Protein AF-A0A256JYA8-F1 (afdb_monomer)

Mean predicted aligned error: 10.69 Å

Structure (mmCIF, N/CA/C/O backbone):
data_AF-A0A256JYA8-F1
#
_entry.id   AF-A0A256JYA8-F1
#
loop_
_atom_site.group_PDB
_atom_site.id
_atom_site.type_symbol
_atom_site.label_atom_id
_atom_site.label_alt_id
_atom_site.label_comp_id
_atom_site.label_asym_id
_atom_site.label_entity_id
_atom_site.label_seq_id
_atom_site.pdbx_PDB_ins_code
_atom_site.Cartn_x
_atom_site.Cartn_y
_atom_site.Cartn_z
_atom_site.occupancy
_atom_site.B_iso_or_equiv
_atom_site.auth_seq_id
_atom_site.auth_comp_id
_atom_site.auth_asym_id
_atom_site.auth_atom_id
_atom_site.pdbx_PDB_model_num
ATOM 1 N N . MET A 1 1 ? -38.020 -7.242 6.919 1.00 39.62 1 MET A N 1
ATOM 2 C CA . MET A 1 1 ? -36.717 -6.780 6.398 1.00 39.62 1 MET A CA 1
ATOM 3 C C . MET A 1 1 ? -35.959 -6.186 7.565 1.00 39.62 1 MET A C 1
ATOM 5 O O . MET A 1 1 ? -36.625 -5.569 8.397 1.00 39.62 1 MET A O 1
ATOM 9 N N . PRO A 1 2 ? -34.648 -6.425 7.700 1.00 48.97 2 PRO A N 1
ATOM 10 C CA . PRO A 1 2 ? -33.913 -5.856 8.814 1.00 48.97 2 PRO A CA 1
ATOM 11 C C . PRO A 1 2 ? -33.922 -4.325 8.716 1.00 48.97 2 PRO A C 1
ATOM 13 O O . PRO A 1 2 ? -33.942 -3.770 7.622 1.00 48.97 2 PRO A O 1
ATOM 16 N N . ALA A 1 3 ? -33.973 -3.641 9.857 1.00 71.31 3 ALA A N 1
ATOM 17 C CA . ALA A 1 3 ? -33.992 -2.178 9.938 1.00 71.31 3 ALA A CA 1
ATOM 18 C C . ALA A 1 3 ? -32.571 -1.576 9.876 1.00 71.31 3 ALA A C 1
ATOM 20 O O . ALA A 1 3 ? -32.295 -0.577 10.535 1.00 71.31 3 ALA A O 1
ATOM 21 N N . TYR A 1 4 ? -31.663 -2.216 9.137 1.00 79.75 4 TYR A N 1
ATOM 22 C CA . TYR A 1 4 ? -30.249 -1.860 9.020 1.00 79.75 4 TYR A CA 1
ATOM 23 C C . TYR A 1 4 ? -29.746 -2.088 7.586 1.00 79.75 4 TYR A C 1
ATOM 25 O O . TYR A 1 4 ? -30.435 -2.736 6.800 1.00 79.75 4 TYR A O 1
ATOM 33 N N . GLY A 1 5 ? -28.604 -1.488 7.232 1.00 83.56 5 GLY A N 1
ATOM 34 C CA . GLY A 1 5 ? -28.005 -1.587 5.892 1.00 83.56 5 GLY A CA 1
ATOM 35 C C . GLY A 1 5 ? -27.370 -2.949 5.601 1.00 83.56 5 GLY A C 1
ATOM 36 O O . GLY A 1 5 ? -27.387 -3.836 6.446 1.00 83.56 5 GLY A O 1
ATOM 37 N N . ASP A 1 6 ? -26.774 -3.107 4.419 1.00 90.69 6 ASP A N 1
ATOM 38 C CA . ASP A 1 6 ? -26.156 -4.384 4.026 1.00 90.69 6 ASP A CA 1
ATOM 39 C C . ASP A 1 6 ? -24.693 -4.497 4.490 1.00 90.69 6 ASP A C 1
ATOM 41 O O . ASP A 1 6 ? -24.266 -5.542 4.978 1.00 90.69 6 ASP A O 1
ATOM 45 N N . GLN A 1 7 ? -23.929 -3.406 4.387 1.00 96.00 7 GLN A N 1
ATOM 46 C CA . GLN A 1 7 ? -22.485 -3.390 4.629 1.00 96.00 7 GLN A CA 1
ATOM 47 C C . GLN A 1 7 ? -21.980 -2.003 5.046 1.00 96.00 7 GLN A C 1
ATOM 49 O O . GLN A 1 7 ? -22.597 -0.977 4.732 1.00 96.00 7 GLN A O 1
ATOM 54 N N . TYR A 1 8 ? -20.818 -1.979 5.697 1.00 97.69 8 TYR A N 1
ATOM 55 C CA . TYR A 1 8 ? -19.976 -0.791 5.812 1.00 97.69 8 TYR A CA 1
ATOM 56 C C . TYR A 1 8 ? -18.948 -0.760 4.681 1.00 97.69 8 TYR A C 1
ATOM 58 O O . TYR A 1 8 ? -18.396 -1.793 4.322 1.00 97.69 8 TYR A O 1
ATOM 66 N N . VAL A 1 9 ? -18.688 0.422 4.129 1.00 96.44 9 VAL A N 1
ATOM 67 C CA . VAL A 1 9 ? -17.753 0.668 3.025 1.00 96.44 9 VAL A CA 1
ATOM 68 C C . VAL A 1 9 ? -16.666 1.607 3.530 1.00 96.44 9 VAL A C 1
ATOM 70 O O . VAL A 1 9 ? -16.956 2.613 4.182 1.00 96.44 9 VAL A O 1
ATOM 73 N N . VAL A 1 10 ? -15.406 1.266 3.274 1.00 94.06 10 VAL A N 1
ATOM 74 C CA . VAL A 1 10 ? -14.258 2.050 3.737 1.00 94.06 10 VAL A CA 1
ATOM 75 C C . VAL A 1 10 ? -14.294 3.459 3.141 1.00 94.06 10 VAL A C 1
ATOM 77 O O . VAL A 1 10 ? -14.427 3.645 1.936 1.00 94.06 10 VAL A O 1
ATOM 80 N N . GLY A 1 11 ? -14.158 4.471 3.998 1.00 91.75 11 GLY A N 1
ATOM 81 C CA . GLY A 1 11 ? -14.201 5.889 3.643 1.00 91.75 11 GLY A CA 1
ATOM 82 C C . GLY A 1 11 ? -15.605 6.493 3.546 1.00 91.75 11 GLY A C 1
ATOM 83 O O . GLY A 1 11 ? -15.717 7.719 3.504 1.00 91.75 11 GLY A O 1
ATOM 84 N N . GLU A 1 12 ? -16.664 5.682 3.561 1.00 96.06 12 GLU A N 1
ATOM 85 C CA . GLU A 1 12 ? -18.037 6.188 3.558 1.00 96.06 12 GLU A CA 1
ATOM 86 C C . GLU A 1 12 ? -18.443 6.736 4.928 1.00 96.06 12 GLU A C 1
ATOM 88 O O . GLU A 1 12 ? -17.987 6.282 5.985 1.00 96.06 12 GLU A O 1
ATOM 93 N N . THR A 1 13 ? -19.319 7.742 4.900 1.00 96.25 13 THR A N 1
ATOM 94 C CA . THR A 1 13 ? -19.801 8.435 6.099 1.00 96.25 13 THR A CA 1
ATOM 95 C C . THR A 1 13 ? -21.263 8.107 6.367 1.00 96.25 13 THR A C 1
ATOM 97 O O . THR A 1 13 ? -22.135 8.256 5.515 1.00 96.25 13 THR A O 1
ATOM 100 N N . TYR A 1 14 ? -21.532 7.705 7.602 1.00 96.06 14 TYR A N 1
ATOM 101 C CA . TYR A 1 14 ? -22.807 7.206 8.082 1.00 96.06 14 TYR A CA 1
ATOM 102 C C . TYR A 1 14 ? -23.382 8.140 9.139 1.00 96.06 14 TYR A C 1
ATOM 104 O O . TYR A 1 14 ? -22.664 8.773 9.920 1.00 96.06 14 TYR A O 1
ATOM 112 N N . ARG A 1 15 ? -24.711 8.221 9.194 1.00 94.62 15 ARG A N 1
ATOM 113 C CA . ARG A 1 15 ? -25.406 9.023 10.199 1.00 94.62 15 ARG A CA 1
ATOM 114 C C . ARG A 1 15 ? -25.296 8.376 11.578 1.00 94.62 15 ARG A C 1
ATOM 116 O O . ARG A 1 15 ? -25.728 7.244 11.752 1.00 94.62 15 ARG A O 1
ATOM 123 N N . SER A 1 16 ? -24.829 9.132 12.569 1.00 93.00 16 SER A N 1
ATOM 124 C CA . SER A 1 16 ? -24.934 8.777 13.986 1.00 93.00 16 SER A CA 1
ATOM 125 C C . SER A 1 16 ? -26.030 9.611 14.652 1.00 93.00 16 SER A C 1
ATOM 127 O O . SER A 1 16 ? -25.932 10.835 14.727 1.00 93.00 16 SER A O 1
ATOM 129 N N . SER A 1 17 ? -27.113 8.983 15.105 1.00 89.00 17 SER A N 1
ATOM 130 C CA . SER A 1 17 ? -28.296 9.683 15.619 1.00 89.00 17 SER A CA 1
ATOM 131 C C . SER A 1 17 ? -28.879 9.022 16.862 1.00 89.00 17 SER A C 1
ATOM 133 O O . SER A 1 17 ? -28.801 7.815 17.040 1.00 89.00 17 SER A O 1
ATOM 135 N N . SER A 1 18 ? -29.538 9.820 17.703 1.00 85.69 18 SER A N 1
ATOM 136 C CA . SER A 1 18 ? -30.402 9.300 18.768 1.00 85.69 18 SER A CA 1
ATOM 137 C C . SER A 1 18 ? -31.728 8.738 18.237 1.00 85.69 18 SER A C 1
ATOM 139 O O . SER A 1 18 ? -32.402 7.992 18.945 1.00 85.69 18 SER A O 1
ATOM 141 N N . ASP A 1 19 ? -32.120 9.083 17.005 1.00 88.25 19 ASP A N 1
ATOM 142 C CA . ASP A 1 19 ? -33.273 8.492 16.325 1.00 88.25 19 ASP A CA 1
ATOM 143 C C . ASP A 1 19 ? -32.866 7.152 15.698 1.00 88.25 19 ASP A C 1
ATOM 145 O O . ASP A 1 19 ? -32.291 7.120 14.610 1.00 88.25 19 ASP A O 1
ATOM 149 N N . LEU A 1 20 ? -33.201 6.050 16.377 1.00 83.69 20 LEU A N 1
ATOM 150 C CA . LEU A 1 20 ? -32.838 4.682 15.980 1.00 83.69 20 LEU A CA 1
ATOM 151 C C . LEU A 1 20 ? -33.224 4.328 14.537 1.00 83.69 20 LEU A C 1
ATOM 153 O O . LEU A 1 20 ? -32.560 3.511 13.915 1.00 83.69 20 LEU A O 1
ATOM 157 N N . LYS A 1 21 ? -34.279 4.935 13.975 1.00 86.06 21 LYS A N 1
ATOM 158 C CA . LYS A 1 21 ? -34.697 4.656 12.588 1.00 86.06 21 LYS A CA 1
ATOM 159 C C . LYS A 1 21 ? -33.788 5.302 11.543 1.00 86.06 21 LYS A C 1
ATOM 161 O O . LYS A 1 21 ? -33.856 4.941 10.373 1.00 86.06 21 LYS A O 1
ATOM 166 N N . LYS A 1 22 ? -33.012 6.307 11.945 1.00 89.00 22 LYS A N 1
ATOM 167 C CA . LYS A 1 22 ? -32.097 7.067 11.084 1.00 89.00 22 LYS A CA 1
ATOM 168 C C . LYS A 1 22 ? -30.636 6.809 11.425 1.00 89.00 22 LYS A C 1
ATOM 170 O O . LYS A 1 22 ? -29.768 7.298 10.710 1.00 89.00 22 LYS A O 1
ATOM 175 N N . ASP A 1 23 ? -30.368 6.130 12.529 1.00 91.50 23 ASP A N 1
ATOM 176 C CA . ASP A 1 23 ? -29.022 5.845 12.981 1.00 91.50 23 ASP A CA 1
ATOM 177 C C . ASP A 1 23 ? -28.422 4.702 12.154 1.00 91.50 23 ASP A C 1
ATOM 179 O O . ASP A 1 23 ? -28.936 3.589 12.121 1.00 91.50 23 ASP A O 1
ATOM 183 N N . GLN A 1 24 ? -27.346 5.005 11.440 1.00 94.81 24 GLN A N 1
ATOM 184 C CA . GLN A 1 24 ? -26.629 4.083 10.556 1.00 94.81 24 GLN A CA 1
ATOM 185 C C . GLN A 1 24 ? -25.338 3.567 11.200 1.00 94.81 24 GLN A C 1
ATOM 187 O O . GLN A 1 24 ? -24.523 2.913 10.553 1.00 94.81 24 GLN A O 1
ATOM 192 N N . PHE A 1 25 ? -25.137 3.875 12.482 1.00 94.25 25 PHE A N 1
ATOM 193 C CA . PHE A 1 25 ? -23.979 3.451 13.248 1.00 94.25 25 PHE A CA 1
ATOM 194 C C . PHE A 1 25 ? -24.369 2.464 14.345 1.00 94.25 25 PHE A C 1
ATOM 196 O O . PHE A 1 25 ? -24.207 1.258 14.183 1.00 94.25 25 PHE A O 1
ATOM 203 N N . GLN A 1 26 ? -24.934 2.954 15.449 1.00 92.44 26 GLN A N 1
ATOM 204 C CA . GLN A 1 26 ? -25.270 2.101 16.582 1.00 92.44 26 GLN A CA 1
ATOM 205 C C . GLN A 1 26 ? -26.463 1.198 16.251 1.00 92.44 26 GLN A C 1
ATOM 207 O O . GLN A 1 26 ? -26.400 0.007 16.515 1.00 92.44 26 GLN A O 1
ATOM 212 N N . ALA A 1 27 ? -27.533 1.708 15.646 1.00 91.44 27 ALA A N 1
ATOM 213 C CA . ALA A 1 27 ? -28.706 0.903 15.314 1.00 91.44 27 ALA A CA 1
ATOM 214 C C . ALA A 1 27 ? -28.423 -0.124 14.209 1.00 91.44 27 ALA A C 1
ATOM 216 O O . ALA A 1 27 ? -29.027 -1.194 14.221 1.00 91.44 27 ALA A O 1
ATOM 217 N N . TRP A 1 28 ? -27.487 0.163 13.297 1.00 94.38 28 TRP A N 1
ATOM 218 C CA . TRP A 1 28 ? -27.025 -0.824 12.320 1.00 94.38 28 TRP A CA 1
ATOM 219 C C . TRP A 1 28 ? -26.250 -1.947 12.997 1.00 94.38 28 TRP A C 1
ATOM 221 O O . TRP A 1 28 ? -26.662 -3.092 12.867 1.00 94.38 28 TRP A O 1
ATOM 231 N N . LEU A 1 29 ? -25.225 -1.618 13.793 1.00 94.12 29 LEU A N 1
ATOM 232 C CA . LEU A 1 29 ? -24.438 -2.606 14.541 1.00 94.12 29 LEU A CA 1
ATOM 233 C C . LEU A 1 29 ? -25.253 -3.371 15.592 1.00 94.12 29 LEU A C 1
ATOM 235 O O . LEU A 1 29 ? -24.911 -4.498 15.920 1.00 94.12 29 LEU A O 1
ATOM 239 N N . ASN A 1 30 ? -26.312 -2.776 16.143 1.00 91.94 30 ASN A N 1
ATOM 240 C CA . ASN A 1 30 ? -27.134 -3.389 17.190 1.00 91.94 30 ASN A CA 1
ATOM 241 C C . ASN A 1 30 ? -28.353 -4.133 16.627 1.00 91.94 30 ASN A C 1
ATOM 243 O O . ASN A 1 30 ? -29.092 -4.739 17.397 1.00 91.94 30 ASN A O 1
ATOM 247 N N . GLY A 1 31 ? -28.604 -4.062 15.317 1.00 84.12 31 GLY A N 1
ATOM 248 C CA . GLY A 1 31 ? -29.903 -4.362 14.715 1.00 84.12 31 GLY A CA 1
ATOM 249 C C . GLY A 1 31 ? -30.559 -5.667 15.194 1.00 84.12 31 GLY A C 1
ATOM 250 O O . GLY A 1 31 ? -31.687 -5.618 15.687 1.00 84.12 31 GLY A O 1
ATOM 251 N N . PRO A 1 32 ? -29.895 -6.831 15.058 1.00 84.31 32 PRO A N 1
ATOM 252 C CA . PRO A 1 32 ? -30.403 -8.117 15.527 1.00 84.31 32 PRO A CA 1
ATOM 253 C C . PRO A 1 32 ? -29.728 -8.620 16.817 1.00 84.31 32 PRO A C 1
ATOM 255 O O . PRO A 1 32 ? -29.867 -9.802 17.127 1.00 84.31 32 PRO A O 1
ATOM 258 N N . ILE A 1 33 ? -28.958 -7.789 17.529 1.00 86.81 33 ILE A N 1
ATOM 259 C CA . ILE A 1 33 ? -28.122 -8.216 18.663 1.00 86.81 33 ILE A CA 1
ATOM 260 C C . ILE A 1 33 ? -28.665 -7.630 19.969 1.00 86.81 33 ILE A C 1
ATOM 262 O O . ILE A 1 33 ? -28.833 -6.419 20.095 1.00 86.81 33 ILE A O 1
ATOM 266 N N . ASP A 1 34 ? -28.876 -8.488 20.970 1.00 75.81 34 ASP A N 1
ATOM 267 C CA . ASP A 1 34 ? -29.437 -8.091 22.270 1.00 75.81 34 ASP A CA 1
ATOM 268 C C . ASP A 1 34 ? -28.505 -7.153 23.064 1.00 75.81 34 ASP A C 1
ATOM 270 O O . ASP A 1 34 ? -28.965 -6.217 23.717 1.00 75.81 34 ASP A O 1
ATOM 274 N N . ASN A 1 35 ? -27.186 -7.375 22.970 1.00 73.31 35 ASN A N 1
ATOM 275 C CA . ASN A 1 35 ? -26.134 -6.606 23.649 1.00 73.31 35 ASN A CA 1
ATOM 276 C C . ASN A 1 35 ? -25.213 -5.899 22.645 1.00 73.31 35 ASN A C 1
ATOM 278 O O . ASN A 1 35 ? -24.013 -6.167 22.565 1.00 73.31 35 ASN A O 1
ATOM 282 N N . GLY A 1 36 ? -25.792 -5.003 21.850 1.00 79.75 36 GLY A N 1
ATOM 283 C CA . GLY A 1 36 ? -25.031 -4.186 20.912 1.00 79.75 36 GLY A CA 1
ATOM 284 C C . GLY A 1 36 ? -24.130 -3.134 21.581 1.00 79.75 36 GLY A C 1
ATOM 285 O O . GLY A 1 36 ? -24.043 -3.016 22.807 1.00 79.75 36 GLY A O 1
ATOM 286 N N . ILE A 1 37 ? -23.457 -2.319 20.772 1.00 90.69 37 ILE A N 1
ATOM 287 C CA . ILE A 1 37 ? -22.512 -1.317 21.266 1.00 90.69 37 ILE A CA 1
ATOM 288 C C . ILE A 1 37 ? -23.200 -0.198 22.059 1.00 90.69 37 ILE A C 1
ATOM 290 O O . ILE A 1 37 ? -24.349 0.187 21.807 1.00 90.69 37 ILE A O 1
ATOM 294 N N . ARG A 1 38 ? -22.447 0.387 22.999 1.00 85.94 38 ARG A N 1
ATOM 295 C CA . ARG A 1 38 ? -22.828 1.603 23.740 1.00 85.94 38 ARG A CA 1
ATOM 296 C C . ARG A 1 38 ? -22.838 2.828 22.816 1.00 85.94 38 ARG A C 1
ATOM 298 O O . ARG A 1 38 ? -22.190 2.834 21.774 1.00 85.94 38 ARG A O 1
ATOM 305 N N . ASN A 1 39 ? -23.528 3.894 23.224 1.00 80.56 39 ASN A N 1
ATOM 306 C CA . ASN A 1 39 ? -23.644 5.141 22.450 1.00 80.56 39 ASN A CA 1
ATOM 307 C C . ASN A 1 39 ? -22.441 6.097 22.608 1.00 80.56 39 ASN A C 1
ATOM 309 O O . ASN A 1 39 ? -22.364 7.122 21.932 1.00 80.56 39 ASN A O 1
ATOM 313 N N . SER A 1 40 ? -21.514 5.789 23.513 1.00 83.69 40 SER A N 1
ATOM 314 C CA . SER A 1 40 ? -20.404 6.651 23.922 1.00 83.69 40 SER A CA 1
ATOM 315 C C . SER A 1 40 ? -19.167 5.821 24.271 1.00 83.69 40 SER A C 1
ATOM 317 O O . SER A 1 40 ? -19.258 4.606 24.454 1.00 83.69 40 SER A O 1
ATOM 319 N N . GLY A 1 41 ? -18.016 6.492 24.350 1.00 84.94 41 GLY A N 1
ATOM 320 C CA . GLY A 1 41 ? -16.706 5.866 24.540 1.00 84.94 41 GLY A CA 1
ATOM 321 C C . GLY A 1 41 ? -15.973 5.651 23.215 1.00 84.94 41 GLY A C 1
ATOM 322 O O . GLY A 1 41 ? -16.617 5.433 22.182 1.00 84.94 41 GLY A O 1
ATOM 323 N N . GLY A 1 42 ? -14.643 5.758 23.267 1.00 91.06 42 GLY A N 1
ATOM 324 C CA . GLY A 1 42 ? -13.759 5.504 22.127 1.00 91.06 42 GLY A CA 1
ATOM 325 C C . GLY A 1 42 ? -13.610 4.012 21.841 1.00 91.06 42 GLY A C 1
ATOM 326 O O . GLY A 1 42 ? -13.715 3.601 20.697 1.00 91.06 42 GLY A O 1
ATOM 327 N N . ILE A 1 43 ? -13.502 3.186 22.884 1.00 95.38 43 ILE A N 1
ATOM 328 C CA . ILE A 1 43 ? -13.435 1.725 22.764 1.00 95.38 43 ILE A CA 1
ATOM 329 C C . ILE A 1 43 ? -14.766 1.120 23.207 1.00 95.38 43 ILE A C 1
ATOM 331 O O . ILE A 1 43 ? -15.251 1.367 24.316 1.00 95.38 43 ILE A O 1
ATOM 335 N N . ARG A 1 44 ? -15.372 0.327 22.326 1.00 95.62 44 ARG A N 1
ATOM 336 C CA . ARG A 1 44 ? -16.636 -0.385 22.544 1.00 95.62 44 ARG A CA 1
ATOM 337 C C . ARG A 1 44 ? -16.464 -1.843 22.125 1.00 95.62 44 ARG A C 1
ATOM 339 O O . ARG A 1 44 ? -15.485 -2.186 21.471 1.00 95.62 44 ARG A O 1
ATOM 346 N N . ALA A 1 45 ? -17.420 -2.688 22.485 1.00 94.94 45 ALA A N 1
ATOM 347 C CA . ALA A 1 45 ? -17.402 -4.098 22.122 1.00 94.94 45 ALA A CA 1
ATOM 348 C C . ALA A 1 45 ? -18.802 -4.577 21.738 1.00 94.94 45 ALA A C 1
ATOM 350 O O . ALA A 1 45 ? -19.794 -4.089 22.289 1.00 94.94 45 ALA A O 1
ATOM 351 N N . ILE A 1 46 ? -18.851 -5.536 20.816 1.00 95.19 46 ILE A N 1
ATOM 352 C CA . ILE A 1 46 ? -20.022 -6.363 20.533 1.00 95.19 46 ILE A CA 1
ATOM 353 C C . ILE A 1 46 ? -19.784 -7.689 21.243 1.00 95.19 46 ILE A C 1
ATOM 355 O O . ILE A 1 46 ? -18.767 -8.341 21.012 1.00 95.19 46 ILE A O 1
ATOM 359 N N . VAL A 1 47 ? -20.694 -8.051 22.142 1.00 93.94 47 VAL A N 1
ATOM 360 C CA . VAL A 1 47 ? -20.525 -9.205 23.027 1.00 93.94 47 VAL A CA 1
ATOM 361 C C . VAL A 1 47 ? -21.584 -10.243 22.712 1.00 93.94 47 VAL A C 1
ATOM 363 O O . VAL A 1 47 ? -22.776 -9.924 22.669 1.00 93.94 47 VAL A O 1
ATOM 366 N N . ASN A 1 48 ? -21.152 -11.488 22.548 1.00 93.31 48 ASN A N 1
ATOM 367 C CA . ASN A 1 48 ? -22.050 -12.621 22.431 1.00 93.31 48 ASN A CA 1
ATOM 368 C C . ASN A 1 48 ? -22.785 -12.826 23.757 1.00 93.31 48 ASN A C 1
ATOM 370 O O . ASN A 1 48 ? -22.174 -13.052 24.801 1.00 93.31 48 ASN A O 1
ATOM 374 N N . SER A 1 49 ? -24.114 -12.723 23.744 1.00 88.69 49 SER A N 1
ATOM 375 C CA . SER A 1 49 ? -24.918 -12.800 24.967 1.00 88.69 49 SER A CA 1
ATOM 376 C C . SER A 1 49 ? -24.919 -14.190 25.607 1.00 88.69 49 SER A C 1
ATOM 378 O O . SER A 1 49 ? -25.180 -14.290 26.806 1.00 88.69 49 SER A O 1
ATOM 380 N N . ALA A 1 50 ? -24.620 -15.244 24.841 1.00 90.75 50 ALA A N 1
ATOM 381 C CA . ALA A 1 50 ? -24.593 -16.617 25.330 1.00 90.75 50 ALA A CA 1
ATOM 382 C C . ALA A 1 50 ? -23.248 -16.990 25.972 1.00 90.75 50 ALA A C 1
ATOM 384 O O . ALA A 1 50 ? -23.242 -17.650 27.010 1.00 90.75 50 ALA A O 1
ATOM 385 N N . THR A 1 51 ? -22.127 -16.571 25.375 1.00 91.00 51 THR A N 1
ATOM 386 C CA . THR A 1 51 ? -20.773 -16.941 25.837 1.00 91.00 51 THR A CA 1
ATOM 387 C C . THR A 1 51 ? -20.104 -15.848 26.671 1.00 91.00 51 THR A C 1
ATOM 389 O O . THR A 1 51 ? -19.272 -16.142 27.525 1.00 91.00 51 THR A O 1
ATOM 392 N N . GLY A 1 52 ? -20.495 -14.584 26.483 1.00 90.62 52 GLY A N 1
ATOM 393 C CA . GLY A 1 52 ? -19.828 -13.424 27.078 1.00 90.62 52 GLY A CA 1
ATOM 394 C C . GLY A 1 52 ? -18.544 -13.010 26.351 1.00 90.62 52 GLY A C 1
ATOM 395 O O . GLY A 1 52 ? -17.878 -12.069 26.792 1.00 90.62 52 GLY A O 1
ATOM 396 N N . GLU A 1 53 ? -18.207 -13.678 25.247 1.00 91.50 53 GLU A N 1
ATOM 397 C CA . GLU A 1 53 ? -17.038 -13.372 24.427 1.00 91.50 53 GLU A CA 1
ATOM 398 C C . GLU A 1 53 ? -17.237 -12.068 23.657 1.00 91.50 53 GLU A C 1
ATOM 400 O O . GLU A 1 53 ? -18.344 -11.708 23.239 1.00 91.50 53 GLU A O 1
ATOM 405 N N . ARG A 1 54 ? -16.141 -11.325 23.496 1.00 94.25 54 ARG A N 1
ATOM 406 C CA . ARG A 1 54 ? -16.108 -10.118 22.674 1.00 94.25 54 ARG A CA 1
ATOM 407 C C . ARG A 1 54 ? -15.868 -10.566 21.244 1.00 94.25 54 ARG A C 1
ATOM 409 O O . ARG A 1 54 ? -14.762 -10.937 20.893 1.00 94.25 54 ARG A O 1
ATOM 416 N N . GLU A 1 55 ? -16.920 -10.528 20.442 1.00 95.19 55 GLU A N 1
ATOM 417 C CA . GLU A 1 55 ? -16.889 -10.989 19.052 1.00 95.19 55 GLU A CA 1
ATOM 418 C C . GLU A 1 55 ? -16.306 -9.925 18.128 1.00 95.19 55 GLU A C 1
ATOM 420 O O . GLU A 1 55 ? -15.728 -10.254 17.102 1.00 95.19 55 GLU A O 1
ATOM 425 N N . PHE A 1 56 ? -16.458 -8.647 18.499 1.00 96.50 56 PHE A N 1
ATOM 426 C CA . PHE A 1 56 ? -15.833 -7.503 17.840 1.00 96.50 56 PHE A CA 1
ATOM 427 C C . PHE A 1 56 ? -15.477 -6.429 18.860 1.00 96.50 56 PHE A C 1
ATOM 429 O O . PHE A 1 56 ? -16.219 -6.172 19.816 1.00 96.50 56 PHE A O 1
ATOM 436 N N . LEU A 1 57 ? -14.403 -5.706 18.572 1.00 97.25 57 LEU A N 1
ATOM 437 C CA . LEU A 1 57 ? -14.121 -4.406 19.165 1.00 97.25 57 LEU A CA 1
ATOM 438 C C . LEU A 1 57 ? -14.535 -3.315 18.175 1.00 97.25 57 LEU A C 1
ATOM 440 O O . LEU A 1 57 ? -14.411 -3.470 16.964 1.00 97.25 57 LEU A O 1
ATOM 444 N N . VAL A 1 58 ? -15.035 -2.192 18.680 1.00 97.56 58 VAL A N 1
ATOM 445 C CA . VAL A 1 58 ? -15.400 -1.033 17.857 1.00 97.56 58 VAL A CA 1
ATOM 446 C C . VAL A 1 58 ? -14.660 0.177 18.390 1.00 97.56 58 VAL A C 1
ATOM 448 O O . VAL A 1 58 ? -14.922 0.631 19.508 1.00 97.56 58 VAL A O 1
ATOM 451 N N . PHE A 1 59 ? -13.712 0.665 17.598 1.00 97.25 59 PHE A N 1
ATOM 452 C CA . PHE A 1 59 ? -12.885 1.816 17.932 1.00 97.25 59 PHE A CA 1
ATOM 453 C C . PHE A 1 59 ? -13.469 3.044 17.248 1.00 97.25 59 PHE A C 1
ATOM 455 O O . PHE A 1 59 ? -13.795 3.016 16.065 1.00 97.25 59 PHE A O 1
ATOM 462 N N . VAL A 1 60 ? -13.630 4.124 18.002 1.00 95.44 60 VAL A N 1
ATOM 463 C CA . VAL A 1 60 ? -14.192 5.386 17.531 1.00 95.44 60 VAL A CA 1
ATOM 464 C C . VAL A 1 60 ? -13.211 6.488 17.889 1.00 95.44 60 VAL A C 1
ATOM 466 O O . VAL A 1 60 ? -13.106 6.873 19.055 1.00 95.44 60 VAL A O 1
ATOM 469 N N . SER A 1 61 ? -12.477 6.978 16.895 1.00 91.94 61 SER A N 1
ATOM 470 C CA . SER A 1 61 ? -11.628 8.161 17.042 1.00 91.94 61 SER A CA 1
ATOM 471 C C . SER A 1 61 ? -12.461 9.433 16.873 1.00 91.94 61 SER A C 1
ATOM 473 O O . SER A 1 61 ? -13.467 9.432 16.163 1.00 91.94 61 SER A O 1
ATOM 475 N N . SER A 1 62 ? -12.084 10.531 17.527 1.00 83.38 62 SER A N 1
ATOM 476 C CA . SER 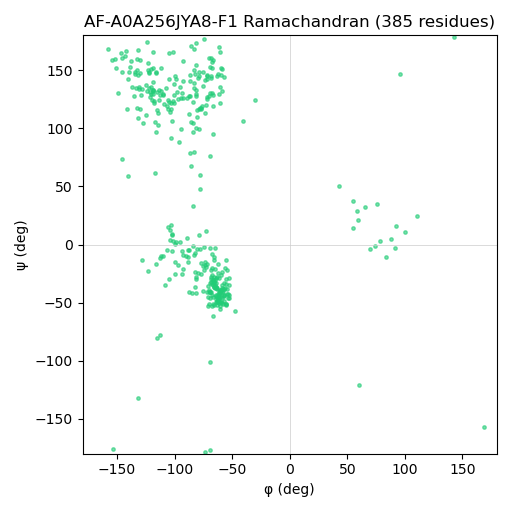A 1 62 ? -12.762 11.825 17.386 1.00 83.38 62 SER A CA 1
ATOM 477 C C . SER A 1 62 ? -11.763 12.933 17.084 1.00 83.38 62 SER A C 1
ATOM 479 O O . SER A 1 62 ? -10.841 13.131 17.868 1.00 83.38 62 SER A O 1
ATOM 481 N N . GLN A 1 63 ? -12.014 13.726 16.037 1.00 63.72 63 GLN A N 1
ATOM 482 C CA . GLN A 1 63 ? -11.199 14.906 15.706 1.00 63.72 63 GLN A CA 1
ATOM 483 C C . GLN A 1 63 ? -11.513 16.149 16.562 1.00 63.72 63 GLN A C 1
ATOM 485 O O . GLN A 1 63 ? -11.035 17.250 16.278 1.00 63.72 63 GLN A O 1
ATOM 490 N N . GLU A 1 64 ? -12.340 16.025 17.606 1.00 54.41 64 GLU A N 1
ATOM 491 C CA . GLU A 1 64 ? -12.569 17.125 18.544 1.00 54.41 64 GLU A CA 1
ATOM 492 C C . GLU A 1 64 ? -11.265 17.389 19.309 1.00 54.41 64 GLU A C 1
ATOM 494 O O . GLU A 1 64 ? -10.954 16.692 20.274 1.00 54.41 64 GLU A O 1
ATOM 499 N N . ARG A 1 65 ? -10.493 18.368 18.803 1.00 45.88 65 ARG A N 1
ATOM 500 C CA . ARG A 1 65 ? -9.188 18.824 19.303 1.00 45.88 65 ARG A CA 1
ATOM 501 C C . ARG A 1 65 ? -9.078 18.636 20.806 1.00 45.88 65 ARG A C 1
ATOM 503 O O . ARG A 1 65 ? -9.899 19.175 21.553 1.00 45.88 65 ARG A O 1
ATOM 510 N N . GLY A 1 66 ? -8.038 17.909 21.209 1.00 44.62 66 GLY A N 1
ATOM 511 C CA . GLY A 1 66 ? -7.722 17.602 22.592 1.00 44.62 66 GLY A CA 1
ATOM 512 C C . GLY A 1 66 ? -7.936 18.802 23.504 1.00 44.62 66 GLY A C 1
ATOM 513 O O . GLY A 1 66 ? -7.168 19.763 23.506 1.00 44.62 66 GLY A O 1
ATOM 514 N N . GLY A 1 67 ? -9.003 18.752 24.302 1.00 43.88 67 GLY A N 1
ATOM 515 C CA . GLY A 1 67 ? -9.076 19.579 25.495 1.00 43.88 67 GLY A CA 1
ATOM 516 C C . GLY A 1 67 ? -7.910 19.219 26.428 1.00 43.88 67 GLY A C 1
ATOM 517 O O . GLY A 1 67 ? -7.316 18.149 26.288 1.00 43.88 67 GLY A O 1
ATOM 518 N N . PRO A 1 68 ? -7.604 20.040 27.445 1.00 43.81 68 PRO A N 1
ATOM 519 C CA . PRO A 1 68 ? -6.483 19.801 28.364 1.00 43.81 68 PRO A CA 1
ATOM 520 C C . PRO A 1 68 ? -6.495 18.424 29.072 1.00 43.81 68 PRO A C 1
ATOM 522 O O . PRO A 1 68 ? -5.478 18.016 29.623 1.00 43.81 68 PRO A O 1
ATOM 525 N N . GLN A 1 69 ? -7.619 17.689 29.029 1.00 43.28 69 GLN A N 1
ATOM 526 C CA . GLN A 1 69 ? -7.796 16.336 29.579 1.00 43.28 69 GLN A CA 1
ATOM 527 C C . GLN A 1 69 ? -7.682 15.180 28.554 1.00 43.28 69 GLN A C 1
ATOM 529 O O . GLN A 1 69 ? -7.897 14.017 28.913 1.00 43.28 69 GLN A O 1
ATOM 534 N N . ASN A 1 70 ? -7.389 15.458 27.280 1.00 51.75 70 ASN A N 1
ATOM 535 C CA . ASN A 1 70 ? -7.144 14.437 26.256 1.00 51.75 70 ASN A CA 1
ATOM 536 C C . ASN A 1 70 ? -6.076 14.919 25.254 1.00 51.75 70 ASN A C 1
ATOM 538 O O . ASN A 1 70 ? -6.423 15.302 24.143 1.00 51.75 70 ASN A O 1
ATOM 542 N N . PRO A 1 71 ? -4.794 14.961 25.652 1.00 51.31 71 PRO A N 1
ATOM 543 C CA . PRO A 1 71 ? -3.714 15.532 24.840 1.00 51.31 71 PRO A CA 1
ATOM 544 C C . PRO A 1 71 ? -3.274 14.650 23.657 1.00 51.31 71 PRO A C 1
ATOM 546 O O . PRO A 1 71 ? -2.371 15.031 22.920 1.00 51.31 71 PRO A O 1
ATOM 549 N N . TRP A 1 72 ? -3.860 13.464 23.507 1.00 67.75 72 TRP A N 1
ATOM 550 C CA . TRP A 1 72 ? -3.503 12.476 22.493 1.00 67.75 72 TRP A CA 1
ATOM 551 C C . TRP A 1 72 ? -4.400 12.607 21.266 1.00 67.75 72 TRP A C 1
ATOM 553 O O . TRP A 1 72 ? -5.622 12.694 21.404 1.00 67.75 72 TRP A O 1
ATOM 563 N N . GLU A 1 73 ? -3.792 12.559 20.085 1.00 74.12 73 GLU A N 1
ATOM 564 C CA . GLU A 1 73 ? -4.486 12.407 18.808 1.00 74.12 73 GLU A CA 1
ATOM 565 C C . GLU A 1 73 ? -4.170 11.015 18.259 1.00 74.12 73 GLU A C 1
ATOM 567 O O . GLU A 1 73 ? -3.007 10.598 18.227 1.00 74.12 73 GLU A O 1
ATOM 572 N N . ASP A 1 74 ? -5.209 10.279 17.873 1.00 88.00 74 ASP A N 1
ATOM 573 C CA . ASP A 1 74 ? -5.034 9.026 17.147 1.00 88.00 74 ASP A CA 1
ATOM 574 C C . ASP A 1 74 ? -4.481 9.328 15.748 1.00 88.00 74 ASP A C 1
ATOM 576 O O . ASP A 1 74 ? -4.838 10.329 15.125 1.00 88.00 74 ASP A O 1
ATOM 580 N N . VAL A 1 75 ? -3.629 8.446 15.230 1.00 89.25 75 VAL A N 1
ATOM 581 C CA . VAL A 1 75 ? -3.116 8.545 13.859 1.00 89.25 75 VAL A CA 1
ATOM 582 C C . VAL A 1 75 ? -3.792 7.471 13.030 1.00 89.25 75 VAL A C 1
ATOM 584 O O . VAL A 1 75 ? -3.622 6.289 13.310 1.00 89.25 75 VAL A O 1
ATOM 587 N N . ILE A 1 76 ? -4.531 7.871 11.997 1.00 89.94 76 ILE A N 1
ATOM 588 C CA . ILE A 1 76 ? -5.164 6.960 11.038 1.00 89.94 76 ILE A CA 1
ATOM 589 C C . ILE A 1 76 ? -4.541 7.223 9.665 1.00 89.94 76 ILE A C 1
ATOM 591 O O . ILE A 1 76 ? -4.943 8.146 8.959 1.00 89.94 76 ILE A O 1
ATOM 595 N N . ASN A 1 77 ? -3.547 6.419 9.279 1.00 84.81 77 ASN A N 1
ATOM 596 C CA . ASN A 1 77 ? -2.980 6.440 7.932 1.00 84.81 77 ASN A CA 1
ATOM 597 C C . ASN A 1 77 ? -3.646 5.355 7.077 1.00 84.81 77 ASN A C 1
ATOM 599 O O . ASN A 1 77 ? -3.173 4.220 6.985 1.00 84.81 77 ASN A O 1
ATOM 603 N N . ARG A 1 78 ? -4.758 5.720 6.432 1.00 84.19 78 ARG A N 1
ATOM 604 C CA . ARG A 1 78 ? -5.493 4.814 5.539 1.00 84.19 78 ARG A CA 1
ATOM 605 C C . ARG A 1 78 ? -4.693 4.443 4.288 1.00 84.19 78 ARG A C 1
ATOM 607 O O . ARG A 1 78 ? -4.910 3.370 3.745 1.00 84.19 78 ARG A O 1
ATOM 614 N N . GLU A 1 79 ? -3.784 5.293 3.817 1.00 76.25 79 GLU A N 1
ATOM 615 C CA . GLU A 1 79 ? -3.012 5.014 2.597 1.00 76.25 79 GLU A CA 1
ATOM 616 C C . GLU A 1 79 ? -2.055 3.829 2.777 1.00 76.25 79 GLU A C 1
ATOM 618 O O . GLU A 1 79 ? -1.870 3.033 1.852 1.00 76.25 79 GLU A O 1
ATOM 623 N N . GLU A 1 80 ? -1.506 3.690 3.987 1.00 76.44 80 GLU A N 1
ATOM 624 C CA . GLU A 1 80 ? -0.585 2.616 4.383 1.00 76.44 80 GLU A CA 1
ATOM 625 C C . GLU A 1 80 ? -1.253 1.506 5.214 1.00 76.44 80 GLU A C 1
ATOM 627 O O . GLU A 1 80 ? -0.616 0.501 5.543 1.00 76.44 80 GLU A O 1
ATOM 632 N N . GLY A 1 81 ? -2.524 1.685 5.583 1.00 89.56 81 GLY A N 1
ATOM 633 C CA . GLY A 1 81 ? -3.260 0.754 6.435 1.00 89.56 81 GLY A CA 1
ATOM 634 C C . GLY A 1 81 ? -2.704 0.669 7.860 1.00 89.56 81 GLY A C 1
ATOM 635 O O . GLY A 1 81 ? -2.740 -0.403 8.464 1.00 89.56 81 GLY A O 1
ATOM 636 N N . ILE A 1 82 ? -2.165 1.772 8.392 1.00 90.19 82 ILE A N 1
ATOM 637 C CA . ILE A 1 82 ? -1.549 1.850 9.727 1.00 90.19 82 ILE A CA 1
ATOM 638 C C . ILE A 1 82 ? -2.380 2.760 10.624 1.00 90.19 82 ILE A C 1
ATOM 640 O O . ILE A 1 82 ? -2.728 3.878 10.240 1.00 90.19 82 ILE A O 1
ATOM 644 N N . VAL A 1 83 ? -2.655 2.304 11.845 1.00 95.06 83 VAL A N 1
ATOM 645 C CA . VAL A 1 83 ? -3.370 3.093 12.848 1.00 95.06 83 VAL A CA 1
ATOM 646 C C . VAL A 1 83 ? -2.653 3.015 14.185 1.00 95.06 83 VAL A C 1
ATOM 648 O O . VAL A 1 83 ? -2.283 1.931 14.626 1.00 95.06 83 VAL A O 1
ATOM 651 N N . ARG A 1 84 ? -2.506 4.167 14.840 1.00 93.56 84 ARG A N 1
ATOM 652 C CA . ARG A 1 84 ? -2.085 4.282 16.238 1.00 93.56 84 ARG A CA 1
ATOM 653 C C . ARG A 1 84 ? -3.231 4.864 17.042 1.00 93.56 84 ARG A C 1
ATOM 655 O O . ARG A 1 84 ? -3.603 6.015 16.818 1.00 93.56 84 ARG A O 1
ATOM 662 N N . TYR A 1 85 ? -3.791 4.070 17.943 1.00 94.44 85 TYR A N 1
ATOM 663 C CA . TYR A 1 85 ? -4.984 4.424 18.703 1.00 94.44 85 TYR A CA 1
ATOM 664 C C . TYR A 1 85 ? -4.688 4.462 20.201 1.00 94.44 85 TYR A C 1
ATOM 666 O O . TYR A 1 85 ? -4.148 3.508 20.763 1.00 94.44 85 TYR A O 1
ATOM 674 N N . TRP A 1 86 ? -5.058 5.551 20.866 1.00 92.25 86 TRP A N 1
ATOM 675 C CA . TRP A 1 86 ? -4.845 5.707 22.300 1.00 92.25 86 TRP A CA 1
ATOM 676 C C . TRP A 1 86 ? -5.947 5.049 23.123 1.00 92.25 86 TRP A C 1
ATOM 678 O O . TRP A 1 86 ? -7.140 5.167 22.848 1.00 92.25 86 TRP A O 1
ATOM 688 N N . GLY A 1 87 ? -5.534 4.394 24.202 1.00 92.62 87 GLY A N 1
ATOM 689 C CA . GLY A 1 87 ? -6.428 3.780 25.168 1.00 92.62 87 GLY A CA 1
ATOM 690 C C . GLY A 1 87 ? -7.359 4.763 25.883 1.00 92.62 87 GLY A C 1
ATOM 691 O O . GLY A 1 87 ? -7.194 5.984 25.833 1.00 92.62 87 GLY A O 1
ATOM 692 N N . ASP A 1 88 ? -8.336 4.241 26.622 1.00 91.38 88 ASP A N 1
ATOM 693 C CA . ASP A 1 88 ? -9.347 5.057 27.304 1.00 91.38 88 ASP A CA 1
ATOM 694 C C . ASP A 1 88 ? -8.957 5.506 28.729 1.00 91.38 88 ASP A C 1
ATOM 696 O O . ASP A 1 88 ? -9.766 6.157 29.400 1.00 91.38 88 ASP A O 1
ATOM 700 N N . ALA A 1 89 ? -7.727 5.227 29.187 1.00 89.81 89 ALA A N 1
ATOM 701 C CA . ALA A 1 89 ? -7.262 5.646 30.513 1.00 89.81 89 ALA A CA 1
ATOM 702 C C . ALA A 1 89 ? -7.078 7.165 30.641 1.00 89.81 89 ALA A C 1
ATOM 704 O O . ALA A 1 89 ? -6.632 7.870 29.732 1.00 89.81 89 ALA A O 1
ATOM 705 N N . LYS A 1 90 ? -7.404 7.670 31.831 1.00 86.75 90 LYS A N 1
ATOM 706 C CA . LYS A 1 90 ? -7.260 9.067 32.254 1.00 86.75 90 LYS A CA 1
ATOM 707 C C . LYS A 1 90 ? -6.418 9.147 33.529 1.00 86.75 90 LYS A C 1
ATOM 709 O O . LYS A 1 90 ? -6.119 8.139 34.157 1.00 86.75 90 LYS A O 1
ATOM 714 N N . ALA A 1 91 ? -6.093 10.362 33.977 1.00 85.25 91 ALA A N 1
ATOM 715 C CA . ALA A 1 91 ? -5.302 10.581 35.197 1.00 85.25 91 ALA A CA 1
ATOM 716 C C . ALA A 1 91 ? -5.861 9.859 36.440 1.00 85.25 91 ALA A C 1
ATOM 718 O O . ALA A 1 91 ? -5.095 9.355 37.257 1.00 85.25 91 ALA A O 1
ATOM 719 N N . ARG A 1 92 ? -7.194 9.751 36.555 1.00 86.25 92 ARG A N 1
ATOM 720 C CA . ARG A 1 92 ? -7.875 9.035 37.652 1.00 86.25 92 ARG A CA 1
ATOM 721 C C . ARG A 1 92 ? -7.610 7.527 37.678 1.00 86.25 92 ARG A C 1
ATOM 723 O O . ARG A 1 92 ? -7.834 6.902 38.706 1.00 86.25 92 ARG A O 1
ATOM 730 N N . ASP A 1 93 ? -7.192 6.958 36.552 1.00 88.38 93 ASP A N 1
ATOM 731 C CA . ASP A 1 93 ? -6.969 5.523 36.386 1.00 88.38 93 ASP A CA 1
ATOM 732 C C . ASP A 1 93 ? -5.535 5.136 36.783 1.00 88.38 93 ASP A C 1
ATOM 734 O O . ASP A 1 93 ? -5.228 3.961 36.974 1.00 88.38 93 ASP A O 1
ATOM 738 N N . ASN A 1 94 ? -4.655 6.119 36.990 1.00 85.06 94 ASN A N 1
ATOM 739 C CA . ASN A 1 94 ? -3.279 5.879 37.388 1.00 85.06 94 ASN A CA 1
ATOM 740 C C . ASN A 1 94 ? -3.141 5.104 38.712 1.00 85.06 94 ASN A C 1
ATOM 742 O O . ASN A 1 94 ? -3.947 5.263 39.630 1.00 85.06 94 ASN A O 1
ATOM 746 N N . PRO A 1 95 ? -2.042 4.342 38.866 1.00 87.81 95 PRO A N 1
ATOM 747 C CA . PRO A 1 95 ? -0.977 4.126 37.878 1.00 87.81 95 PRO A CA 1
ATOM 748 C C . PRO A 1 95 ? -1.295 3.016 36.865 1.00 87.81 95 PRO A C 1
ATOM 750 O O . PRO A 1 95 ? -0.460 2.745 36.005 1.00 87.81 95 PRO A O 1
ATOM 753 N N . ASN A 1 96 ? -2.449 2.350 36.986 1.00 91.69 96 ASN A N 1
ATOM 754 C CA . ASN A 1 96 ? -2.784 1.175 36.193 1.00 91.69 96 ASN A CA 1
ATOM 755 C C . ASN A 1 96 ? -3.761 1.521 35.048 1.00 91.69 96 ASN A C 1
ATOM 757 O O . ASN A 1 96 ? -4.956 1.682 35.309 1.00 91.69 96 ASN A O 1
ATOM 761 N N . PRO A 1 97 ? -3.307 1.560 33.779 1.00 91.06 97 PRO A N 1
ATOM 762 C CA . PRO A 1 97 ? -4.168 1.890 32.642 1.00 91.06 97 PRO A CA 1
ATOM 763 C C . PRO A 1 97 ? -5.326 0.901 32.427 1.00 91.06 97 PRO A C 1
ATOM 765 O O . PRO A 1 97 ? -6.297 1.247 31.760 1.00 91.06 97 PRO A O 1
ATOM 768 N N . GLU A 1 98 ? -5.272 -0.300 33.012 1.00 93.25 98 GLU A N 1
ATOM 769 C CA . GLU A 1 98 ? -6.337 -1.315 32.949 1.00 93.25 98 GLU A CA 1
ATOM 770 C C . GLU A 1 98 ? -7.516 -1.034 33.890 1.00 93.25 98 GLU A C 1
ATOM 772 O O . GLU A 1 98 ? -8.512 -1.763 33.884 1.00 93.25 98 GLU A O 1
ATOM 777 N N . ASN A 1 99 ? -7.445 0.012 34.717 1.00 93.25 99 ASN A N 1
ATOM 778 C CA . ASN A 1 99 ? -8.608 0.483 35.470 1.00 93.25 99 ASN A CA 1
ATOM 779 C C . ASN A 1 99 ? -9.712 0.995 34.524 1.00 93.25 99 ASN A C 1
ATOM 781 O O . ASN A 1 99 ? -10.900 0.838 34.822 1.00 93.25 99 ASN A O 1
ATOM 785 N N . ALA A 1 100 ? -9.328 1.497 33.347 1.00 92.25 100 ALA A N 1
ATOM 786 C CA . ALA A 1 100 ? -10.249 1.822 32.270 1.00 92.25 100 ALA A CA 1
ATOM 787 C C . ALA A 1 100 ? -10.736 0.547 31.554 1.00 92.25 100 ALA A C 1
ATOM 789 O O . ALA A 1 100 ? -9.980 -0.397 31.314 1.00 92.25 100 ALA A O 1
ATOM 790 N N . ASN A 1 101 ? -12.039 0.487 31.262 1.00 92.94 101 ASN A N 1
ATOM 791 C CA . ASN A 1 101 ? -12.667 -0.744 30.776 1.00 92.94 101 ASN A CA 1
ATOM 792 C C . ASN A 1 101 ? -12.230 -1.099 29.353 1.00 92.94 101 ASN A C 1
ATOM 794 O O . ASN A 1 101 ? -11.990 -2.276 29.100 1.00 92.94 101 ASN A O 1
ATOM 798 N N . GLY A 1 102 ? -12.120 -0.114 28.454 1.00 93.94 102 GLY A N 1
ATOM 799 C CA . GLY A 1 102 ? -11.700 -0.345 27.074 1.00 93.94 102 GLY A CA 1
ATOM 800 C C . GLY A 1 102 ? -10.303 -0.947 27.017 1.00 93.94 102 GLY A C 1
ATOM 801 O O . GLY A 1 102 ? -10.110 -2.008 26.432 1.00 93.94 102 GLY A O 1
ATOM 802 N N . ASN A 1 103 ? -9.363 -0.338 27.734 1.00 95.56 103 ASN A N 1
ATOM 803 C CA . ASN A 1 103 ? -8.006 -0.839 27.901 1.00 95.56 103 ASN A CA 1
ATOM 804 C C . ASN A 1 103 ? -7.959 -2.272 28.417 1.00 95.56 103 ASN A C 1
ATOM 806 O O . ASN A 1 103 ? -7.226 -3.094 27.872 1.00 95.56 103 ASN A O 1
ATOM 810 N N . ARG A 1 104 ? -8.749 -2.585 29.449 1.00 96.06 104 ARG A N 1
ATOM 811 C CA . ARG A 1 104 ? -8.811 -3.942 29.997 1.00 96.06 104 ARG A CA 1
ATOM 812 C C . ARG A 1 104 ? -9.305 -4.950 28.965 1.00 96.06 104 ARG A C 1
ATOM 814 O O . ARG A 1 104 ? -8.722 -6.022 28.873 1.00 96.06 104 ARG A O 1
ATOM 821 N N . TRP A 1 105 ? -10.349 -4.620 28.199 1.00 95.31 105 TRP A N 1
ATOM 822 C CA . TRP A 1 105 ? -10.873 -5.500 27.148 1.00 95.31 105 TRP A CA 1
ATOM 823 C C . TRP A 1 105 ? -9.814 -5.780 26.089 1.00 95.31 105 TRP A C 1
ATOM 825 O O . TRP A 1 105 ? -9.446 -6.933 25.900 1.00 95.31 105 TRP A O 1
ATOM 835 N N . VAL A 1 106 ? -9.253 -4.722 25.494 1.00 96.06 106 VAL A N 1
ATOM 836 C CA . VAL A 1 106 ? -8.243 -4.839 24.434 1.00 96.06 106 VAL A CA 1
ATOM 837 C C . VAL A 1 106 ? -7.022 -5.610 24.931 1.00 96.06 106 VAL A C 1
ATOM 839 O O . VAL A 1 106 ? -6.503 -6.465 24.222 1.00 96.06 106 VAL A O 1
ATOM 842 N N . LYS A 1 107 ? -6.578 -5.356 26.170 1.00 94.75 107 LYS A N 1
ATOM 843 C CA . LYS A 1 107 ? -5.436 -6.060 26.757 1.00 94.75 1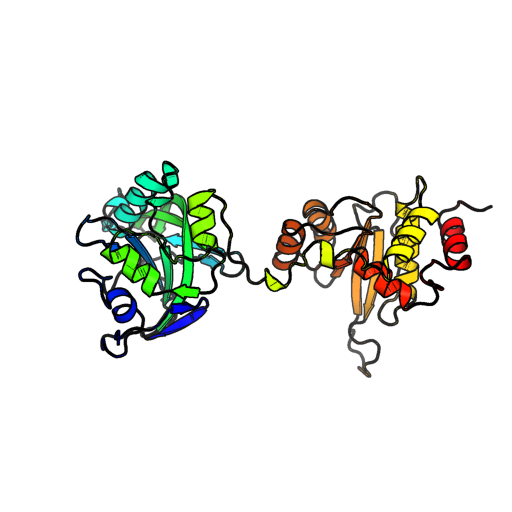07 LYS A CA 1
ATOM 844 C C . LYS A 1 107 ? -5.722 -7.543 27.010 1.00 94.75 107 LYS A C 1
ATOM 846 O O . LYS A 1 107 ? -4.848 -8.355 26.717 1.00 94.75 107 LYS A O 1
ATOM 851 N N . SER A 1 108 ? -6.900 -7.888 27.538 1.00 93.56 108 SER A N 1
ATOM 852 C CA . SER A 1 108 ? -7.312 -9.287 27.752 1.00 93.56 108 SER A CA 1
ATOM 853 C C . SER A 1 108 ? -7.358 -10.025 26.421 1.00 93.56 108 SER A C 1
ATOM 855 O O . SER A 1 108 ? -6.661 -11.020 26.259 1.00 93.56 108 SER A O 1
ATOM 857 N N . ASP A 1 109 ? -8.078 -9.464 25.445 1.00 91.81 109 ASP A N 1
ATOM 858 C CA . ASP A 1 109 ? -8.259 -10.068 24.124 1.00 91.81 109 ASP A CA 1
ATOM 859 C C . ASP A 1 109 ? -6.914 -10.232 23.415 1.00 91.81 109 ASP A C 1
ATOM 861 O O . ASP A 1 109 ? -6.618 -11.303 22.896 1.00 91.81 109 ASP A O 1
ATOM 865 N N . TYR A 1 110 ? -6.043 -9.218 23.460 1.00 89.19 110 TYR A N 1
ATOM 866 C CA . TYR A 1 110 ? -4.688 -9.313 22.918 1.00 89.19 110 TYR A CA 1
ATOM 867 C C . TYR A 1 110 ? -3.879 -10.455 23.540 1.00 89.19 110 TYR A C 1
ATOM 869 O O . TYR A 1 110 ? -3.243 -11.229 22.826 1.00 89.19 110 TYR A O 1
ATOM 877 N N . CYS A 1 111 ? -3.880 -10.552 24.871 1.00 89.06 111 CYS A N 1
ATOM 878 C CA . CYS A 1 111 ? -3.119 -11.565 25.593 1.00 89.06 111 CYS A CA 1
ATOM 879 C C . CYS A 1 111 ? -3.673 -12.981 25.390 1.00 89.06 111 CYS A C 1
ATOM 881 O O . CYS A 1 111 ? -2.891 -13.928 25.414 1.00 89.06 111 CYS A O 1
ATOM 883 N N . GLU A 1 112 ? -4.987 -13.134 25.238 1.00 88.88 112 GLU A N 1
ATOM 884 C CA . GLU A 1 112 ? -5.665 -14.425 25.064 1.00 88.88 112 GLU A CA 1
ATOM 885 C C . GLU A 1 112 ? -5.598 -14.931 23.621 1.00 88.88 112 GLU A C 1
ATOM 887 O O . GLU A 1 112 ? -5.544 -16.137 23.413 1.00 88.88 112 GLU A O 1
ATOM 892 N N . THR A 1 113 ? -5.534 -14.027 22.639 1.00 88.75 113 THR A N 1
ATOM 893 C CA . THR A 1 113 ? -5.670 -14.382 21.219 1.00 88.75 113 THR A CA 1
ATOM 894 C C . THR A 1 113 ? -4.379 -14.109 20.446 1.00 88.75 113 THR A C 1
ATOM 896 O O . THR A 1 113 ? -3.554 -15.005 20.268 1.00 88.75 113 THR A O 1
ATOM 899 N N . TYR A 1 114 ? -4.135 -12.853 20.069 1.00 84.94 114 TYR A N 1
ATOM 900 C CA . TYR A 1 114 ? -2.992 -12.405 19.269 1.00 84.94 114 TYR A CA 1
ATOM 901 C C . TYR A 1 114 ? -1.633 -12.857 19.826 1.00 84.94 114 TYR A C 1
ATOM 903 O O . TYR A 1 114 ? -0.799 -13.371 19.085 1.00 84.94 114 TYR A O 1
ATOM 911 N N . ALA A 1 115 ? -1.404 -12.707 21.133 1.00 81.44 115 ALA A N 1
ATOM 912 C CA . ALA A 1 115 ? -0.133 -13.069 21.764 1.00 81.44 115 ALA A CA 1
ATOM 913 C C . ALA A 1 115 ? 0.089 -14.590 21.885 1.00 81.44 115 ALA A C 1
ATOM 915 O O . ALA A 1 115 ? 1.224 -15.025 22.080 1.00 81.44 115 ALA A O 1
ATOM 916 N N . GLN A 1 116 ? -0.981 -15.384 21.792 1.00 88.62 116 GLN A N 1
ATOM 917 C CA . GLN A 1 116 ? -0.954 -16.850 21.871 1.00 88.62 116 GLN A CA 1
ATOM 918 C C . GLN A 1 116 ? -1.115 -17.520 20.500 1.00 88.62 116 GLN A C 1
ATOM 920 O O . GLN A 1 116 ? -1.161 -18.743 20.424 1.00 88.62 116 GLN A O 1
ATOM 925 N N . ASP A 1 117 ? -1.180 -16.725 19.428 1.00 86.25 117 ASP A N 1
ATOM 926 C CA . ASP A 1 117 ? -1.473 -17.166 18.061 1.00 86.25 117 ASP A CA 1
ATOM 927 C C . ASP A 1 117 ? -2.844 -17.861 17.895 1.00 86.25 117 ASP A C 1
ATOM 929 O O . ASP A 1 117 ? -3.080 -18.568 16.917 1.00 86.25 117 ASP A O 1
ATOM 933 N N . ALA A 1 118 ? -3.784 -17.623 18.819 1.00 91.69 118 ALA A N 1
ATOM 934 C CA . ALA A 1 118 ? -5.170 -18.093 18.739 1.00 91.69 118 ALA A CA 1
ATOM 935 C C . ALA A 1 118 ? -6.020 -17.104 17.919 1.00 91.69 118 ALA A C 1
ATOM 937 O O . ALA A 1 118 ? -6.854 -16.366 18.441 1.00 91.69 118 ALA A O 1
ATOM 938 N N . ARG A 1 119 ? -5.736 -17.028 16.612 1.00 92.69 119 ARG A N 1
ATOM 939 C CA . ARG A 1 119 ? -6.290 -16.009 15.697 1.00 92.69 119 ARG A CA 1
ATOM 940 C C . ARG A 1 119 ? -7.792 -16.150 15.436 1.00 92.69 119 ARG A C 1
ATOM 942 O O . ARG A 1 119 ? -8.448 -15.153 15.163 1.00 92.69 119 ARG A O 1
ATOM 949 N N . GLU A 1 120 ? -8.331 -17.361 15.530 1.00 91.38 120 GLU A N 1
ATOM 950 C CA . GLU A 1 120 ? -9.763 -17.656 15.345 1.00 91.38 120 GLU A CA 1
ATOM 951 C C . GLU A 1 120 ? -10.660 -17.046 16.434 1.00 91.38 120 GLU A C 1
ATOM 953 O O . GLU A 1 120 ? -11.788 -16.634 16.152 1.00 91.38 120 GLU A O 1
ATOM 958 N N . ASP A 1 121 ? -10.116 -16.905 17.643 1.00 91.00 121 ASP A N 1
ATOM 959 C CA . ASP A 1 121 ? -10.802 -16.318 18.797 1.00 91.00 121 ASP A CA 1
ATOM 960 C C . ASP A 1 121 ? -10.595 -14.799 18.891 1.00 91.00 121 ASP A C 1
ATOM 962 O O . ASP A 1 121 ? -11.225 -14.117 19.701 1.00 91.00 121 ASP A O 1
ATOM 966 N N . ALA A 1 122 ? -9.698 -14.241 18.075 1.00 93.62 122 ALA A N 1
ATOM 967 C CA . ALA A 1 122 ? -9.385 -12.825 18.112 1.00 93.62 122 ALA A CA 1
ATOM 968 C C . ALA A 1 122 ? -10.578 -11.976 17.643 1.00 93.62 122 ALA A C 1
ATOM 970 O O . ALA A 1 122 ? -11.102 -12.201 16.548 1.00 93.62 122 ALA A O 1
ATOM 971 N N . PRO A 1 123 ? -10.981 -10.939 18.399 1.00 95.38 123 PRO A N 1
ATOM 972 C CA . PRO A 1 123 ? -11.994 -10.013 17.922 1.00 95.38 123 PRO A CA 1
ATOM 973 C C . PRO A 1 123 ? -11.429 -9.152 16.785 1.00 95.38 123 PRO A C 1
ATOM 975 O O . PRO A 1 123 ? -10.402 -8.482 16.979 1.00 95.38 123 PRO A O 1
ATOM 978 N N . PRO A 1 124 ? -12.110 -9.074 15.628 1.00 96.88 124 PRO A N 1
ATOM 979 C CA . PRO A 1 124 ? -11.850 -8.030 14.656 1.00 96.88 124 PRO A CA 1
ATOM 980 C C . PRO A 1 124 ? -12.159 -6.657 15.256 1.00 96.88 124 PRO A C 1
ATOM 982 O O . PRO A 1 124 ? -13.095 -6.489 16.047 1.00 96.88 124 PRO A O 1
ATOM 985 N N . VAL A 1 125 ? -11.395 -5.648 14.843 1.00 98.25 125 VAL A N 1
ATOM 986 C CA . VAL A 1 125 ? -11.603 -4.260 15.260 1.00 98.25 125 VAL A CA 1
ATOM 987 C C . VAL A 1 125 ? -12.278 -3.497 14.122 1.00 98.25 125 VAL A C 1
ATOM 989 O O . VAL A 1 125 ? -11.699 -3.323 13.056 1.00 98.25 125 VAL A O 1
ATOM 992 N N . LEU A 1 126 ? -13.495 -3.004 14.335 1.00 98.31 126 LEU A N 1
ATOM 993 C CA . LEU A 1 126 ? -14.153 -2.082 13.409 1.00 98.31 126 LEU A CA 1
ATOM 994 C C . LEU A 1 126 ? -13.742 -0.653 13.767 1.00 98.31 126 LEU A C 1
ATOM 996 O O . LEU A 1 126 ? -14.111 -0.150 14.833 1.00 98.31 126 LEU A O 1
ATOM 1000 N N . LEU A 1 127 ? -12.976 -0.001 12.893 1.00 98.12 127 LEU A N 1
ATOM 1001 C CA . LEU A 1 127 ? -12.493 1.354 13.128 1.00 98.12 127 LEU A CA 1
ATOM 1002 C C . LEU A 1 127 ? -13.419 2.385 12.485 1.00 98.12 127 LEU A C 1
ATOM 1004 O O . LEU A 1 127 ? -13.667 2.370 11.279 1.00 98.12 127 LEU A O 1
ATOM 1008 N N . PHE A 1 128 ? -13.870 3.330 13.297 1.00 97.06 128 PHE A N 1
ATOM 1009 C CA . PHE A 1 128 ? -14.633 4.492 12.881 1.00 97.06 128 PHE A CA 1
ATOM 1010 C C . PHE A 1 128 ? -13.931 5.772 13.320 1.00 97.06 128 PHE A C 1
ATOM 1012 O O . PHE A 1 128 ? -13.288 5.838 14.368 1.00 97.06 128 PHE A O 1
ATOM 1019 N N . GLU A 1 129 ? -14.121 6.825 12.544 1.00 94.62 129 GLU A N 1
ATOM 1020 C CA . GLU A 1 129 ? -13.718 8.177 12.892 1.00 94.62 129 GLU A CA 1
ATOM 1021 C C . GLU A 1 129 ? -14.951 9.072 12.955 1.00 94.62 129 GLU A C 1
ATOM 1023 O O . GLU A 1 129 ? -15.862 8.959 12.141 1.00 94.62 129 GLU A O 1
ATOM 1028 N N 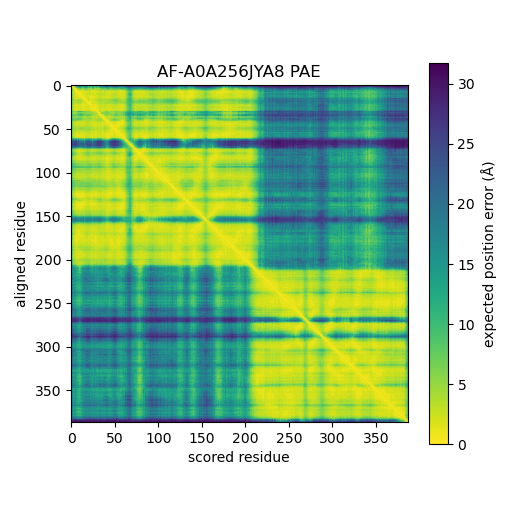. LYS A 1 130 ? -15.003 9.968 13.933 1.00 91.94 130 LYS A N 1
ATOM 1029 C CA . LYS A 1 130 ? -16.077 10.941 14.092 1.00 91.94 130 LYS A CA 1
ATOM 1030 C C . LYS A 1 130 ? -15.577 12.309 13.612 1.00 91.94 130 LYS A C 1
ATOM 1032 O O . LYS A 1 130 ? -15.016 13.051 14.425 1.00 91.94 130 LYS A O 1
ATOM 1037 N N . PRO A 1 131 ? -15.777 12.669 12.327 1.00 84.19 131 PRO A N 1
ATOM 1038 C CA . PRO A 1 131 ? -15.300 13.946 11.791 1.00 84.19 131 PRO A CA 1
ATOM 1039 C C . PRO A 1 131 ? -16.057 15.138 12.390 1.00 84.19 131 PRO A C 1
ATOM 1041 O O . PRO A 1 131 ? -15.500 16.219 12.567 1.00 84.19 131 PRO A O 1
ATOM 1044 N N . ARG A 1 132 ? -17.341 14.951 12.722 1.00 85.81 132 ARG A N 1
ATOM 1045 C CA . ARG A 1 132 ? -18.184 15.939 13.405 1.00 85.81 132 ARG A CA 1
ATOM 1046 C C . ARG A 1 132 ? -19.359 15.275 14.114 1.00 85.81 132 ARG A C 1
ATOM 1048 O O . ARG A 1 132 ? -19.655 14.098 13.924 1.00 85.81 132 ARG A O 1
ATOM 1055 N N . SER A 1 133 ? -20.054 16.037 14.955 1.00 87.56 133 SER A N 1
ATOM 1056 C CA . SER A 1 133 ? -21.257 15.549 15.634 1.00 87.56 133 SER A CA 1
ATOM 1057 C C . SER A 1 133 ? -22.329 15.102 14.632 1.00 87.56 133 SER A C 1
ATOM 1059 O O . SER A 1 133 ? -22.654 15.834 13.701 1.00 87.56 133 SER A O 1
ATOM 1061 N N . GLY A 1 134 ? -22.893 13.911 14.848 1.00 90.62 134 GLY A N 1
ATOM 1062 C CA . GLY A 1 134 ? -23.947 13.341 14.006 1.00 90.62 134 GLY A CA 1
ATOM 1063 C C . GLY A 1 134 ? -23.468 12.462 12.845 1.00 90.62 134 GLY A C 1
ATOM 1064 O O . GLY A 1 134 ? -24.302 11.884 12.149 1.00 90.62 134 GLY A O 1
ATOM 1065 N N . GLU A 1 135 ? -22.158 12.328 12.642 1.00 93.62 135 GLU A N 1
ATOM 1066 C CA . GLU A 1 135 ? -21.561 11.568 11.539 1.00 93.62 135 GLU A CA 1
ATOM 1067 C C . GLU A 1 135 ? -20.424 10.676 12.034 1.00 93.62 135 GLU A C 1
ATOM 1069 O O . GLU A 1 135 ? -19.702 11.044 12.960 1.00 93.62 135 GLU A O 1
ATOM 1074 N N . VAL A 1 136 ? -20.265 9.515 11.404 1.00 95.25 136 VAL A N 1
ATOM 1075 C CA . VAL A 1 136 ? -19.114 8.628 11.588 1.00 95.25 136 VAL A CA 1
ATOM 1076 C C . VAL A 1 136 ? -18.654 8.092 10.240 1.00 95.25 136 VAL A C 1
ATOM 1078 O O . VAL A 1 136 ? -19.469 7.671 9.427 1.00 95.25 136 VAL A O 1
ATOM 1081 N N . THR A 1 137 ? -17.355 8.093 9.999 1.00 96.44 137 THR A N 1
ATOM 1082 C CA . THR A 1 137 ? -16.728 7.537 8.802 1.00 96.44 137 THR A CA 1
ATOM 1083 C C . THR A 1 137 ? -16.161 6.169 9.143 1.00 96.44 137 THR A C 1
ATOM 1085 O O . THR A 1 137 ? -15.440 6.038 10.132 1.00 96.44 137 THR A O 1
ATOM 1088 N N . PHE A 1 138 ? -16.488 5.141 8.361 1.00 97.56 138 PHE A N 1
ATOM 1089 C CA . PHE A 1 138 ? -15.884 3.821 8.545 1.00 97.56 138 PHE A CA 1
ATOM 1090 C C . PHE A 1 138 ? -14.479 3.820 7.938 1.00 97.56 138 PHE A C 1
ATOM 1092 O O . PHE A 1 138 ? -14.321 4.042 6.741 1.00 97.56 138 PHE A O 1
ATOM 1099 N N . GLN A 1 139 ? -13.451 3.605 8.756 1.00 96.19 139 GLN A N 1
ATOM 1100 C CA . GLN A 1 139 ? -12.051 3.641 8.317 1.00 96.19 139 GLN A CA 1
ATOM 1101 C C . GLN A 1 139 ? -11.524 2.261 7.916 1.00 96.19 139 GLN A C 1
ATOM 1103 O O . GLN A 1 139 ? -10.573 2.180 7.143 1.00 96.19 139 GLN A O 1
ATOM 1108 N N . GLY A 1 140 ? -12.159 1.189 8.393 1.00 96.75 140 GLY A N 1
ATOM 1109 C CA . GLY A 1 140 ? -11.896 -0.169 7.931 1.00 96.75 140 GLY A CA 1
ATOM 1110 C C . GLY A 1 140 ? -11.954 -1.228 9.019 1.00 96.75 140 GLY A C 1
ATOM 1111 O O . GLY A 1 140 ? -12.213 -0.954 10.194 1.00 96.75 140 GLY A O 1
ATOM 1112 N N . LEU A 1 141 ? -11.735 -2.465 8.576 1.00 98.19 141 LEU A N 1
ATOM 1113 C CA . LEU A 1 141 ? -11.559 -3.629 9.430 1.00 98.19 141 LEU A CA 1
ATOM 1114 C C . LEU A 1 141 ? -10.092 -3.732 9.826 1.00 98.19 141 LEU A C 1
ATOM 1116 O O . LEU A 1 141 ? -9.230 -3.749 8.953 1.00 98.19 141 LEU A O 1
ATOM 1120 N N . CYS A 1 142 ? -9.806 -3.843 11.114 1.00 98.00 142 CYS A N 1
ATOM 1121 C CA . CYS A 1 142 ? -8.449 -3.880 11.625 1.00 98.00 142 CYS A CA 1
ATOM 1122 C C . CYS A 1 142 ? -8.178 -5.134 12.454 1.00 98.00 142 CYS A C 1
ATOM 1124 O O . CYS A 1 142 ? -9.079 -5.715 13.064 1.00 98.00 142 CYS A O 1
ATOM 1126 N N . ILE A 1 143 ? -6.896 -5.479 12.528 1.00 96.38 143 ILE A N 1
ATOM 1127 C CA . ILE A 1 143 ? -6.335 -6.378 13.537 1.00 96.38 143 ILE A CA 1
ATOM 1128 C C . ILE A 1 143 ? -5.422 -5.591 14.471 1.00 96.38 143 ILE A C 1
ATOM 1130 O O . ILE A 1 143 ? -4.811 -4.598 14.063 1.00 96.38 143 ILE A O 1
ATOM 1134 N N . LEU A 1 144 ? -5.298 -6.054 15.710 1.00 94.88 144 LEU A N 1
ATOM 1135 C CA . LEU A 1 144 ? -4.328 -5.524 16.660 1.00 94.88 144 LEU A CA 1
ATOM 1136 C C . LEU A 1 144 ? -2.955 -6.146 16.398 1.00 94.88 144 LEU A C 1
ATOM 1138 O O . LEU A 1 144 ? -2.829 -7.365 16.318 1.00 94.88 144 LEU A O 1
ATOM 1142 N N . THR A 1 145 ? -1.925 -5.318 16.240 1.00 91.31 145 THR A N 1
ATOM 1143 C CA . THR A 1 145 ? -0.563 -5.792 15.953 1.00 91.31 145 THR A CA 1
ATOM 1144 C C . THR A 1 145 ? 0.377 -5.629 17.133 1.00 91.31 145 THR A C 1
ATOM 1146 O O . THR A 1 145 ? 1.238 -6.479 17.334 1.00 91.31 145 THR A O 1
ATOM 1149 N N . GLU A 1 146 ? 0.216 -4.565 17.920 1.00 91.88 146 GLU A N 1
ATOM 1150 C CA . GLU A 1 146 ? 1.063 -4.304 19.083 1.00 91.88 146 GLU A CA 1
ATOM 1151 C C . GLU A 1 146 ? 0.301 -3.518 20.158 1.00 91.88 146 GLU A C 1
ATOM 1153 O O . GLU A 1 146 ? -0.629 -2.758 19.873 1.00 91.88 146 GLU A O 1
ATOM 1158 N N . VAL A 1 147 ? 0.704 -3.720 21.416 1.00 94.62 147 VAL A N 1
ATOM 1159 C CA . VAL A 1 147 ? 0.210 -2.979 22.578 1.00 94.62 147 VAL A CA 1
ATOM 1160 C C . VAL A 1 147 ? 1.401 -2.478 23.385 1.00 94.62 147 VAL A C 1
ATOM 1162 O O . VAL A 1 147 ? 2.133 -3.286 23.964 1.00 94.62 147 VAL A O 1
ATOM 1165 N N . SER A 1 148 ? 1.559 -1.162 23.494 1.00 93.19 148 SER A N 1
ATOM 1166 C CA . SER A 1 148 ? 2.616 -0.523 24.284 1.00 93.19 148 SER A CA 1
ATOM 1167 C C . SER A 1 148 ? 2.039 0.339 25.409 1.00 93.19 148 SER A C 1
ATOM 1169 O O . SER A 1 148 ? 0.904 0.808 25.341 1.00 93.19 148 SER A O 1
ATOM 1171 N N . ILE A 1 149 ? 2.795 0.500 26.501 1.00 92.94 149 ILE A N 1
ATOM 1172 C CA . ILE A 1 149 ? 2.428 1.386 27.615 1.00 92.94 149 ILE A CA 1
ATOM 1173 C C . ILE A 1 149 ? 3.223 2.669 27.474 1.00 92.94 149 ILE A C 1
ATOM 1175 O O . ILE A 1 149 ? 4.451 2.647 27.532 1.00 92.94 149 ILE A O 1
ATOM 1179 N N . GLU A 1 150 ? 2.515 3.785 27.411 1.00 89.50 150 GLU A N 1
ATOM 1180 C CA . GLU A 1 150 ? 3.106 5.100 27.242 1.00 89.50 150 GLU A CA 1
ATOM 1181 C C . GLU A 1 150 ? 2.752 6.023 28.409 1.00 89.50 150 GLU A C 1
ATOM 1183 O O . GLU A 1 150 ? 1.720 5.890 29.081 1.00 89.50 150 GLU A O 1
ATOM 1188 N N . ARG A 1 151 ? 3.655 6.969 28.677 1.00 86.06 151 ARG A N 1
ATOM 1189 C CA . ARG A 1 151 ? 3.481 7.996 29.707 1.00 86.06 151 ARG A CA 1
ATOM 1190 C C . ARG A 1 151 ? 3.496 9.365 29.068 1.00 86.06 151 ARG A C 1
ATOM 1192 O O . ARG A 1 151 ? 4.419 9.701 28.336 1.00 86.06 151 ARG A O 1
ATOM 1199 N N . TYR A 1 152 ? 2.539 10.193 29.451 1.00 72.00 152 TYR A N 1
ATOM 1200 C CA . TYR A 1 152 ? 2.496 11.580 29.013 1.00 72.00 152 TYR A CA 1
ATOM 1201 C C . TYR A 1 152 ? 2.277 12.513 30.186 1.00 72.00 152 TYR A C 1
ATOM 1203 O O . TYR A 1 152 ? 1.564 12.182 31.135 1.00 72.00 152 TYR A O 1
ATOM 1211 N N . LYS A 1 153 ? 2.884 13.694 30.101 1.00 70.19 153 LYS A N 1
ATOM 1212 C CA . LYS A 1 153 ? 2.799 14.737 31.115 1.00 70.19 153 LYS A CA 1
ATOM 1213 C C . LYS A 1 153 ? 2.092 15.960 30.530 1.00 70.19 153 LYS A C 1
ATOM 1215 O O . LYS A 1 153 ? 2.621 16.588 29.618 1.00 70.19 153 LYS A O 1
ATOM 1220 N N . SER A 1 154 ? 0.927 16.300 31.079 1.00 60.22 154 SER A N 1
ATOM 1221 C CA . SER A 1 154 ? 0.164 17.512 30.758 1.00 60.22 154 SER A CA 1
ATOM 1222 C C . SER A 1 154 ? 0.121 18.411 31.992 1.00 60.22 154 SER A C 1
ATOM 1224 O O . SER A 1 154 ? -0.611 18.137 32.941 1.00 60.22 154 SER A O 1
ATOM 1226 N N . GLY A 1 155 ? 0.936 19.467 32.018 1.00 69.88 155 GLY A N 1
ATOM 1227 C CA . GLY A 1 155 ? 1.091 20.292 33.221 1.00 69.88 155 GLY A CA 1
ATOM 1228 C C . GLY A 1 155 ? 1.623 19.473 34.405 1.00 69.88 155 GLY A C 1
ATOM 1229 O O . GLY A 1 155 ? 2.705 18.883 34.313 1.00 69.88 155 GLY A O 1
ATOM 1230 N N . ASP A 1 156 ? 0.859 19.433 35.499 1.00 71.38 156 ASP A N 1
ATOM 1231 C CA . ASP A 1 156 ? 1.194 18.666 36.708 1.00 71.38 156 ASP A CA 1
ATOM 1232 C C . ASP A 1 156 ? 0.677 17.218 36.675 1.00 71.38 156 ASP A C 1
ATOM 1234 O O . ASP A 1 156 ? 1.158 16.373 37.433 1.00 71.38 156 ASP A O 1
ATOM 1238 N N . ASP A 1 157 ? -0.244 16.898 35.762 1.00 71.62 157 ASP A N 1
ATOM 1239 C CA . ASP A 1 157 ? -0.803 15.558 35.636 1.00 71.62 157 ASP A CA 1
ATOM 1240 C C . ASP A 1 157 ? 0.071 14.700 34.715 1.00 71.62 157 ASP A C 1
ATOM 1242 O O . ASP A 1 157 ? 0.385 15.054 33.577 1.00 71.62 157 ASP A O 1
ATOM 1246 N N . THR A 1 158 ? 0.462 13.524 35.200 1.00 82.06 158 THR A N 1
ATOM 1247 C CA . THR A 1 158 ? 1.001 12.451 34.356 1.00 82.06 158 THR A CA 1
ATOM 1248 C C . THR A 1 158 ? -0.113 11.450 34.122 1.00 82.06 158 THR A C 1
ATOM 1250 O O . THR A 1 158 ? -0.818 11.131 35.068 1.00 82.06 158 THR A O 1
ATOM 1253 N N . VAL A 1 159 ? -0.283 10.926 32.913 1.00 84.81 159 VAL A N 1
ATOM 1254 C CA . VAL A 1 159 ? -1.224 9.832 32.628 1.00 84.81 159 VAL A CA 1
ATOM 1255 C C . VAL A 1 159 ? -0.448 8.662 32.041 1.00 84.81 159 VAL A C 1
ATOM 1257 O O . VAL A 1 159 ? 0.372 8.849 31.141 1.00 84.81 159 VAL A O 1
ATOM 1260 N N . VAL A 1 160 ? -0.685 7.468 32.584 1.00 89.69 160 VAL A N 1
ATOM 1261 C CA . VAL A 1 160 ? -0.203 6.201 32.026 1.00 89.69 160 VAL A CA 1
ATOM 1262 C C . VAL A 1 160 ? -1.338 5.605 31.202 1.00 89.69 160 VAL A C 1
ATOM 1264 O O . VAL A 1 160 ? -2.440 5.440 31.724 1.00 89.69 160 VAL A O 1
ATOM 1267 N N . ASN A 1 161 ? -1.093 5.302 29.930 1.00 91.88 161 ASN A N 1
ATOM 1268 C CA . ASN A 1 161 ? -2.111 4.762 29.028 1.00 91.88 161 ASN A CA 1
ATOM 1269 C C . ASN A 1 161 ? -1.518 3.705 28.087 1.00 91.88 161 ASN A C 1
ATOM 1271 O O . ASN A 1 161 ? -0.298 3.588 27.975 1.00 91.88 161 ASN A O 1
ATOM 1275 N N . TYR A 1 162 ? -2.382 2.942 27.422 1.00 93.94 162 TYR A N 1
ATOM 1276 C CA . TYR A 1 162 ? -1.981 2.078 26.319 1.00 93.94 162 TYR A CA 1
ATOM 1277 C C . TYR A 1 162 ? -1.980 2.846 24.995 1.00 93.94 162 TYR A C 1
ATOM 1279 O O . TYR A 1 162 ? -2.824 3.719 24.773 1.00 93.94 162 TYR A O 1
ATOM 1287 N N . LEU A 1 163 ? -1.050 2.479 24.121 1.00 92.94 163 LEU A N 1
ATOM 1288 C CA . LEU A 1 163 ? -1.061 2.792 22.703 1.00 92.94 163 LEU A CA 1
ATOM 1289 C C . LEU A 1 163 ? -1.231 1.474 21.939 1.00 92.94 163 LEU A C 1
ATOM 1291 O O . LEU A 1 163 ? -0.490 0.513 22.154 1.00 92.94 163 LEU A O 1
ATOM 1295 N N . PHE A 1 164 ? -2.255 1.425 21.094 1.00 95.88 164 PHE A N 1
ATOM 1296 C CA . PHE A 1 164 ? -2.613 0.265 20.292 1.00 95.88 164 PHE A CA 1
ATOM 1297 C C . PHE A 1 164 ? -2.214 0.512 18.842 1.00 95.88 164 PHE A C 1
ATOM 1299 O O . PHE A 1 164 ? -2.768 1.406 18.195 1.00 95.88 164 PHE A O 1
ATOM 1306 N N . ASP A 1 165 ? -1.287 -0.291 18.328 1.00 94.81 165 ASP A N 1
ATOM 1307 C CA . ASP A 1 165 ? -0.979 -0.304 16.902 1.00 94.81 165 ASP A CA 1
ATOM 1308 C C . ASP A 1 165 ? -1.890 -1.317 16.214 1.00 94.81 165 ASP A C 1
ATOM 1310 O O . ASP A 1 165 ? -1.964 -2.487 16.607 1.00 94.81 165 ASP A O 1
ATOM 1314 N N . LEU A 1 166 ? -2.595 -0.858 15.185 1.00 96.81 166 LEU A N 1
ATOM 1315 C CA . LEU A 1 166 ? -3.513 -1.669 14.400 1.00 96.81 166 LEU A CA 1
ATOM 1316 C C . LEU A 1 166 ? -3.101 -1.648 12.927 1.00 96.81 166 LEU A C 1
ATOM 1318 O O . LEU A 1 166 ? -2.634 -0.633 12.400 1.00 96.81 166 LEU A O 1
ATOM 1322 N N . ALA A 1 167 ? -3.353 -2.761 12.245 1.00 95.56 167 ALA A N 1
ATOM 1323 C CA . ALA A 1 167 ? -3.275 -2.841 10.794 1.00 95.56 167 ALA A CA 1
ATOM 1324 C C . ALA A 1 167 ? -4.688 -2.872 10.207 1.00 95.56 167 ALA A C 1
ATOM 1326 O O . ALA A 1 167 ? -5.459 -3.776 10.531 1.00 95.56 167 ALA A O 1
ATOM 1327 N N . ILE A 1 168 ? -5.008 -1.917 9.331 1.00 96.81 168 ILE A N 1
ATOM 1328 C CA . ILE A 1 168 ? -6.228 -1.954 8.516 1.00 96.81 168 ILE A CA 1
ATOM 1329 C C . ILE A 1 168 ? -6.032 -3.044 7.464 1.00 96.81 168 ILE A C 1
ATOM 1331 O O . ILE A 1 168 ? -5.041 -3.034 6.731 1.00 96.81 168 ILE A O 1
ATOM 1335 N N . LEU A 1 169 ? -6.951 -3.996 7.403 1.00 95.94 169 LEU A N 1
ATOM 1336 C CA . LEU A 1 169 ? -6.936 -5.099 6.456 1.00 95.94 169 LEU A CA 1
ATOM 1337 C C . LEU A 1 169 ? -7.432 -4.653 5.077 1.00 95.94 169 LEU A C 1
ATOM 1339 O O . LEU A 1 169 ? -8.294 -3.786 4.963 1.00 95.94 169 LEU A O 1
ATOM 1343 N N . ASP A 1 170 ? -6.902 -5.279 4.026 1.00 92.56 170 ASP A N 1
ATOM 1344 C CA . ASP A 1 170 ? -7.305 -5.079 2.629 1.00 92.56 170 ASP A CA 1
ATOM 1345 C C . ASP A 1 170 ? -8.713 -5.639 2.364 1.00 92.56 170 ASP A C 1
ATOM 1347 O O . ASP A 1 170 ? -8.889 -6.733 1.818 1.00 92.56 170 ASP A O 1
ATOM 1351 N N . ALA A 1 171 ? -9.705 -4.878 2.822 1.00 93.00 171 ALA A N 1
ATOM 1352 C CA . ALA A 1 171 ? -11.130 -5.110 2.671 1.00 93.00 171 ALA A CA 1
ATOM 1353 C C . ALA A 1 171 ? -11.829 -3.766 2.426 1.00 93.00 171 ALA A C 1
ATOM 1355 O O . ALA A 1 171 ? -11.821 -2.894 3.293 1.00 93.00 171 ALA A O 1
ATOM 1356 N N . ASP A 1 172 ? -12.437 -3.601 1.250 1.00 92.06 172 ASP A N 1
ATOM 1357 C CA . ASP A 1 172 ? -13.141 -2.362 0.889 1.00 92.06 172 ASP A CA 1
ATOM 1358 C C . ASP A 1 172 ? -14.516 -2.263 1.564 1.00 92.06 172 ASP A C 1
ATOM 1360 O O . ASP A 1 172 ? -15.031 -1.165 1.787 1.00 92.06 172 ASP A O 1
ATOM 1364 N N . THR A 1 173 ? -15.106 -3.410 1.912 1.00 95.75 173 THR A N 1
ATOM 1365 C CA . THR A 1 173 ? -16.394 -3.495 2.597 1.00 95.75 173 THR A CA 1
ATOM 1366 C C . THR A 1 173 ? -16.397 -4.555 3.695 1.00 95.75 173 THR A C 1
ATOM 1368 O O . THR A 1 173 ? -15.582 -5.480 3.708 1.00 95.75 173 THR A O 1
ATOM 1371 N N . VAL A 1 174 ? -17.318 -4.397 4.646 1.00 97.69 174 VAL A N 1
ATOM 1372 C CA . VAL A 1 174 ? -17.593 -5.356 5.718 1.00 97.69 174 VAL A CA 1
ATOM 1373 C C . VAL A 1 174 ? -19.097 -5.576 5.813 1.00 97.69 174 VAL A C 1
ATOM 1375 O O . VAL A 1 174 ? -19.845 -4.647 6.129 1.00 97.69 174 VAL A O 1
ATOM 1378 N N . ASP A 1 175 ? -19.529 -6.811 5.578 1.00 96.88 175 ASP A N 1
ATOM 1379 C CA . ASP A 1 175 ? -20.940 -7.185 5.614 1.00 96.88 175 ASP A CA 1
ATOM 1380 C C . ASP A 1 175 ? -21.498 -7.149 7.042 1.00 96.88 175 ASP A C 1
ATOM 1382 O O . ASP A 1 175 ? -20.962 -7.767 7.969 1.00 96.88 175 ASP A O 1
ATOM 1386 N N . LEU A 1 176 ? -22.641 -6.481 7.221 1.00 95.38 176 LEU A N 1
ATOM 1387 C CA . LEU A 1 176 ? -23.330 -6.438 8.513 1.00 95.38 176 LEU A CA 1
ATOM 1388 C C . LEU A 1 176 ? -23.840 -7.819 8.928 1.00 95.38 176 LEU A C 1
ATOM 1390 O O . LEU A 1 176 ? -23.882 -8.128 10.115 1.00 95.38 176 LEU A O 1
ATOM 1394 N N . GLU A 1 177 ? -24.184 -8.681 7.970 1.00 95.12 177 GLU A N 1
ATOM 1395 C CA . GLU A 1 177 ? -24.591 -10.057 8.266 1.00 95.12 177 GLU A CA 1
ATOM 1396 C C . GLU A 1 177 ? -23.451 -10.884 8.880 1.00 95.12 177 GLU A C 1
ATOM 1398 O O . GLU A 1 177 ? -23.718 -11.686 9.775 1.00 95.12 177 GLU A O 1
ATOM 1403 N N . TRP A 1 178 ? -22.192 -10.670 8.480 1.00 96.19 178 TRP A N 1
ATOM 1404 C CA . TRP A 1 178 ? -21.048 -11.318 9.133 1.00 96.19 178 TRP A CA 1
ATOM 1405 C C . TRP A 1 178 ? -20.930 -10.878 10.592 1.00 96.19 178 TRP A C 1
ATOM 1407 O O . TRP A 1 178 ? -20.906 -11.727 11.488 1.00 96.19 178 TRP A O 1
ATOM 1417 N N . ILE A 1 179 ? -20.979 -9.562 10.836 1.00 95.81 179 ILE A N 1
ATOM 1418 C CA . ILE A 1 179 ? -20.946 -8.985 12.188 1.00 95.81 179 ILE A CA 1
ATOM 1419 C C . ILE A 1 179 ? -22.071 -9.578 13.042 1.00 95.81 179 ILE A C 1
ATOM 1421 O O . ILE A 1 179 ? -21.838 -10.097 14.131 1.00 95.81 179 ILE A O 1
ATOM 1425 N N . HIS A 1 180 ? -23.300 -9.560 12.528 1.00 95.25 180 HIS A N 1
ATOM 1426 C CA . HIS A 1 180 ? -24.484 -10.040 13.233 1.00 95.25 180 HIS A CA 1
ATOM 1427 C C . HIS A 1 180 ? -24.501 -11.546 13.471 1.00 95.25 180 HIS A C 1
ATOM 1429 O O . HIS A 1 180 ? -25.071 -12.006 14.464 1.00 95.25 180 HIS A O 1
ATOM 1435 N N . ARG A 1 181 ? -23.953 -12.341 12.552 1.00 94.38 181 ARG A N 1
ATOM 1436 C CA . ARG A 1 181 ? -23.869 -13.792 12.706 1.00 94.38 181 ARG A CA 1
ATOM 1437 C C . ARG A 1 181 ? -22.845 -14.158 13.763 1.00 94.38 181 ARG A C 1
ATOM 1439 O O . ARG A 1 181 ? -23.217 -14.860 14.705 1.00 94.38 181 ARG A O 1
ATOM 1446 N N . LYS A 1 182 ? -21.614 -13.654 13.642 1.00 94.12 182 LYS A N 1
ATOM 1447 C CA . LYS A 1 182 ? -20.548 -13.919 14.612 1.00 94.12 182 LYS A CA 1
ATOM 1448 C C . LYS A 1 182 ? -20.980 -13.436 16.004 1.00 94.12 182 LYS A C 1
ATOM 1450 O O . LYS A 1 182 ? -21.029 -14.241 16.921 1.00 94.12 182 LYS A O 1
ATOM 1455 N N . ALA A 1 183 ? -21.540 -12.228 16.120 1.00 93.94 183 ALA A N 1
ATOM 1456 C CA . ALA A 1 183 ? -22.080 -11.695 17.379 1.00 93.94 183 ALA A CA 1
ATOM 1457 C C . ALA A 1 183 ? -23.145 -12.566 18.077 1.00 93.94 183 ALA A C 1
ATOM 1459 O O . ALA A 1 183 ? -23.246 -12.555 19.300 1.00 93.94 183 ALA A O 1
ATOM 1460 N N . ARG A 1 184 ? -23.994 -13.274 17.319 1.00 93.62 184 ARG A N 1
ATOM 1461 C CA . ARG A 1 184 ? -25.086 -14.093 17.881 1.00 93.62 184 ARG A CA 1
ATOM 1462 C C . ARG A 1 184 ? -24.707 -15.552 18.101 1.00 93.62 184 ARG A C 1
ATOM 1464 O O . ARG A 1 184 ? -25.382 -16.233 18.866 1.00 93.62 184 ARG A O 1
ATOM 1471 N N . THR A 1 185 ? -23.731 -16.058 17.353 1.00 93.12 185 THR A N 1
ATOM 1472 C CA . THR A 1 185 ? -23.486 -17.503 17.234 1.00 93.12 185 THR A CA 1
ATOM 1473 C C . THR A 1 185 ? -22.045 -17.915 17.505 1.00 93.12 185 THR A C 1
ATOM 1475 O O . THR A 1 185 ? -21.805 -19.110 17.633 1.00 93.12 185 THR A O 1
ATOM 1478 N N . GLY A 1 186 ? -21.099 -16.973 17.549 1.00 91.94 186 GLY A N 1
ATOM 1479 C CA . GLY A 1 186 ? -19.655 -17.236 17.542 1.00 91.94 186 GLY A CA 1
ATOM 1480 C C . GLY A 1 186 ? -19.117 -17.761 16.207 1.00 91.94 186 GLY A C 1
ATOM 1481 O O . GLY A 1 186 ? -17.917 -17.944 16.042 1.00 91.94 186 GLY A O 1
ATOM 1482 N N . VAL A 1 187 ? -19.983 -18.005 15.216 1.00 93.06 187 VAL A N 1
ATOM 1483 C CA . VAL A 1 187 ? -19.578 -18.588 13.933 1.00 93.06 187 VAL A CA 1
ATOM 1484 C C . VAL A 1 187 ? -18.981 -17.515 13.026 1.00 93.06 187 VAL A C 1
ATOM 1486 O O . VAL A 1 187 ? -19.700 -16.670 12.484 1.00 93.06 187 VAL A O 1
ATOM 1489 N N . ASP A 1 188 ? -17.670 -17.598 12.816 1.00 93.81 188 ASP A N 1
ATOM 1490 C CA . ASP A 1 188 ? -16.912 -16.702 11.945 1.00 93.81 188 ASP A CA 1
ATOM 1491 C C . ASP A 1 188 ? -16.994 -17.132 10.469 1.00 93.81 188 ASP A C 1
ATOM 1493 O O . ASP A 1 188 ? -16.124 -17.814 9.932 1.00 93.81 188 ASP A O 1
ATOM 1497 N N . VAL A 1 189 ? -18.110 -16.798 9.814 1.00 93.00 189 VAL A N 1
ATOM 1498 C CA . VAL A 1 189 ? -18.345 -17.113 8.395 1.00 93.00 189 VAL A CA 1
ATOM 1499 C C . VAL A 1 189 ? -18.916 -15.903 7.672 1.00 93.00 189 VAL A C 1
ATOM 1501 O O . VAL A 1 189 ? -19.971 -15.391 8.057 1.00 93.00 189 VAL A O 1
ATOM 1504 N N . GLY A 1 190 ? -18.280 -15.534 6.558 1.00 91.19 190 GLY A N 1
ATOM 1505 C CA . GLY A 1 190 ? -18.659 -14.386 5.728 1.00 91.19 190 GLY A CA 1
ATOM 1506 C C . GLY A 1 190 ? -17.806 -13.139 5.965 1.00 91.19 190 GLY A C 1
ATOM 1507 O O . GLY A 1 190 ? -18.170 -12.074 5.480 1.00 91.19 190 GLY A O 1
ATOM 1508 N N . GLY A 1 191 ? -16.698 -13.257 6.705 1.00 94.12 191 GLY A N 1
ATOM 1509 C CA . GLY A 1 191 ? -15.733 -12.172 6.856 1.00 94.12 191 GLY A CA 1
ATOM 1510 C C . GLY A 1 191 ? -14.952 -11.904 5.563 1.00 94.12 191 GLY A C 1
ATOM 1511 O O . GLY A 1 191 ? -14.893 -12.784 4.697 1.00 94.12 191 GLY A O 1
ATOM 1512 N N . PRO A 1 192 ? -14.335 -10.717 5.416 1.00 96.69 192 PRO A N 1
ATOM 1513 C CA . PRO A 1 192 ? -13.532 -10.388 4.240 1.00 96.69 192 PRO A CA 1
ATOM 1514 C C . PRO A 1 192 ? -12.343 -11.337 4.029 1.00 96.69 192 PRO A C 1
ATOM 1516 O O . PRO A 1 192 ? -11.759 -11.833 4.990 1.00 96.69 192 PRO A O 1
ATOM 1519 N N . ASP A 1 193 ? -11.902 -11.517 2.780 1.00 94.94 193 ASP A N 1
ATOM 1520 C CA . ASP A 1 193 ? -10.786 -12.419 2.444 1.00 94.94 193 ASP A CA 1
ATOM 1521 C C . ASP A 1 193 ? -9.501 -12.118 3.227 1.00 94.94 193 ASP A C 1
ATOM 1523 O O . ASP A 1 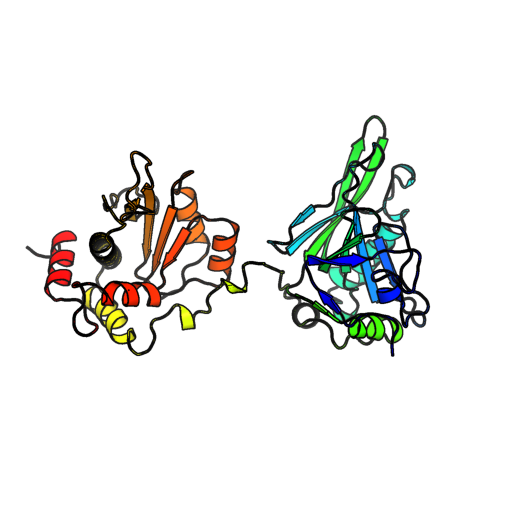193 ? -8.798 -13.038 3.633 1.00 94.94 193 ASP A O 1
ATOM 1527 N N . ALA A 1 194 ? -9.196 -10.837 3.459 1.00 94.69 194 ALA A N 1
ATOM 1528 C CA . ALA A 1 194 ? -8.024 -10.435 4.235 1.00 94.69 194 ALA A CA 1
ATOM 1529 C C . ALA A 1 194 ? -8.110 -10.858 5.712 1.00 94.69 194 ALA A C 1
ATOM 1531 O O . ALA A 1 194 ? -7.078 -11.152 6.310 1.00 94.69 194 ALA A O 1
ATOM 1532 N N . TRP A 1 195 ? -9.318 -10.908 6.288 1.00 96.75 195 TRP A N 1
ATOM 1533 C CA . TRP A 1 195 ? -9.548 -11.438 7.635 1.00 96.75 195 TRP A CA 1
ATOM 1534 C C . TRP A 1 195 ? -9.353 -12.952 7.652 1.00 96.75 195 TRP A C 1
ATOM 1536 O O . TRP A 1 195 ? -8.554 -13.457 8.434 1.00 96.75 195 TRP A O 1
ATOM 1546 N N . ASN A 1 196 ? -10.007 -13.667 6.733 1.00 95.62 196 ASN A N 1
ATOM 1547 C CA . ASN A 1 196 ? -9.933 -15.128 6.663 1.00 95.62 196 ASN A CA 1
ATOM 1548 C C . ASN A 1 196 ? -8.493 -15.619 6.417 1.00 95.62 196 ASN A C 1
ATOM 1550 O O . ASN A 1 196 ? -8.048 -16.572 7.053 1.00 95.62 196 ASN A O 1
ATOM 1554 N N . GLU A 1 197 ? -7.739 -14.950 5.535 1.00 94.56 197 GLU A N 1
ATOM 1555 C CA . GLU A 1 197 ? -6.324 -15.262 5.278 1.00 94.56 197 GLU A CA 1
ATOM 1556 C C . GLU A 1 197 ? -5.451 -15.010 6.513 1.00 94.56 197 GLU A C 1
ATOM 1558 O O . GLU A 1 197 ? -4.528 -15.785 6.780 1.00 94.56 197 GLU A O 1
ATOM 1563 N N . TRP A 1 198 ? -5.741 -13.954 7.280 1.00 95.25 198 TRP A N 1
ATOM 1564 C CA . TRP A 1 198 ? -5.043 -13.688 8.532 1.00 95.25 198 TRP A CA 1
ATOM 1565 C C . TRP A 1 198 ? -5.342 -14.763 9.582 1.00 95.25 198 TRP A C 1
ATOM 1567 O O . TRP A 1 198 ? -4.399 -15.272 10.183 1.00 95.25 198 TRP A O 1
ATOM 1577 N N . VAL A 1 199 ? -6.603 -15.167 9.757 1.00 94.38 199 VAL A N 1
ATOM 1578 C CA . VAL A 1 199 ? -6.974 -16.250 10.685 1.00 94.38 199 VAL A CA 1
ATOM 1579 C C . VAL A 1 199 ? -6.245 -17.550 10.318 1.00 94.38 199 VAL A C 1
ATOM 1581 O O . VAL A 1 199 ? -5.550 -18.120 11.161 1.00 94.38 199 VAL A O 1
ATOM 1584 N N . ASP A 1 200 ? -6.308 -17.962 9.049 1.00 93.56 200 ASP A N 1
ATOM 1585 C CA . ASP A 1 200 ? -5.714 -19.213 8.555 1.00 93.56 200 ASP A CA 1
ATOM 1586 C C . ASP A 1 200 ? -4.177 -19.214 8.640 1.00 93.56 200 ASP A C 1
ATOM 1588 O O . ASP A 1 200 ? -3.562 -20.103 9.231 1.00 93.56 200 ASP A O 1
ATOM 1592 N N . SER A 1 201 ? -3.532 -18.177 8.101 1.00 91.50 201 SER A N 1
ATOM 1593 C CA . SER A 1 201 ? -2.085 -18.194 7.837 1.00 91.50 201 SER A CA 1
ATOM 1594 C C . SER A 1 201 ? -1.256 -17.231 8.692 1.00 91.50 201 SER A C 1
ATOM 1596 O O . SER A 1 201 ? -0.026 -17.282 8.654 1.00 91.50 201 SER A O 1
ATOM 1598 N N . GLY A 1 202 ? -1.895 -16.313 9.420 1.00 87.62 202 GLY A N 1
ATOM 1599 C CA . GLY A 1 202 ? -1.237 -15.207 10.125 1.00 87.62 202 GLY A CA 1
ATOM 1600 C C . GLY A 1 202 ? -0.743 -14.090 9.202 1.00 87.62 202 GLY A C 1
ATOM 1601 O O . GLY A 1 202 ? -0.206 -13.081 9.668 1.00 87.62 202 GLY A O 1
ATOM 1602 N N . ARG A 1 203 ? -0.917 -14.227 7.882 1.00 88.19 203 ARG A N 1
ATOM 1603 C CA . ARG A 1 203 ? -0.474 -13.226 6.915 1.00 88.19 203 ARG A CA 1
ATOM 1604 C C . ARG A 1 203 ? -1.365 -11.990 6.967 1.00 88.19 203 ARG A C 1
ATOM 1606 O O . ARG A 1 203 ? -2.549 -12.036 6.658 1.00 88.19 203 ARG A O 1
ATOM 1613 N N . VAL A 1 204 ? -0.757 -10.850 7.277 1.00 90.00 204 VAL A N 1
ATOM 1614 C CA . VAL A 1 204 ? -1.448 -9.557 7.304 1.00 90.00 204 VAL A CA 1
ATOM 1615 C C . VAL A 1 204 ? -1.467 -8.947 5.904 1.00 90.00 204 VAL A C 1
ATOM 1617 O O . VAL A 1 204 ? -0.455 -8.420 5.430 1.00 90.00 204 VAL A O 1
ATOM 1620 N N . ARG A 1 205 ? -2.624 -8.980 5.237 1.00 88.50 205 ARG A N 1
ATOM 1621 C CA . ARG A 1 205 ? -2.860 -8.174 4.032 1.00 88.50 205 ARG A CA 1
ATOM 1622 C C . ARG A 1 205 ? -3.306 -6.769 4.427 1.00 88.50 205 ARG A C 1
ATOM 1624 O O . ARG A 1 205 ? -4.481 -6.564 4.711 1.00 88.50 205 ARG A O 1
ATOM 1631 N N . ARG A 1 206 ? -2.379 -5.810 4.459 1.00 88.44 206 ARG A N 1
ATOM 1632 C CA . ARG A 1 206 ? -2.703 -4.413 4.792 1.00 88.44 206 ARG A CA 1
ATOM 1633 C C . ARG A 1 206 ? -3.428 -3.708 3.649 1.00 88.44 206 ARG A C 1
ATOM 1635 O O . ARG A 1 206 ? -3.071 -3.899 2.488 1.00 88.44 206 ARG A O 1
ATOM 1642 N N . TYR A 1 207 ? -4.396 -2.870 4.004 1.00 85.25 207 TYR A N 1
ATOM 1643 C CA . TYR A 1 207 ? -5.077 -1.972 3.082 1.00 85.25 207 TYR A CA 1
ATOM 1644 C C . TYR A 1 207 ? -4.073 -1.010 2.444 1.00 85.25 207 TYR A C 1
ATOM 1646 O O . TYR A 1 207 ? -3.217 -0.448 3.126 1.00 85.25 207 TYR A O 1
ATOM 1654 N N . SER A 1 208 ? -4.188 -0.807 1.134 1.00 76.25 208 SER A N 1
ATOM 1655 C CA . SER A 1 208 ? -3.425 0.214 0.425 1.00 76.25 208 SER A CA 1
ATOM 1656 C C . SER A 1 208 ? -4.218 0.741 -0.759 1.00 76.25 208 SER A C 1
ATOM 1658 O O . SER A 1 208 ? -4.667 -0.027 -1.611 1.00 76.25 208 SER A O 1
ATOM 1660 N N . ILE A 1 209 ? -4.317 2.067 -0.864 1.00 72.81 209 ILE A N 1
ATOM 1661 C CA . ILE A 1 209 ? -4.953 2.740 -2.011 1.00 72.81 209 ILE A CA 1
ATOM 1662 C C . ILE A 1 209 ? -4.182 2.532 -3.324 1.00 72.81 209 ILE A C 1
ATOM 1664 O O . ILE A 1 209 ? -4.681 2.825 -4.407 1.00 72.81 209 ILE A O 1
ATOM 1668 N N . TYR A 1 210 ? -2.950 2.030 -3.236 1.00 69.06 210 TYR A N 1
ATOM 1669 C CA . TYR A 1 210 ? -2.079 1.788 -4.375 1.00 69.06 210 TYR A CA 1
ATOM 1670 C C . TYR A 1 210 ? -2.263 0.395 -4.988 1.00 69.06 210 TYR A C 1
ATOM 1672 O O . TYR A 1 210 ? -1.660 0.122 -6.026 1.00 69.06 210 TYR A O 1
ATOM 1680 N N . LYS A 1 211 ? -3.096 -0.478 -4.395 1.00 69.88 211 LYS A N 1
ATOM 1681 C CA . LYS A 1 211 ? -3.253 -1.883 -4.814 1.00 69.88 211 LYS A CA 1
ATOM 1682 C C . LYS A 1 211 ? -3.597 -2.039 -6.298 1.00 69.88 211 LYS A C 1
ATOM 1684 O O . LYS A 1 211 ? -2.956 -2.831 -6.984 1.00 69.88 211 LYS A O 1
ATOM 1689 N N . ASP A 1 212 ? -4.491 -1.200 -6.818 1.00 73.94 212 ASP A N 1
ATOM 1690 C CA . ASP A 1 212 ? -4.934 -1.251 -8.219 1.00 73.94 212 ASP A CA 1
ATOM 1691 C C . ASP A 1 212 ? -3.877 -0.738 -9.208 1.00 73.94 212 ASP A C 1
ATOM 1693 O O . ASP A 1 212 ? -3.964 -0.968 -10.413 1.00 73.94 212 ASP A O 1
ATOM 1697 N N . ARG A 1 213 ? -2.849 -0.045 -8.708 1.00 81.38 213 ARG A N 1
ATOM 1698 C CA . ARG A 1 213 ? -1.719 0.450 -9.505 1.00 81.38 213 ARG A CA 1
ATOM 1699 C C . ARG A 1 213 ? -0.543 -0.532 -9.521 1.00 81.38 213 ARG A C 1
ATOM 1701 O O . ARG A 1 213 ? 0.396 -0.326 -10.289 1.00 81.38 213 ARG A O 1
ATOM 1708 N N . ILE A 1 214 ? -0.575 -1.589 -8.702 1.00 88.81 214 ILE A N 1
ATOM 1709 C CA . ILE A 1 214 ? 0.463 -2.625 -8.671 1.00 88.81 214 ILE A CA 1
ATOM 1710 C C . ILE A 1 214 ? 0.220 -3.615 -9.811 1.00 88.81 214 ILE A C 1
ATOM 1712 O O . ILE A 1 214 ? -0.750 -4.371 -9.819 1.00 88.81 214 ILE A O 1
ATOM 1716 N N . ARG A 1 215 ? 1.155 -3.668 -10.760 1.00 92.62 215 ARG A N 1
ATOM 1717 C CA . ARG A 1 215 ? 1.081 -4.558 -11.920 1.00 92.62 215 ARG A CA 1
ATOM 1718 C C . ARG A 1 215 ? 1.552 -5.975 -11.569 1.00 92.62 215 ARG A C 1
ATOM 1720 O O . ARG A 1 215 ? 2.657 -6.133 -11.029 1.00 92.62 215 ARG A O 1
ATOM 1727 N N . PRO A 1 216 ? 0.788 -7.037 -11.882 1.00 92.38 216 PRO A N 1
ATOM 1728 C CA . PRO A 1 216 ? 1.279 -8.409 -11.775 1.00 92.38 216 PRO A CA 1
ATOM 1729 C C . PRO A 1 216 ? 2.399 -8.683 -12.800 1.00 92.38 216 PRO A C 1
ATOM 1731 O O . PRO A 1 216 ? 2.575 -7.946 -13.770 1.00 92.38 216 PRO A O 1
ATOM 1734 N N . LYS A 1 217 ? 3.224 -9.708 -12.547 1.00 95.06 217 LYS A N 1
ATOM 1735 C CA . LYS A 1 217 ? 4.451 -9.989 -13.324 1.00 95.06 217 LYS A CA 1
ATOM 1736 C C . LYS A 1 217 ? 4.183 -10.183 -14.820 1.00 95.06 217 LYS A C 1
ATOM 1738 O O . LYS A 1 217 ? 4.940 -9.684 -15.642 1.00 95.06 217 LYS A O 1
ATOM 1743 N N . ASP A 1 218 ? 3.142 -10.930 -15.147 1.00 93.12 218 ASP A N 1
ATOM 1744 C CA . ASP A 1 218 ? 2.680 -11.214 -16.509 1.00 93.12 218 ASP A CA 1
ATOM 1745 C C . ASP A 1 218 ? 2.362 -9.948 -17.316 1.00 93.12 218 ASP A C 1
ATOM 1747 O O . ASP A 1 218 ? 2.631 -9.909 -18.508 1.00 93.12 218 ASP A O 1
ATOM 1751 N N . THR A 1 219 ? 1.881 -8.886 -16.668 1.00 93.62 219 THR A N 1
ATOM 1752 C CA . THR A 1 219 ? 1.622 -7.591 -17.328 1.00 93.62 219 THR A CA 1
ATOM 1753 C C . THR A 1 219 ? 2.860 -6.695 -17.467 1.00 93.62 219 THR A C 1
ATOM 1755 O O . THR A 1 219 ? 2.792 -5.658 -18.122 1.00 93.62 219 THR A O 1
ATOM 1758 N N . GLN A 1 220 ? 3.983 -7.066 -16.841 1.00 96.62 220 GLN A N 1
ATOM 1759 C CA . GLN A 1 220 ? 5.261 -6.338 -16.898 1.00 96.62 220 GLN A CA 1
ATOM 1760 C C . GLN A 1 220 ? 6.256 -6.954 -17.895 1.00 96.62 220 GLN A C 1
ATOM 1762 O O . GLN A 1 220 ? 7.265 -6.345 -18.248 1.00 96.62 220 GLN A O 1
ATOM 1767 N N . VAL A 1 221 ? 6.012 -8.186 -18.335 1.00 94.44 221 VAL A N 1
ATOM 1768 C CA . VAL A 1 221 ? 6.812 -8.825 -19.383 1.00 94.44 221 VAL A CA 1
ATOM 1769 C C . VAL A 1 221 ? 6.171 -8.575 -20.752 1.00 94.44 221 VAL A C 1
ATOM 1771 O O . VAL A 1 221 ? 4.980 -8.264 -20.817 1.00 94.44 221 VAL A O 1
ATOM 1774 N N . PRO A 1 222 ? 6.939 -8.663 -21.850 1.00 93.75 222 PRO A N 1
ATOM 1775 C CA . PRO A 1 222 ? 6.367 -8.586 -23.187 1.00 93.75 222 PRO A CA 1
ATOM 1776 C C . PRO A 1 222 ? 5.298 -9.660 -23.401 1.00 93.75 222 PRO A C 1
ATOM 1778 O O . PRO A 1 222 ? 5.431 -10.789 -22.925 1.00 93.75 222 PRO A O 1
ATOM 1781 N N . ASP A 1 223 ? 4.256 -9.311 -24.149 1.00 89.94 223 ASP A N 1
ATOM 1782 C CA . ASP A 1 223 ? 3.358 -10.302 -24.737 1.00 89.94 223 ASP A CA 1
ATOM 1783 C C . ASP A 1 223 ? 4.041 -11.006 -25.932 1.00 89.94 223 ASP A C 1
ATOM 1785 O O . ASP A 1 223 ? 5.176 -10.686 -26.302 1.00 89.94 223 ASP A O 1
ATOM 1789 N N . SER A 1 224 ? 3.361 -11.985 -26.535 1.00 90.50 224 SER A N 1
ATOM 1790 C CA . SER A 1 224 ? 3.911 -12.804 -27.625 1.00 90.50 224 SER A CA 1
ATOM 1791 C C . SER A 1 224 ? 4.419 -11.995 -28.816 1.00 90.50 224 SER A C 1
ATOM 1793 O O . SER A 1 224 ? 5.356 -12.431 -29.481 1.00 90.50 224 SER A O 1
ATOM 1795 N N . ASP A 1 225 ? 3.833 -10.827 -29.076 1.00 88.31 225 ASP A N 1
ATOM 1796 C CA . ASP A 1 225 ? 4.123 -10.035 -30.269 1.00 88.31 225 ASP A CA 1
ATOM 1797 C C . ASP A 1 225 ? 5.418 -9.232 -30.113 1.00 88.31 225 ASP A C 1
ATOM 1799 O O . ASP A 1 225 ? 6.052 -8.870 -31.106 1.00 88.31 225 ASP A O 1
ATOM 1803 N N . TYR A 1 226 ? 5.816 -8.943 -28.871 1.00 93.50 226 TYR A N 1
ATOM 1804 C CA . TYR A 1 226 ? 7.033 -8.199 -28.538 1.00 93.50 226 TYR A CA 1
ATOM 1805 C C . TYR A 1 226 ? 8.120 -9.068 -27.891 1.00 93.50 226 TYR A C 1
ATOM 1807 O O . TYR A 1 226 ? 9.259 -8.620 -27.751 1.00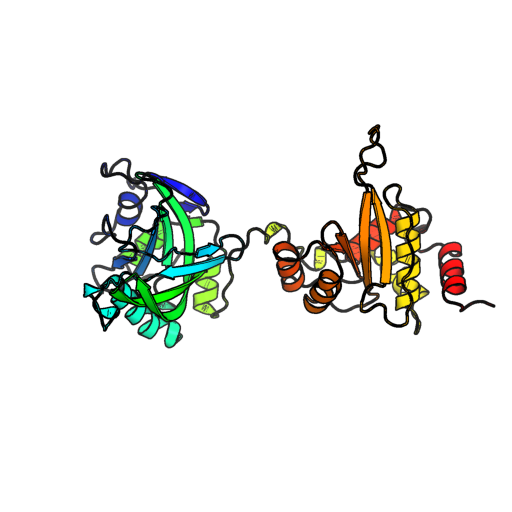 93.50 226 TYR A O 1
ATOM 1815 N N . GLN A 1 227 ? 7.802 -10.310 -27.521 1.00 95.25 227 GLN A N 1
ATOM 1816 C CA . GLN A 1 227 ? 8.759 -11.267 -26.968 1.00 95.25 227 GLN A CA 1
ATOM 1817 C C . GLN A 1 227 ? 10.005 -11.472 -27.861 1.00 95.25 227 GLN A C 1
ATOM 1819 O O . GLN A 1 227 ? 11.108 -11.434 -27.308 1.00 95.25 227 GLN A O 1
ATOM 1824 N N . PRO A 1 228 ? 9.894 -11.581 -29.207 1.00 97.31 228 PRO A N 1
ATOM 1825 C CA . PRO A 1 228 ? 11.068 -11.690 -30.077 1.00 97.31 228 PRO A CA 1
ATOM 1826 C C . PRO A 1 228 ? 12.027 -10.501 -29.966 1.00 97.31 228 PRO A C 1
ATOM 1828 O O . PRO A 1 228 ? 13.239 -10.690 -30.014 1.00 97.31 228 PRO A O 1
ATOM 1831 N N . LEU A 1 229 ? 11.508 -9.286 -29.748 1.00 97.62 229 LEU A N 1
ATOM 1832 C CA . LEU A 1 229 ? 12.338 -8.089 -29.602 1.00 97.62 229 LEU A CA 1
ATOM 1833 C C . LEU A 1 229 ? 13.134 -8.110 -28.297 1.00 97.62 229 LEU A C 1
ATOM 1835 O O . LEU A 1 229 ? 14.314 -7.770 -28.293 1.00 97.62 229 LEU A O 1
ATOM 1839 N N . LEU A 1 230 ? 12.528 -8.546 -27.187 1.00 95.94 230 LEU A N 1
ATOM 1840 C CA . LEU A 1 230 ? 13.268 -8.691 -25.931 1.00 95.94 230 LEU A CA 1
ATOM 1841 C C . LEU A 1 230 ? 14.363 -9.763 -26.042 1.00 95.94 230 LEU A C 1
ATOM 1843 O O . LEU A 1 230 ? 15.434 -9.607 -25.457 1.00 95.94 230 LEU A O 1
ATOM 1847 N N . GLU A 1 231 ? 14.101 -10.846 -26.774 1.00 95.62 231 GLU A N 1
ATOM 1848 C CA . GLU A 1 231 ? 15.083 -11.900 -27.045 1.00 95.62 231 GLU A CA 1
ATOM 1849 C C . GLU A 1 231 ? 16.215 -11.413 -27.959 1.00 95.62 231 GLU A C 1
ATOM 1851 O O . GLU A 1 231 ? 17.376 -11.691 -27.661 1.00 95.62 231 GLU A O 1
ATOM 1856 N N . ASP A 1 232 ? 15.910 -10.629 -28.999 1.00 97.06 232 ASP A N 1
ATOM 1857 C CA . ASP A 1 232 ? 16.911 -9.996 -29.869 1.00 97.06 232 ASP A CA 1
ATOM 1858 C C . ASP A 1 232 ? 17.806 -9.041 -29.067 1.00 97.06 232 ASP A C 1
ATOM 1860 O O . ASP A 1 232 ? 19.025 -9.196 -29.098 1.00 97.06 232 ASP A O 1
ATOM 1864 N N . ILE A 1 233 ? 17.230 -8.148 -28.249 1.00 95.56 233 ILE A N 1
ATOM 1865 C CA . ILE A 1 233 ? 17.986 -7.255 -27.347 1.00 95.56 233 ILE A CA 1
ATOM 1866 C C . ILE A 1 233 ? 18.908 -8.074 -26.440 1.00 95.56 233 ILE A C 1
ATOM 1868 O O . ILE A 1 233 ? 20.108 -7.810 -26.355 1.00 95.56 233 ILE A O 1
ATOM 1872 N N . ARG A 1 234 ? 18.355 -9.092 -25.769 1.00 92.38 234 ARG A N 1
ATOM 1873 C CA . ARG A 1 234 ? 19.123 -9.935 -24.851 1.00 92.38 234 ARG A CA 1
ATOM 1874 C C . ARG A 1 234 ? 20.210 -10.717 -25.554 1.00 92.38 234 ARG A C 1
ATOM 1876 O O . ARG A 1 234 ? 21.213 -10.945 -24.914 1.00 92.38 234 ARG A O 1
ATOM 1883 N N . SER A 1 235 ? 20.025 -11.141 -26.800 1.00 94.25 235 SER A N 1
ATOM 1884 C CA . SER A 1 235 ? 21.032 -11.907 -27.535 1.00 94.25 235 SER A CA 1
ATOM 1885 C C . SER A 1 235 ? 22.108 -11.018 -28.147 1.00 94.25 235 SER A C 1
ATOM 1887 O O . SER A 1 235 ? 23.272 -11.405 -28.156 1.00 94.25 235 SER A O 1
ATOM 1889 N N . ARG A 1 236 ? 21.730 -9.870 -28.716 1.00 94.12 236 ARG A N 1
ATOM 1890 C CA . ARG A 1 236 ? 22.647 -9.005 -29.471 1.00 94.12 236 ARG A CA 1
ATOM 1891 C C . ARG A 1 236 ? 23.471 -8.098 -28.572 1.00 94.12 236 ARG A C 1
ATOM 1893 O O . ARG A 1 236 ? 24.556 -7.699 -28.967 1.00 94.12 236 ARG A O 1
ATOM 1900 N N . LEU A 1 237 ? 22.983 -7.818 -27.365 1.00 93.25 237 LEU A N 1
ATOM 1901 C CA . LEU A 1 237 ? 23.709 -7.048 -26.361 1.00 93.25 237 LEU A CA 1
ATOM 1902 C C . LEU A 1 237 ? 24.326 -7.929 -25.256 1.00 93.25 237 LEU A C 1
ATOM 1904 O O . LEU A 1 237 ? 24.778 -7.376 -24.257 1.00 93.25 237 LEU A O 1
ATOM 1908 N N . ASP A 1 238 ? 24.335 -9.270 -25.371 1.00 91.38 238 ASP A N 1
ATOM 1909 C CA . ASP A 1 238 ? 24.913 -10.143 -24.329 1.00 91.38 238 ASP A CA 1
ATOM 1910 C C . ASP A 1 238 ? 26.435 -10.200 -24.408 1.00 91.38 238 ASP A C 1
ATOM 1912 O O . ASP A 1 238 ? 27.025 -10.961 -25.175 1.00 91.38 238 ASP A O 1
ATOM 1916 N N . ASP A 1 239 ? 27.078 -9.424 -23.550 1.00 89.31 239 ASP A N 1
ATOM 1917 C CA . ASP A 1 239 ? 28.503 -9.518 -23.285 1.00 89.31 239 ASP A CA 1
ATOM 1918 C C . ASP A 1 239 ? 28.821 -9.013 -21.856 1.00 89.31 239 ASP A C 1
ATOM 1920 O O . ASP A 1 239 ? 27.905 -8.688 -21.085 1.00 89.31 239 ASP A O 1
ATOM 1924 N N . PRO A 1 240 ? 30.101 -8.945 -21.441 1.00 89.44 240 PRO A N 1
ATOM 1925 C CA . PRO A 1 240 ? 30.464 -8.415 -20.126 1.00 89.44 240 PRO A CA 1
ATOM 1926 C C . PRO A 1 240 ? 30.021 -6.964 -19.864 1.00 89.44 240 PRO A C 1
ATOM 1928 O O . PRO A 1 240 ? 29.868 -6.595 -18.701 1.00 89.44 240 PRO A O 1
ATOM 1931 N N . LYS A 1 241 ? 29.799 -6.162 -20.912 1.00 90.12 241 LYS A N 1
ATOM 1932 C CA . LYS A 1 241 ? 29.370 -4.756 -20.877 1.00 90.12 241 LYS A CA 1
ATOM 1933 C C . LYS A 1 241 ? 27.882 -4.572 -21.206 1.00 90.12 241 LYS A C 1
ATOM 1935 O O . LYS A 1 241 ? 27.427 -3.459 -21.456 1.00 90.12 241 LYS A O 1
ATOM 1940 N N . LYS A 1 242 ? 27.075 -5.633 -21.144 1.00 92.19 242 LYS A N 1
ATOM 1941 C CA . LYS A 1 242 ? 25.633 -5.585 -21.446 1.00 92.19 242 LYS A CA 1
ATOM 1942 C C . LYS A 1 242 ? 24.809 -4.582 -20.635 1.00 92.19 242 LYS A C 1
ATOM 1944 O O . LYS A 1 242 ? 23.690 -4.265 -21.035 1.00 92.19 242 LYS A O 1
ATOM 1949 N N . GLY A 1 243 ? 25.319 -4.147 -19.479 1.00 91.62 243 GLY A N 1
ATOM 1950 C CA . GLY A 1 243 ? 24.761 -3.034 -18.707 1.00 91.62 243 GLY A CA 1
ATOM 1951 C C . GLY A 1 243 ? 24.917 -1.720 -19.469 1.00 91.62 243 GLY A C 1
ATOM 1952 O O . GLY A 1 243 ? 23.915 -1.176 -19.920 1.00 91.62 243 GLY A O 1
ATOM 1953 N N . GLU A 1 244 ? 26.165 -1.326 -19.739 1.00 92.56 244 GLU A N 1
ATOM 1954 C CA . GLU A 1 244 ? 26.530 -0.136 -20.529 1.00 92.56 244 GLU A CA 1
ATOM 1955 C C . GLU A 1 244 ? 25.828 -0.127 -21.900 1.00 92.56 244 GLU A C 1
ATOM 1957 O O . GLU A 1 244 ? 25.251 0.873 -22.319 1.00 92.56 244 GLU A O 1
ATOM 1962 N N . LYS A 1 245 ? 25.780 -1.273 -22.594 1.00 95.00 245 LYS A N 1
ATOM 1963 C CA . LYS A 1 245 ? 25.060 -1.395 -23.877 1.00 95.00 245 LYS A CA 1
ATOM 1964 C C . LYS A 1 245 ? 23.567 -1.090 -23.759 1.00 95.00 245 LYS A C 1
ATOM 1966 O O . LYS A 1 245 ? 22.982 -0.483 -24.654 1.00 95.00 245 LYS A O 1
ATOM 1971 N N . MET A 1 246 ? 22.942 -1.527 -22.667 1.00 95.94 246 MET A N 1
ATOM 1972 C CA . MET A 1 246 ? 21.535 -1.239 -22.405 1.00 95.94 246 MET A CA 1
ATOM 1973 C C . MET A 1 246 ? 21.327 0.236 -22.047 1.00 95.94 246 MET A C 1
ATOM 1975 O O . MET A 1 246 ? 20.320 0.809 -22.448 1.00 95.94 246 MET A O 1
ATOM 1979 N N . GLU A 1 247 ? 22.267 0.856 -21.331 1.00 95.75 247 GLU A N 1
ATOM 1980 C CA . GLU A 1 247 ? 22.244 2.293 -21.027 1.00 95.75 247 GLU A CA 1
ATOM 1981 C C . GLU A 1 247 ? 22.259 3.126 -22.317 1.00 95.75 247 GLU A C 1
ATOM 1983 O O . GLU A 1 247 ? 21.401 3.992 -22.479 1.00 95.75 247 GLU A O 1
ATOM 1988 N N . TYR A 1 248 ? 23.118 2.788 -23.290 1.00 96.81 248 TYR A N 1
ATOM 1989 C CA . TYR A 1 248 ? 23.109 3.423 -24.618 1.00 96.81 248 TYR A CA 1
ATOM 1990 C C . TYR A 1 248 ? 21.807 3.190 -25.386 1.00 96.81 248 TYR A C 1
ATOM 1992 O O . TYR A 1 248 ? 21.271 4.125 -25.975 1.00 96.81 248 TYR A O 1
ATOM 2000 N N . LEU A 1 249 ? 21.256 1.971 -25.366 1.00 97.75 249 LEU A N 1
ATOM 2001 C CA . LEU A 1 249 ? 19.975 1.705 -26.025 1.00 97.75 249 LEU A CA 1
ATOM 2002 C C . LEU A 1 249 ? 18.839 2.553 -25.428 1.00 97.75 249 LEU A C 1
ATOM 2004 O O . LEU A 1 249 ? 17.993 3.050 -26.170 1.00 97.75 249 LEU A O 1
ATOM 2008 N N . ILE A 1 250 ? 18.810 2.724 -24.101 1.00 98.12 250 ILE A N 1
ATOM 2009 C CA . ILE A 1 250 ? 17.824 3.586 -23.437 1.00 98.12 250 ILE A CA 1
ATOM 2010 C C . ILE A 1 250 ? 18.082 5.059 -23.753 1.00 98.12 250 ILE A C 1
ATOM 2012 O O . ILE A 1 250 ? 17.121 5.766 -24.034 1.00 98.12 250 ILE A O 1
ATOM 2016 N N . GLN A 1 251 ? 19.334 5.520 -23.771 1.00 97.62 251 GLN A N 1
ATOM 2017 C CA . GLN A 1 251 ? 19.662 6.880 -24.205 1.00 97.62 251 GLN A CA 1
ATOM 2018 C C . GLN A 1 251 ? 19.127 7.151 -25.616 1.00 97.62 251 GLN A C 1
ATOM 2020 O O . GLN A 1 251 ? 18.357 8.087 -25.800 1.00 97.62 251 GLN A O 1
ATOM 2025 N N . PHE A 1 252 ? 19.437 6.278 -26.579 1.00 97.56 252 PHE A N 1
ATOM 2026 C CA . PHE A 1 252 ? 18.958 6.414 -27.955 1.00 97.56 252 PHE A CA 1
ATOM 2027 C C . PHE A 1 252 ? 17.434 6.384 -28.041 1.00 97.56 252 PHE A C 1
ATOM 2029 O O . PHE A 1 252 ? 16.851 7.154 -28.796 1.00 97.56 252 PHE A O 1
ATOM 2036 N N . LEU A 1 253 ? 16.770 5.531 -27.250 1.00 97.38 253 LEU A N 1
ATOM 2037 C CA . LEU A 1 253 ? 15.313 5.540 -27.144 1.00 97.38 253 LEU A CA 1
ATOM 2038 C C . LEU A 1 253 ? 14.803 6.904 -26.666 1.00 97.38 253 LEU A C 1
ATOM 2040 O O . LEU A 1 253 ? 13.894 7.450 -27.284 1.00 97.38 253 LEU A O 1
ATOM 2044 N N . LEU A 1 254 ? 15.359 7.452 -25.585 1.00 96.62 254 LEU A N 1
ATOM 2045 C CA . LEU A 1 254 ? 14.920 8.738 -25.045 1.00 96.62 254 LEU A CA 1
ATOM 2046 C C . LEU A 1 254 ? 15.182 9.885 -26.027 1.00 96.62 254 LEU A C 1
ATOM 2048 O O . LEU A 1 254 ? 14.310 10.731 -26.180 1.00 96.62 254 LEU A O 1
ATOM 2052 N N . ASP A 1 255 ? 16.295 9.866 -26.760 1.00 95.75 255 ASP A N 1
ATOM 2053 C CA . ASP A 1 255 ? 16.606 10.866 -27.792 1.00 95.75 255 ASP A CA 1
ATOM 2054 C C . ASP A 1 255 ? 15.596 10.874 -28.954 1.00 95.75 255 ASP A C 1
ATOM 2056 O O . ASP A 1 255 ? 15.421 11.898 -29.615 1.00 95.75 255 ASP A O 1
ATOM 2060 N N . THR A 1 256 ? 14.893 9.760 -29.203 1.00 94.06 256 THR A N 1
ATOM 2061 C CA . THR A 1 256 ? 13.805 9.725 -30.201 1.00 94.06 256 THR A CA 1
ATOM 2062 C C . THR A 1 256 ? 12.499 10.358 -29.709 1.00 94.06 256 THR A C 1
ATOM 2064 O O . THR A 1 256 ? 11.606 10.636 -30.513 1.00 94.06 256 THR A O 1
ATOM 2067 N N . LEU A 1 257 ? 12.350 10.576 -28.398 1.00 92.19 257 LEU A N 1
ATOM 2068 C CA . LEU A 1 257 ? 11.114 11.072 -27.803 1.00 92.19 257 LEU A CA 1
ATOM 2069 C C . LEU A 1 257 ? 11.140 12.607 -27.697 1.00 92.19 257 LEU A C 1
ATOM 2071 O O . LEU A 1 257 ? 12.035 13.167 -27.069 1.00 92.19 257 LEU A O 1
ATOM 2075 N N . PRO A 1 258 ? 10.128 13.318 -28.228 1.0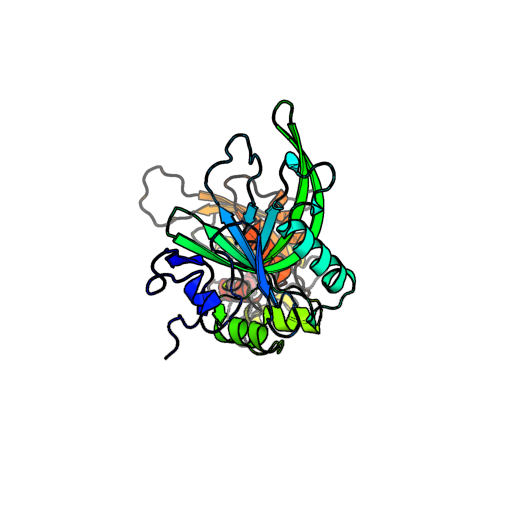0 89.12 258 PRO A N 1
ATOM 2076 C CA . PRO A 1 258 ? 10.162 14.780 -28.363 1.00 89.12 258 PRO A CA 1
ATOM 2077 C C . PRO A 1 258 ? 10.139 15.532 -27.027 1.00 89.12 258 PRO A C 1
ATOM 2079 O O . PRO A 1 258 ? 10.491 16.706 -26.966 1.00 89.12 258 PRO A O 1
ATOM 2082 N N . ASN A 1 259 ? 9.693 14.876 -25.958 1.00 91.81 259 ASN A N 1
ATOM 2083 C CA . ASN A 1 259 ? 9.628 15.450 -24.622 1.00 91.81 259 ASN A CA 1
ATOM 2084 C C . ASN A 1 259 ? 10.929 15.270 -23.829 1.00 91.81 259 ASN A C 1
ATOM 2086 O O . ASN A 1 259 ? 11.010 15.774 -22.715 1.00 91.81 259 ASN A O 1
ATOM 2090 N N . PHE A 1 260 ? 11.921 14.551 -24.355 1.00 94.81 260 PHE A N 1
ATOM 2091 C CA . PHE A 1 260 ? 13.220 14.368 -23.716 1.00 94.81 260 PHE A CA 1
ATOM 2092 C C . PHE A 1 260 ? 14.281 15.220 -24.412 1.00 94.81 260 PHE A C 1
ATOM 2094 O O . PHE A 1 260 ? 14.273 15.412 -25.624 1.00 94.81 260 PHE A O 1
ATOM 2101 N N . SER A 1 261 ? 15.201 15.767 -23.626 1.00 93.56 261 SER A N 1
ATOM 2102 C CA . SER A 1 261 ? 16.306 16.583 -24.121 1.00 93.56 261 SER A CA 1
ATOM 2103 C C . SER A 1 261 ? 17.504 16.482 -23.185 1.00 93.56 261 SER A C 1
ATOM 2105 O O . SER A 1 261 ? 17.346 16.134 -22.014 1.00 93.56 261 SER A O 1
ATOM 2107 N N . GLN A 1 262 ? 18.695 16.812 -23.696 1.00 93.06 262 GLN A N 1
ATOM 2108 C CA . GLN A 1 262 ? 19.940 16.824 -22.913 1.00 93.06 262 GLN A CA 1
ATOM 2109 C C . GLN A 1 262 ? 20.209 15.479 -22.215 1.00 93.06 262 GLN A C 1
ATOM 2111 O O . GLN A 1 262 ? 20.641 15.457 -21.068 1.00 93.06 262 GLN A O 1
ATOM 2116 N N . VAL A 1 263 ? 19.892 14.364 -22.882 1.00 95.62 263 VAL A N 1
ATOM 2117 C CA . VAL A 1 263 ? 20.081 13.028 -22.314 1.00 95.62 263 VAL A CA 1
ATOM 2118 C C . VAL A 1 263 ? 21.558 12.655 -22.391 1.00 95.62 263 VAL A C 1
ATOM 2120 O O . VAL A 1 263 ? 22.125 12.508 -23.476 1.00 95.62 263 VAL A O 1
ATOM 2123 N N . GLU A 1 264 ? 22.181 12.477 -21.233 1.00 93.88 264 GLU A N 1
ATOM 2124 C CA . GLU A 1 264 ? 23.606 12.189 -21.097 1.00 93.88 264 GLU A CA 1
ATOM 2125 C C . GLU A 1 264 ? 23.836 10.976 -20.187 1.00 93.88 264 GLU A C 1
ATOM 2127 O O . GLU A 1 264 ? 23.079 10.724 -19.247 1.00 93.88 264 GLU A O 1
ATOM 2132 N N . GLN A 1 265 ? 24.899 10.213 -20.467 1.00 91.50 265 GLN A N 1
ATOM 2133 C CA . GLN A 1 265 ? 25.354 9.153 -19.566 1.00 91.50 265 GLN A CA 1
ATOM 2134 C C . GLN A 1 265 ? 26.166 9.729 -18.418 1.00 91.50 265 GLN A C 1
ATOM 2136 O O . GLN A 1 265 ? 26.983 10.636 -18.604 1.00 91.50 265 GLN A O 1
ATOM 2141 N N . THR A 1 266 ? 26.005 9.142 -17.240 1.00 87.38 266 THR A N 1
ATOM 2142 C CA . THR A 1 266 ? 26.844 9.476 -16.094 1.00 87.38 266 THR A CA 1
ATOM 2143 C C . THR A 1 266 ? 28.189 8.731 -16.162 1.00 87.38 266 THR A C 1
ATOM 2145 O O . THR A 1 266 ? 28.309 7.664 -16.768 1.00 87.38 266 THR A O 1
ATOM 2148 N N . PRO A 1 267 ? 29.260 9.260 -15.545 1.00 76.94 267 PRO A N 1
ATOM 2149 C CA . PRO A 1 267 ? 30.543 8.565 -15.517 1.00 76.94 267 PRO A CA 1
ATOM 2150 C C . PRO A 1 267 ? 30.495 7.264 -14.696 1.00 76.94 267 PRO A C 1
ATOM 2152 O O . PRO A 1 267 ? 30.211 7.300 -13.502 1.00 76.94 267 PRO A O 1
ATOM 2155 N N . THR A 1 268 ? 30.957 6.145 -15.269 1.00 63.72 268 THR A N 1
ATOM 2156 C CA . THR A 1 268 ? 31.015 4.798 -14.641 1.00 63.72 268 THR A CA 1
ATOM 2157 C C . THR A 1 268 ? 31.756 4.760 -13.290 1.00 63.72 268 THR A C 1
ATOM 2159 O O . THR A 1 268 ? 31.600 3.852 -12.471 1.00 63.72 268 THR A O 1
ATOM 2162 N N . SER A 1 269 ? 32.621 5.746 -13.039 1.00 51.59 269 SER A N 1
ATOM 2163 C CA . SER A 1 269 ? 33.370 5.914 -11.796 1.00 51.59 269 SER A CA 1
ATOM 2164 C C . SER A 1 269 ? 32.634 6.864 -10.847 1.00 51.59 269 SER A C 1
ATOM 2166 O O . SER A 1 269 ? 32.804 8.081 -10.913 1.00 51.59 269 SER A O 1
ATOM 2168 N N . GLY A 1 270 ? 31.918 6.298 -9.876 1.00 55.47 270 GLY A N 1
ATOM 2169 C CA . GLY A 1 270 ? 31.362 7.059 -8.756 1.00 55.47 270 GLY A CA 1
ATOM 2170 C C . GLY A 1 270 ? 29.935 7.572 -8.952 1.00 55.47 270 GLY A C 1
ATOM 2171 O O . GLY A 1 270 ? 29.518 8.400 -8.141 1.00 55.47 270 GLY A O 1
ATOM 2172 N N . ASP A 1 271 ? 29.181 7.052 -9.931 1.00 58.34 271 ASP A N 1
ATOM 2173 C CA . ASP A 1 271 ? 27.794 7.471 -10.223 1.00 58.34 271 ASP A CA 1
ATOM 2174 C C . ASP A 1 271 ? 26.779 7.151 -9.106 1.00 58.34 271 ASP A C 1
ATOM 2176 O O . ASP A 1 271 ? 25.655 7.642 -9.095 1.00 58.34 271 ASP A O 1
ATOM 2180 N N . ARG A 1 272 ? 27.168 6.351 -8.101 1.00 63.97 272 ARG A N 1
ATOM 2181 C CA . ARG A 1 272 ? 26.353 6.024 -6.909 1.00 63.97 272 ARG A CA 1
ATOM 2182 C C . ARG A 1 272 ? 24.959 5.434 -7.210 1.00 63.97 272 ARG A C 1
ATOM 2184 O O . ARG A 1 272 ? 24.209 5.198 -6.260 1.00 63.97 272 ARG A O 1
ATOM 2191 N N . GLY A 1 273 ? 24.683 4.988 -8.429 1.00 76.12 273 GLY A N 1
ATOM 2192 C CA . GLY A 1 273 ? 23.480 4.296 -8.890 1.00 76.12 273 GLY A CA 1
ATOM 2193 C C . GLY A 1 273 ? 22.581 5.099 -9.840 1.00 76.12 273 GLY A C 1
ATOM 2194 O O . GLY A 1 273 ? 21.389 4.795 -9.849 1.00 76.12 273 GLY A O 1
ATOM 2195 N N . VAL A 1 274 ? 23.109 6.088 -10.563 1.00 91.44 274 VAL A N 1
ATOM 2196 C CA . VAL A 1 274 ? 22.409 6.845 -11.621 1.00 91.44 274 VAL A CA 1
ATOM 2197 C C . VAL A 1 274 ? 23.185 6.628 -12.908 1.00 91.44 274 VAL A C 1
ATOM 2199 O O . VAL A 1 274 ? 24.369 6.924 -12.922 1.00 91.44 274 VAL A O 1
ATOM 2202 N N . ASP A 1 275 ? 22.535 6.141 -13.957 1.00 94.38 275 ASP A N 1
ATOM 2203 C CA . ASP A 1 275 ? 23.188 5.738 -15.208 1.00 94.38 275 ASP A CA 1
ATOM 2204 C C . ASP A 1 275 ? 22.952 6.772 -16.335 1.00 94.38 275 ASP A C 1
ATOM 2206 O O . ASP A 1 275 ? 23.804 6.968 -17.199 1.00 94.38 275 ASP A O 1
ATOM 2210 N N . LEU A 1 276 ? 21.812 7.481 -16.309 1.00 95.50 276 LEU A N 1
ATOM 2211 C CA . LEU A 1 276 ? 21.491 8.569 -17.246 1.00 95.50 276 LEU A CA 1
ATOM 2212 C C . LEU A 1 276 ? 20.927 9.778 -16.501 1.00 95.50 276 LEU A C 1
ATOM 2214 O O . LEU A 1 276 ? 20.195 9.617 -15.523 1.00 95.50 276 LEU A O 1
ATOM 2218 N N . GLU A 1 277 ? 21.180 10.970 -17.022 1.00 96.38 277 GLU A N 1
ATOM 2219 C CA . GLU A 1 277 ? 20.547 12.216 -16.587 1.00 96.38 277 GLU A CA 1
ATOM 2220 C C . GLU A 1 277 ? 20.067 13.008 -17.803 1.00 96.38 277 GLU A C 1
ATOM 2222 O O . GLU A 1 277 ? 20.507 12.778 -18.930 1.00 96.38 277 GLU A O 1
ATOM 2227 N N . GLY A 1 278 ? 19.127 13.921 -17.593 1.00 96.44 278 GLY A N 1
ATOM 2228 C CA . GLY A 1 278 ? 18.672 14.820 -18.644 1.00 96.44 278 GLY A CA 1
ATOM 2229 C C . GLY A 1 278 ? 17.425 15.578 -18.237 1.00 96.44 278 GLY A C 1
ATOM 2230 O O . GLY A 1 278 ? 17.128 15.728 -17.052 1.00 96.44 278 GLY A O 1
ATOM 2231 N N . ARG A 1 279 ? 16.663 16.049 -19.224 1.00 96.12 279 ARG A N 1
ATOM 2232 C CA . ARG A 1 279 ? 15.504 16.910 -18.992 1.00 96.12 279 ARG A CA 1
ATOM 2233 C C . ARG A 1 279 ? 14.263 16.427 -19.736 1.00 96.12 279 ARG A C 1
ATOM 2235 O O . ARG A 1 279 ? 14.327 16.124 -20.925 1.00 96.12 279 ARG A O 1
ATOM 2242 N N . ILE A 1 280 ? 13.133 16.390 -19.031 1.00 94.56 280 ILE A N 1
ATOM 2243 C CA . ILE A 1 280 ? 11.809 16.051 -19.565 1.00 94.56 280 ILE A CA 1
ATOM 2244 C C . ILE A 1 280 ? 10.950 17.309 -19.602 1.00 94.56 280 ILE A C 1
ATOM 2246 O O . ILE A 1 280 ? 10.693 17.898 -18.557 1.00 94.56 280 ILE A O 1
ATOM 2250 N N . ASP A 1 281 ? 10.462 17.696 -20.773 1.00 91.75 281 ASP A N 1
ATOM 2251 C CA . ASP A 1 281 ? 9.425 18.714 -20.907 1.00 91.75 281 ASP A CA 1
ATOM 2252 C C . ASP A 1 281 ? 8.041 18.086 -20.715 1.00 91.75 281 ASP A C 1
ATOM 2254 O O . ASP A 1 281 ? 7.660 17.140 -21.407 1.00 91.75 281 ASP A O 1
ATOM 2258 N N . LEU A 1 282 ? 7.271 18.596 -19.756 1.00 88.00 282 LEU A N 1
ATOM 2259 C CA . LEU A 1 282 ? 5.919 18.107 -19.494 1.00 88.00 282 LEU A CA 1
ATOM 2260 C C . LEU A 1 282 ? 4.908 18.556 -20.557 1.00 88.00 282 LEU A C 1
ATOM 2262 O O . LEU A 1 282 ? 3.852 17.935 -20.681 1.00 88.00 282 LEU A O 1
ATOM 2266 N N . LEU A 1 283 ? 5.196 19.633 -21.292 1.00 86.19 283 LEU A N 1
ATOM 2267 C CA . LEU A 1 283 ? 4.288 20.244 -22.262 1.00 86.19 283 LEU A CA 1
ATOM 2268 C C . LEU A 1 283 ? 5.046 20.716 -23.524 1.00 86.19 283 LEU A C 1
ATOM 2270 O O . LEU A 1 283 ? 4.941 21.892 -23.880 1.00 86.19 283 LEU A O 1
ATOM 2274 N N . PRO A 1 284 ? 5.746 19.813 -24.244 1.00 80.81 284 PRO A N 1
ATOM 2275 C CA . PRO A 1 284 ? 6.649 20.179 -25.345 1.00 80.81 284 PRO A CA 1
ATOM 2276 C C . PRO A 1 284 ? 5.945 20.886 -26.515 1.00 80.81 284 PRO A C 1
ATOM 2278 O O . PRO A 1 284 ? 6.544 21.717 -27.193 1.00 80.81 284 PRO A O 1
ATOM 2281 N N . ASP A 1 285 ? 4.659 20.594 -26.735 1.00 81.69 285 ASP A N 1
ATOM 2282 C CA . ASP A 1 285 ? 3.868 21.157 -27.839 1.00 81.69 285 ASP A CA 1
ATOM 2283 C C . ASP A 1 285 ? 2.972 22.334 -27.415 1.00 81.69 285 ASP A C 1
ATOM 2285 O O . ASP A 1 285 ? 2.200 22.869 -28.219 1.00 81.69 285 ASP A O 1
ATOM 2289 N N . ALA A 1 286 ? 3.006 22.733 -26.140 1.00 79.19 286 ALA A N 1
ATOM 2290 C CA . ALA A 1 286 ? 2.136 23.793 -25.655 1.00 79.19 286 ALA A CA 1
ATOM 2291 C C . ALA A 1 286 ? 2.723 25.174 -26.002 1.00 79.19 286 ALA A C 1
ATOM 2293 O O . ALA A 1 286 ? 3.891 25.435 -25.714 1.00 79.19 286 ALA A O 1
ATOM 2294 N N . PRO A 1 287 ? 1.925 26.115 -26.548 1.00 74.50 287 PRO A N 1
ATOM 2295 C CA . PRO A 1 287 ? 2.366 27.479 -26.835 1.00 74.50 287 PRO A CA 1
ATOM 2296 C C . PRO A 1 287 ? 2.390 28.308 -25.543 1.00 74.50 287 PRO A C 1
ATOM 2298 O O . PRO A 1 287 ? 1.659 29.289 -25.382 1.00 74.50 287 PRO A O 1
ATOM 2301 N N . LEU A 1 288 ? 3.183 27.861 -24.576 1.00 71.25 288 LEU A N 1
ATOM 2302 C CA . LEU A 1 288 ? 3.421 28.565 -23.331 1.00 71.25 288 LEU A CA 1
ATOM 2303 C C . LEU A 1 288 ? 4.437 29.677 -23.600 1.00 71.25 288 LEU A C 1
ATOM 2305 O O . LEU A 1 288 ? 5.307 29.547 -24.453 1.00 71.25 288 LEU A O 1
ATOM 2309 N N . GLY A 1 289 ? 4.284 30.810 -22.914 1.00 72.88 289 GLY A N 1
ATOM 2310 C CA . GLY A 1 289 ? 5.191 31.948 -23.057 1.00 72.88 289 GLY A CA 1
ATOM 2311 C C . GLY A 1 289 ? 6.579 31.645 -22.484 1.00 72.88 289 GLY A C 1
ATOM 2312 O O . GLY A 1 289 ? 7.404 31.007 -23.116 1.00 72.88 289 GLY A O 1
ATOM 2313 N N . SER A 1 290 ? 6.857 32.135 -21.275 1.00 71.88 290 SER A N 1
ATOM 2314 C CA . SER A 1 290 ? 8.147 31.950 -20.588 1.00 71.88 290 SER A CA 1
ATOM 2315 C C . SER A 1 290 ? 8.090 30.934 -19.443 1.00 71.88 290 SER A C 1
ATOM 2317 O O . SER A 1 290 ? 8.944 30.964 -18.559 1.00 71.88 290 SER A O 1
ATOM 2319 N N . THR A 1 291 ? 7.034 30.124 -19.368 1.00 81.56 291 THR A N 1
ATOM 2320 C CA . THR A 1 291 ? 6.873 29.149 -18.286 1.00 81.56 291 THR A CA 1
ATOM 2321 C C . THR A 1 291 ? 7.751 27.946 -18.576 1.00 81.56 291 THR A C 1
ATOM 2323 O O . THR A 1 291 ? 7.528 27.262 -19.568 1.00 81.56 291 THR A O 1
ATOM 2326 N N . ASP A 1 292 ? 8.729 27.698 -17.708 1.00 83.00 292 ASP A N 1
ATOM 2327 C CA . ASP A 1 292 ? 9.529 26.483 -17.771 1.00 83.00 292 ASP A CA 1
ATOM 2328 C C . ASP A 1 292 ? 8.695 25.288 -17.282 1.00 83.00 292 ASP A C 1
ATOM 2330 O O . ASP A 1 292 ? 8.291 25.235 -16.119 1.00 83.00 292 ASP A O 1
ATOM 2334 N N . THR A 1 293 ? 8.395 24.364 -18.192 1.00 87.00 293 THR A N 1
ATOM 2335 C CA . THR A 1 293 ? 7.697 23.096 -17.930 1.00 87.00 293 THR A CA 1
ATOM 2336 C C . THR A 1 293 ? 8.639 21.904 -17.867 1.00 87.00 293 THR A C 1
ATOM 2338 O O . THR A 1 293 ? 8.178 20.770 -17.724 1.00 87.00 293 THR A O 1
ATOM 2341 N N . GLY A 1 294 ? 9.943 22.143 -17.986 1.00 89.62 294 GLY A N 1
ATOM 2342 C CA . GLY A 1 294 ? 10.938 21.095 -17.933 1.00 89.62 294 GLY A CA 1
ATOM 2343 C C . GLY A 1 294 ? 11.310 20.702 -16.513 1.00 89.62 294 GLY A C 1
ATOM 2344 O O . GLY A 1 294 ? 11.344 21.519 -15.594 1.00 89.62 294 GLY A O 1
ATOM 2345 N N . MET A 1 295 ? 11.611 19.422 -16.365 1.00 93.88 295 MET A N 1
ATOM 2346 C CA . MET A 1 295 ? 11.985 18.775 -15.120 1.00 93.88 295 MET A CA 1
ATOM 2347 C C . MET A 1 295 ? 13.251 17.961 -15.363 1.00 93.88 295 MET A C 1
ATOM 2349 O O . MET A 1 295 ? 13.344 17.260 -16.372 1.00 93.88 295 MET A O 1
ATOM 2353 N N . GLU A 1 296 ? 14.223 18.042 -14.462 1.00 96.50 296 GLU A N 1
ATOM 2354 C CA . GLU A 1 296 ? 15.400 17.177 -14.535 1.00 96.50 296 GLU A CA 1
ATOM 2355 C C . GLU A 1 296 ? 15.017 15.740 -14.160 1.00 96.50 296 GLU A C 1
ATOM 2357 O O . GLU A 1 296 ? 14.171 15.504 -13.287 1.00 96.50 296 GLU A O 1
ATOM 2362 N N . PHE A 1 297 ? 15.617 14.769 -14.846 1.00 97.06 297 PHE A N 1
ATOM 2363 C CA . PHE A 1 297 ? 15.452 13.361 -14.525 1.00 97.06 297 PHE A CA 1
ATOM 2364 C C . PHE A 1 297 ? 16.785 12.687 -14.240 1.00 97.06 297 PHE A C 1
ATOM 2366 O O . PHE A 1 297 ? 17.804 12.992 -14.855 1.00 97.06 297 PHE A O 1
ATOM 2373 N N . LYS A 1 298 ? 16.725 11.694 -13.354 1.00 96.62 298 LYS A N 1
ATOM 2374 C CA . LYS A 1 298 ? 17.808 10.745 -13.089 1.00 96.62 298 LYS A CA 1
ATOM 2375 C C . LYS A 1 298 ? 17.297 9.345 -13.361 1.00 96.62 298 LYS A C 1
ATOM 2377 O O . LYS A 1 298 ? 16.255 8.954 -12.827 1.00 96.62 298 LYS A O 1
ATOM 2382 N N . ALA A 1 299 ? 18.002 8.585 -14.188 1.00 97.19 299 ALA A N 1
ATOM 2383 C CA . ALA A 1 299 ? 17.593 7.242 -14.556 1.00 97.19 299 ALA A CA 1
ATOM 2384 C C . ALA A 1 299 ? 18.563 6.164 -14.083 1.00 97.19 299 ALA A C 1
ATOM 2386 O O . ALA A 1 299 ? 19.772 6.363 -14.051 1.00 97.19 299 ALA A O 1
ATOM 2387 N N . GLN A 1 300 ? 18.016 4.993 -13.769 1.00 96.44 300 GLN A N 1
ATOM 2388 C CA . GLN A 1 300 ? 18.770 3.760 -13.578 1.00 96.44 300 GLN A CA 1
ATOM 2389 C C . GLN A 1 300 ? 18.294 2.706 -14.576 1.00 96.44 300 GLN A C 1
ATOM 2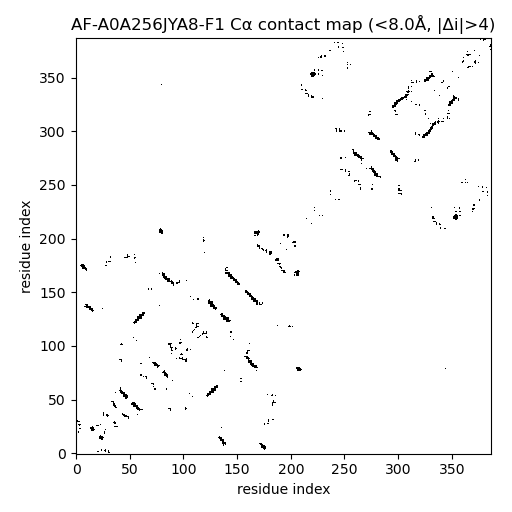391 O O . GLN A 1 300 ? 17.091 2.506 -14.752 1.00 96.44 300 GLN A O 1
ATOM 2396 N N . VAL A 1 301 ? 19.232 1.999 -15.195 1.00 96.38 301 VAL A N 1
ATOM 2397 C CA . VAL A 1 301 ? 19.005 0.978 -16.211 1.00 96.38 301 VAL A CA 1
ATOM 2398 C C . VAL A 1 301 ? 19.545 -0.368 -15.716 1.00 96.38 301 VAL A C 1
ATOM 2400 O O . VAL A 1 301 ? 20.642 -0.492 -15.172 1.00 96.38 301 VAL A O 1
ATOM 2403 N N . LYS A 1 302 ? 18.743 -1.428 -15.862 1.00 94.19 302 LYS A N 1
ATOM 2404 C CA . LYS A 1 302 ? 19.118 -2.796 -15.475 1.00 94.19 302 LYS A CA 1
ATOM 2405 C C . LYS A 1 302 ? 18.813 -3.805 -16.569 1.00 94.19 302 LYS A C 1
ATOM 2407 O O . LYS A 1 302 ? 17.662 -4.203 -16.765 1.00 94.19 302 LYS A O 1
ATOM 2412 N N . ASN A 1 303 ? 19.871 -4.313 -17.191 1.00 93.56 303 ASN A N 1
ATOM 2413 C CA . ASN A 1 303 ? 19.808 -5.472 -18.074 1.00 93.56 303 ASN A CA 1
ATOM 2414 C C . ASN A 1 303 ? 19.942 -6.780 -17.271 1.00 93.56 303 ASN A C 1
ATOM 2416 O O . ASN A 1 303 ? 21.019 -7.368 -17.163 1.00 93.56 303 ASN A O 1
ATOM 2420 N N . ILE A 1 304 ? 18.849 -7.197 -16.628 1.00 91.06 304 ILE A N 1
ATOM 2421 C CA . ILE A 1 304 ? 18.793 -8.391 -15.773 1.00 91.06 304 ILE A CA 1
ATOM 2422 C C . ILE A 1 304 ? 17.609 -9.289 -16.143 1.00 91.06 304 ILE A C 1
ATOM 2424 O O . ILE A 1 304 ? 16.629 -8.844 -16.739 1.00 91.06 304 ILE A O 1
ATOM 2428 N N . GLY A 1 305 ? 17.695 -10.569 -15.767 1.00 87.38 305 GLY A N 1
ATOM 2429 C CA . GLY A 1 305 ? 16.592 -11.535 -15.883 1.00 87.38 305 GLY A CA 1
ATOM 2430 C C . GLY A 1 305 ? 15.786 -11.728 -14.591 1.00 87.38 305 GLY A C 1
ATOM 2431 O O . GLY A 1 305 ? 14.666 -12.233 -14.628 1.00 87.38 305 GLY A O 1
ATOM 2432 N N . SER A 1 306 ? 16.340 -11.330 -13.442 1.00 92.44 306 SER A N 1
ATOM 2433 C CA . SER A 1 306 ? 15.680 -11.402 -12.133 1.00 92.44 306 SER A CA 1
ATOM 2434 C C . SER A 1 306 ? 14.754 -10.209 -11.893 1.00 92.44 306 SER A C 1
ATOM 2436 O O . SER A 1 306 ? 14.762 -9.242 -12.650 1.00 92.44 306 SER A O 1
ATOM 2438 N N . SER A 1 307 ? 13.923 -10.279 -10.853 1.00 93.94 307 SER A N 1
ATOM 2439 C CA . SER A 1 307 ? 13.074 -9.156 -10.445 1.00 93.94 307 SER A CA 1
ATOM 2440 C C . SER A 1 307 ? 13.886 -8.028 -9.806 1.00 93.94 307 SER A C 1
ATOM 2442 O O . SER A 1 307 ? 14.813 -8.313 -9.047 1.00 93.94 307 SER A O 1
ATOM 2444 N N . VAL A 1 308 ? 13.466 -6.782 -10.019 1.00 95.62 308 VAL A N 1
ATOM 2445 C CA . VAL A 1 308 ? 13.980 -5.597 -9.313 1.00 95.62 308 VAL A CA 1
ATOM 2446 C C . VAL A 1 308 ? 13.274 -5.444 -7.963 1.00 95.62 308 VAL A C 1
ATOM 2448 O O . VAL A 1 308 ? 12.049 -5.588 -7.868 1.00 95.62 308 VAL A O 1
ATOM 2451 N N . SER A 1 309 ? 14.051 -5.166 -6.914 1.00 92.94 309 SER A N 1
ATOM 2452 C CA . SER A 1 309 ? 13.563 -5.032 -5.530 1.00 92.94 309 SER A CA 1
ATOM 2453 C C . SER A 1 309 ? 13.503 -3.574 -5.059 1.00 92.94 309 SER A C 1
ATOM 2455 O O . SER A 1 309 ? 14.135 -2.695 -5.643 1.00 92.94 309 SER A O 1
ATOM 2457 N N . GLY A 1 310 ? 12.800 -3.317 -3.950 1.00 88.38 310 GLY A N 1
ATOM 2458 C CA . GLY A 1 310 ? 12.675 -1.974 -3.369 1.00 88.38 310 GLY A CA 1
ATOM 2459 C C . GLY A 1 310 ? 14.009 -1.336 -2.967 1.00 88.38 310 GLY A C 1
ATOM 2460 O O . GLY A 1 310 ? 14.158 -0.121 -3.032 1.00 88.38 310 GLY A O 1
ATOM 2461 N N . LYS A 1 311 ? 15.037 -2.145 -2.666 1.00 91.19 311 LYS A N 1
ATOM 2462 C CA . LYS A 1 311 ? 16.390 -1.655 -2.356 1.00 91.19 311 LYS A CA 1
ATOM 2463 C C . LYS A 1 311 ? 17.004 -0.854 -3.508 1.00 91.19 311 LYS A C 1
ATOM 2465 O O . LYS A 1 311 ? 17.695 0.132 -3.266 1.00 91.19 311 LYS A O 1
ATOM 2470 N N . GLU A 1 312 ? 16.788 -1.292 -4.746 1.00 91.12 312 GLU A N 1
ATOM 2471 C CA . GLU A 1 312 ? 17.304 -0.599 -5.931 1.00 91.12 312 GLU A CA 1
ATOM 2472 C C . GLU A 1 312 ? 16.533 0.702 -6.170 1.00 91.12 312 GLU A C 1
ATOM 2474 O O . GLU A 1 312 ? 17.147 1.741 -6.398 1.00 91.12 312 GLU A O 1
ATOM 2479 N N . LEU A 1 313 ? 15.207 0.677 -5.993 1.00 93.44 313 LEU A N 1
ATOM 2480 C CA . LEU A 1 313 ? 14.365 1.874 -6.096 1.00 93.44 313 LEU A CA 1
ATOM 2481 C C . LEU A 1 313 ? 14.729 2.919 -5.037 1.00 93.44 313 LEU A C 1
ATOM 2483 O O . LEU A 1 313 ? 14.953 4.075 -5.369 1.00 93.44 313 LEU A O 1
ATOM 2487 N N . SER A 1 314 ? 14.881 2.506 -3.778 1.00 90.56 314 SER A N 1
ATOM 2488 C CA . SER A 1 314 ? 15.310 3.373 -2.676 1.00 90.56 314 SER A CA 1
ATOM 2489 C C . SER A 1 314 ? 16.677 4.012 -2.943 1.00 90.56 314 SER A C 1
ATOM 2491 O O . SER A 1 314 ? 16.893 5.189 -2.643 1.00 90.56 314 SER A O 1
ATOM 2493 N N . ARG A 1 315 ? 17.601 3.259 -3.558 1.00 91.38 315 ARG A N 1
ATOM 2494 C CA . ARG A 1 315 ? 18.919 3.774 -3.936 1.00 91.38 315 ARG A CA 1
ATOM 2495 C C . ARG A 1 315 ? 18.804 4.902 -4.959 1.00 91.38 315 ARG A C 1
ATOM 2497 O O . ARG A 1 315 ? 19.415 5.942 -4.723 1.00 91.38 315 ARG A O 1
ATOM 2504 N N . LEU A 1 316 ? 18.029 4.721 -6.031 1.00 93.75 316 LEU A N 1
ATOM 2505 C CA . LEU A 1 316 ? 17.778 5.785 -7.009 1.00 93.75 316 LEU A CA 1
ATOM 2506 C C . LEU A 1 316 ? 17.037 6.964 -6.361 1.00 93.75 316 LEU A C 1
ATOM 2508 O O . LEU A 1 316 ? 17.461 8.104 -6.510 1.00 93.75 316 LEU A O 1
ATOM 2512 N N . ALA A 1 317 ? 15.998 6.693 -5.566 1.00 91.19 317 ALA A N 1
ATOM 2513 C CA . ALA A 1 317 ? 15.186 7.715 -4.904 1.00 91.19 317 ALA A CA 1
ATOM 2514 C C . ALA A 1 317 ? 16.029 8.646 -4.027 1.00 91.19 317 ALA A C 1
ATOM 2516 O O . ALA A 1 317 ? 15.812 9.847 -4.024 1.00 91.19 317 ALA A O 1
ATOM 2517 N N . SER A 1 318 ? 17.047 8.113 -3.342 1.00 90.81 318 SER A N 1
ATOM 2518 C CA . SER A 1 318 ? 17.979 8.908 -2.525 1.00 90.81 318 SER A CA 1
ATOM 2519 C C . SER A 1 318 ? 18.859 9.898 -3.310 1.00 90.81 318 SER A C 1
ATOM 2521 O O . SER A 1 318 ? 19.700 10.577 -2.709 1.00 90.81 318 SER A O 1
ATOM 2523 N N . ARG A 1 319 ? 18.751 9.909 -4.644 1.00 90.31 319 ARG A N 1
ATOM 2524 C CA . ARG A 1 319 ? 19.496 10.774 -5.572 1.00 90.31 319 ARG A CA 1
ATOM 2525 C C . ARG A 1 319 ? 18.607 11.726 -6.350 1.00 90.31 319 ARG A C 1
ATOM 2527 O O . ARG A 1 319 ? 19.146 12.676 -6.902 1.00 90.31 319 ARG A O 1
ATOM 2534 N N . VAL A 1 320 ? 17.305 11.461 -6.378 1.00 90.62 320 VAL A N 1
ATOM 2535 C CA . VAL A 1 320 ? 16.309 12.354 -6.960 1.00 90.62 320 VAL A CA 1
ATOM 2536 C C . VAL A 1 320 ? 16.083 13.494 -5.970 1.00 90.62 320 VAL A C 1
ATOM 2538 O O . VAL A 1 320 ? 15.721 13.247 -4.819 1.00 90.62 320 VAL A O 1
ATOM 2541 N N . GLU A 1 321 ? 16.362 14.720 -6.395 1.00 88.44 321 GLU A N 1
ATOM 2542 C CA . GLU A 1 321 ? 16.181 15.932 -5.594 1.00 88.44 321 GLU A CA 1
ATOM 2543 C C . GLU A 1 321 ? 14.749 16.480 -5.697 1.00 88.44 321 GLU A C 1
ATOM 2545 O O . GLU A 1 321 ? 13.924 16.023 -6.496 1.00 88.44 321 GLU A O 1
ATOM 2550 N N . ASP A 1 322 ? 14.429 17.464 -4.857 1.00 83.25 322 ASP A N 1
ATOM 2551 C CA . ASP A 1 322 ? 13.130 18.132 -4.891 1.00 83.25 322 ASP A CA 1
ATOM 2552 C C . ASP A 1 322 ? 12.921 18.809 -6.252 1.00 83.25 322 ASP A C 1
ATOM 2554 O O . ASP A 1 322 ? 13.680 19.689 -6.653 1.00 83.25 322 ASP A O 1
ATOM 2558 N N . GLY A 1 323 ? 11.852 18.424 -6.950 1.00 83.81 323 GLY A N 1
ATOM 2559 C CA . GLY A 1 323 ? 11.569 18.930 -8.294 1.00 83.81 323 GLY A CA 1
ATOM 2560 C C . GLY A 1 323 ? 12.231 18.135 -9.420 1.00 83.81 323 GLY A C 1
ATOM 2561 O O . GLY A 1 323 ? 12.050 18.509 -10.573 1.00 83.81 323 GLY A O 1
ATOM 2562 N N . GLU A 1 324 ? 12.904 17.021 -9.123 1.00 93.62 324 GLU A N 1
ATOM 2563 C CA . GLU A 1 324 ? 13.361 16.037 -10.110 1.00 93.62 324 GLU A CA 1
ATOM 2564 C C . GLU A 1 324 ? 12.445 14.802 -10.164 1.00 93.62 324 GLU A C 1
ATOM 2566 O O . GLU A 1 324 ? 11.624 14.551 -9.272 1.00 93.62 324 GLU A O 1
ATOM 2571 N N . ILE A 1 325 ? 12.593 13.996 -11.217 1.00 94.88 325 ILE A N 1
ATOM 2572 C CA . ILE A 1 325 ? 11.905 12.709 -11.349 1.00 94.88 325 ILE A CA 1
ATOM 2573 C C . ILE A 1 325 ? 12.889 11.562 -11.579 1.00 94.88 325 ILE A C 1
ATOM 2575 O O . ILE A 1 325 ? 13.824 11.650 -12.371 1.00 94.88 325 ILE A O 1
ATOM 2579 N N . GLY A 1 326 ? 12.657 10.440 -10.901 1.00 96.75 326 GLY A N 1
ATOM 2580 C CA . GLY A 1 326 ? 13.418 9.222 -11.148 1.00 96.75 326 GLY A CA 1
ATOM 2581 C C . GLY A 1 326 ? 12.805 8.396 -12.275 1.00 96.75 326 GLY A C 1
ATOM 2582 O O . GLY A 1 326 ? 11.586 8.222 -12.323 1.00 96.75 326 GLY A O 1
ATOM 2583 N N . LEU A 1 327 ? 13.625 7.803 -13.136 1.00 97.88 327 LEU A N 1
ATOM 2584 C CA . LEU A 1 327 ? 13.187 6.796 -14.106 1.00 97.88 327 LEU A CA 1
ATOM 2585 C C . LEU A 1 327 ? 13.946 5.493 -13.855 1.00 97.88 327 LEU A C 1
ATOM 2587 O O . LEU A 1 327 ? 15.165 5.480 -13.762 1.00 97.88 327 LEU A O 1
ATOM 2591 N N . PHE A 1 328 ? 13.254 4.369 -13.747 1.00 98.06 328 PHE A N 1
ATOM 2592 C CA . PHE A 1 328 ? 13.915 3.075 -13.624 1.00 98.06 328 PHE A CA 1
ATOM 2593 C C . PHE A 1 328 ? 13.534 2.221 -14.818 1.00 98.06 328 PHE A C 1
ATOM 2595 O O . PHE A 1 328 ? 12.352 1.969 -15.025 1.00 98.06 328 PHE A O 1
ATOM 2602 N N . PHE A 1 329 ? 14.523 1.742 -15.560 1.00 98.19 329 PHE A N 1
ATOM 2603 C CA . PHE A 1 329 ? 14.354 0.852 -16.698 1.00 98.19 329 PHE A CA 1
ATOM 2604 C C . PHE A 1 329 ? 14.916 -0.526 -16.365 1.00 98.19 329 PHE A C 1
ATOM 2606 O O . PHE A 1 329 ? 16.037 -0.659 -15.876 1.00 98.19 329 PHE A O 1
ATOM 2613 N N . THR A 1 330 ? 14.161 -1.584 -16.643 1.00 97.19 330 THR A N 1
ATOM 2614 C CA . THR A 1 330 ? 14.673 -2.951 -16.546 1.00 97.19 330 THR A CA 1
ATOM 2615 C C . THR A 1 330 ? 14.168 -3.830 -17.674 1.00 97.19 330 THR A C 1
ATOM 2617 O O . THR A 1 330 ? 12.997 -3.794 -18.024 1.00 97.19 330 THR A O 1
ATOM 2620 N N . THR A 1 331 ? 15.018 -4.721 -18.182 1.00 96.19 331 THR A N 1
ATOM 2621 C CA . THR A 1 331 ? 14.642 -5.778 -19.143 1.00 96.19 331 THR A CA 1
ATOM 2622 C C . THR A 1 331 ? 13.820 -6.915 -18.513 1.00 96.19 331 THR A C 1
ATOM 2624 O O . THR A 1 331 ? 13.674 -7.986 -19.108 1.00 96.19 331 THR A O 1
ATOM 2627 N N . SER A 1 332 ? 13.343 -6.737 -17.279 1.00 96.00 332 SER A N 1
ATOM 2628 C CA . SER A 1 332 ? 12.612 -7.721 -16.477 1.00 96.00 332 SER A CA 1
ATOM 2629 C C . SER A 1 332 ? 11.352 -7.085 -15.871 1.00 96.00 332 SER A C 1
ATOM 2631 O O . SER A 1 332 ? 10.579 -6.457 -16.584 1.00 96.00 332 SER A O 1
ATOM 2633 N N . HIS A 1 333 ? 11.104 -7.271 -14.577 1.00 97.56 333 HIS A N 1
ATOM 2634 C CA . HIS A 1 333 ? 9.894 -6.860 -13.872 1.00 97.56 333 HIS A CA 1
ATOM 2635 C C . HIS A 1 333 ? 10.218 -6.433 -12.436 1.00 97.56 333 HIS A C 1
ATOM 2637 O O . HIS A 1 333 ? 11.240 -6.827 -11.868 1.00 97.56 333 HIS A O 1
ATOM 2643 N N . TYR A 1 334 ? 9.310 -5.683 -11.825 1.00 97.62 334 TYR A N 1
ATOM 2644 C CA . TYR A 1 334 ? 9.368 -5.234 -10.436 1.00 97.62 334 TYR A CA 1
ATOM 2645 C C . TYR A 1 334 ? 8.510 -6.131 -9.542 1.00 97.62 334 TYR A C 1
ATOM 2647 O O . TYR A 1 334 ? 7.414 -6.562 -9.924 1.00 97.62 334 TYR A O 1
ATOM 2655 N N . THR A 1 335 ? 8.976 -6.401 -8.321 1.00 95.50 335 THR A N 1
ATOM 2656 C CA . THR A 1 335 ? 8.167 -7.142 -7.340 1.00 95.50 335 THR A CA 1
ATOM 2657 C C . THR A 1 335 ? 6.950 -6.323 -6.894 1.00 95.50 335 THR A C 1
ATOM 2659 O O . THR A 1 335 ? 6.950 -5.094 -6.965 1.00 95.50 335 THR A O 1
ATOM 2662 N N . LYS A 1 336 ? 5.893 -6.991 -6.404 1.00 91.12 336 LYS A N 1
ATOM 2663 C CA . LYS A 1 336 ? 4.716 -6.298 -5.840 1.00 91.12 336 LYS A CA 1
ATOM 2664 C C . LYS A 1 336 ? 5.102 -5.376 -4.680 1.00 91.12 336 LYS A C 1
ATOM 2666 O O . LYS A 1 336 ? 4.607 -4.261 -4.600 1.00 91.12 336 LYS A O 1
ATOM 2671 N N . GLN A 1 337 ? 6.023 -5.834 -3.829 1.00 86.31 337 GLN A N 1
ATOM 2672 C CA . GLN A 1 337 ? 6.555 -5.044 -2.721 1.00 86.31 337 GLN A CA 1
ATOM 2673 C C . GLN A 1 337 ? 7.282 -3.790 -3.221 1.00 86.31 337 GLN A C 1
ATOM 2675 O O . GLN A 1 337 ? 6.981 -2.702 -2.750 1.00 86.31 337 GLN A O 1
ATOM 2680 N N . ALA A 1 338 ? 8.173 -3.922 -4.212 1.00 92.56 338 ALA A N 1
ATOM 2681 C CA . ALA A 1 338 ? 8.902 -2.782 -4.769 1.00 92.56 338 ALA A CA 1
ATOM 2682 C C . ALA A 1 338 ? 7.952 -1.740 -5.382 1.00 92.56 338 ALA A C 1
ATOM 2684 O O . ALA A 1 338 ? 8.130 -0.546 -5.173 1.00 92.56 338 ALA A O 1
ATOM 2685 N N . GLN A 1 339 ? 6.916 -2.186 -6.101 1.00 93.31 339 GLN A N 1
ATOM 2686 C CA . GLN A 1 339 ? 5.896 -1.291 -6.656 1.00 93.31 339 GLN A CA 1
ATOM 2687 C C . GLN A 1 339 ? 5.093 -0.577 -5.563 1.00 93.31 339 GLN A C 1
ATOM 2689 O O . GLN A 1 339 ? 4.866 0.622 -5.679 1.00 93.31 339 GLN A O 1
ATOM 2694 N N . GLY A 1 340 ? 4.692 -1.294 -4.508 1.00 86.44 340 GLY A N 1
ATOM 2695 C CA . GLY A 1 340 ? 3.991 -0.705 -3.365 1.00 86.44 340 GLY A CA 1
ATOM 2696 C C . GLY A 1 340 ? 4.834 0.354 -2.654 1.00 86.44 340 GLY A C 1
ATOM 2697 O O . GLY A 1 340 ? 4.381 1.480 -2.495 1.00 86.44 340 GLY A O 1
ATOM 2698 N N . GLU A 1 341 ? 6.086 0.027 -2.316 1.00 84.88 341 GLU A N 1
ATOM 2699 C CA . GLU A 1 341 ? 7.033 0.974 -1.706 1.00 84.88 341 GLU A CA 1
ATOM 2700 C C . GLU A 1 341 ? 7.241 2.213 -2.590 1.00 84.88 341 GLU A C 1
ATOM 2702 O O . GLU A 1 341 ? 7.198 3.340 -2.104 1.00 84.88 341 GLU A O 1
ATOM 2707 N N . ASN A 1 342 ? 7.394 2.018 -3.902 1.00 89.69 342 ASN A N 1
ATOM 2708 C CA . ASN A 1 342 ? 7.557 3.109 -4.856 1.00 89.69 342 ASN A CA 1
ATOM 2709 C C . ASN A 1 342 ? 6.355 4.052 -4.901 1.00 89.69 342 ASN A C 1
ATOM 2711 O O . ASN A 1 342 ? 6.528 5.264 -4.903 1.00 89.69 342 ASN A O 1
ATOM 2715 N N . LEU A 1 343 ? 5.143 3.496 -4.951 1.00 85.00 343 LEU A N 1
ATOM 2716 C CA . LEU A 1 343 ? 3.910 4.277 -5.036 1.00 85.00 343 LEU A CA 1
ATOM 2717 C C . LEU A 1 343 ? 3.663 5.116 -3.780 1.00 85.00 343 LEU A C 1
ATOM 2719 O O . LEU A 1 343 ? 3.123 6.212 -3.907 1.00 85.00 343 LEU A O 1
ATOM 2723 N N . SER A 1 344 ? 4.090 4.626 -2.615 1.00 74.62 344 SER A N 1
ATOM 2724 C CA . SER A 1 344 ? 3.961 5.348 -1.350 1.00 74.62 344 SER A CA 1
ATOM 2725 C C . SER A 1 344 ? 5.066 6.381 -1.121 1.00 74.62 344 SER A C 1
ATOM 2727 O O . SER A 1 344 ? 4.798 7.421 -0.530 1.00 74.62 344 SER A O 1
ATOM 2729 N N . ALA A 1 345 ? 6.307 6.102 -1.539 1.00 78.62 345 ALA A N 1
ATOM 2730 C CA . ALA A 1 345 ? 7.469 6.832 -1.025 1.00 78.62 345 ALA A CA 1
ATOM 2731 C C . ALA A 1 345 ? 8.346 7.522 -2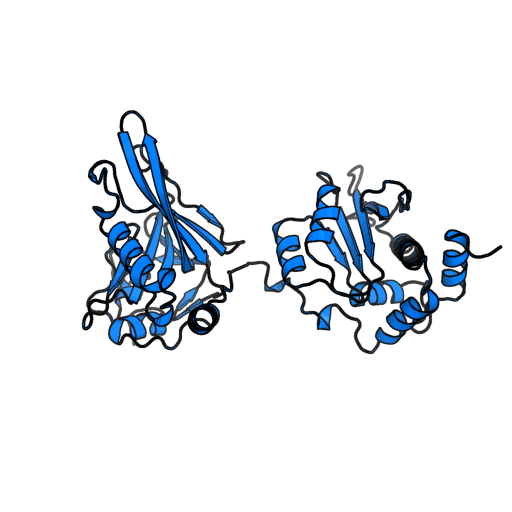.078 1.00 78.62 345 ALA A C 1
ATOM 2733 O O . ALA A 1 345 ? 9.081 8.441 -1.718 1.00 78.62 345 ALA A O 1
ATOM 2734 N N . TYR A 1 346 ? 8.335 7.090 -3.345 1.00 85.81 346 TYR A N 1
ATOM 2735 C CA . TYR A 1 346 ? 9.365 7.497 -4.306 1.00 85.81 346 TYR A CA 1
ATOM 2736 C C . TYR A 1 346 ? 8.777 8.150 -5.566 1.00 85.81 346 TYR A C 1
ATOM 2738 O O . TYR A 1 346 ? 7.905 7.573 -6.221 1.00 85.81 346 TYR A O 1
ATOM 2746 N N . PRO A 1 347 ? 9.301 9.310 -6.009 1.00 87.38 347 PRO A N 1
ATOM 2747 C CA . PRO A 1 347 ? 8.913 9.931 -7.274 1.00 87.38 347 PRO A CA 1
ATOM 2748 C C . PRO A 1 347 ? 9.591 9.241 -8.474 1.00 87.38 347 PRO A C 1
ATOM 2750 O O . PRO A 1 347 ? 10.146 9.902 -9.348 1.00 87.38 347 PRO A O 1
ATOM 2753 N N . ILE A 1 348 ? 9.567 7.903 -8.536 1.00 95.44 348 ILE A N 1
ATOM 2754 C CA . ILE A 1 348 ? 10.192 7.128 -9.618 1.00 95.44 348 ILE A CA 1
ATOM 2755 C C . ILE A 1 348 ? 9.119 6.533 -10.537 1.00 95.44 348 ILE A C 1
ATOM 2757 O O . ILE A 1 348 ? 8.119 5.961 -10.088 1.00 95.44 348 ILE A O 1
ATOM 2761 N N . ARG A 1 349 ? 9.323 6.647 -11.851 1.00 95.75 349 ARG A N 1
ATOM 2762 C CA . ARG A 1 349 ? 8.550 5.950 -12.887 1.00 95.75 349 ARG A CA 1
ATOM 2763 C C . ARG A 1 349 ? 9.246 4.649 -13.272 1.00 95.75 349 ARG A C 1
ATOM 2765 O O . ARG A 1 349 ? 10.443 4.634 -13.536 1.00 95.75 349 ARG A O 1
ATOM 2772 N N . LEU A 1 350 ? 8.485 3.558 -13.276 1.00 97.56 350 LEU A N 1
ATOM 2773 C CA . LEU A 1 350 ? 8.992 2.201 -13.477 1.00 97.56 350 LEU A CA 1
ATOM 2774 C C . LEU A 1 350 ? 8.680 1.716 -14.898 1.00 97.56 350 LEU A C 1
ATOM 2776 O O . LEU A 1 350 ? 7.507 1.617 -15.261 1.00 97.56 350 LEU A O 1
ATOM 2780 N N . PHE A 1 351 ? 9.713 1.356 -15.656 1.00 97.94 351 PHE A N 1
ATOM 2781 C CA . PHE A 1 351 ? 9.639 0.840 -17.022 1.00 97.94 351 PHE A CA 1
ATOM 2782 C C . PHE A 1 351 ? 10.179 -0.590 -17.057 1.00 97.94 351 PHE A C 1
ATOM 2784 O O . PHE A 1 351 ? 11.377 -0.849 -16.947 1.00 97.94 351 PHE A O 1
ATOM 2791 N N . SER A 1 352 ? 9.254 -1.534 -17.166 1.00 98.00 352 SER A N 1
ATOM 2792 C CA . SER A 1 352 ? 9.528 -2.967 -17.229 1.00 98.00 352 SER A CA 1
ATOM 2793 C C . SER A 1 352 ? 9.937 -3.413 -18.634 1.00 98.00 352 SER A C 1
ATOM 2795 O O . SER A 1 352 ? 9.849 -2.647 -19.594 1.00 98.00 352 SER A O 1
ATOM 2797 N N . GLY A 1 353 ? 10.340 -4.677 -18.777 1.00 97.12 353 GLY A N 1
ATOM 2798 C CA . GLY A 1 353 ? 10.789 -5.222 -20.054 1.00 97.12 353 GLY A CA 1
ATOM 2799 C C . GLY A 1 353 ? 9.708 -5.121 -21.127 1.00 97.12 353 GLY A C 1
ATOM 2800 O O . GLY A 1 353 ? 10.024 -4.800 -22.267 1.00 97.12 353 GLY A O 1
ATOM 2801 N N . GLY A 1 354 ? 8.439 -5.319 -20.748 1.00 97.19 354 GLY A N 1
ATOM 2802 C CA . GLY A 1 354 ? 7.290 -5.118 -21.629 1.00 97.19 354 GLY A CA 1
ATOM 2803 C C . GLY A 1 354 ? 7.084 -3.658 -22.043 1.00 97.19 354 GLY A C 1
ATOM 2804 O O . GLY A 1 354 ? 6.721 -3.402 -23.188 1.00 97.19 354 GLY A O 1
ATOM 2805 N N . ASP A 1 355 ? 7.351 -2.701 -21.149 1.00 97.50 355 ASP A N 1
ATOM 2806 C CA . ASP A 1 355 ? 7.237 -1.270 -21.459 1.00 97.50 355 ASP A CA 1
ATOM 2807 C C . ASP A 1 355 ? 8.338 -0.840 -22.442 1.00 97.50 355 ASP A C 1
ATOM 2809 O O . ASP A 1 355 ? 8.053 -0.196 -23.449 1.00 97.50 355 ASP A O 1
ATOM 2813 N N . ILE A 1 356 ? 9.585 -1.260 -22.194 1.00 97.56 356 ILE A N 1
ATOM 2814 C CA . ILE A 1 356 ? 10.750 -0.907 -23.020 1.00 97.56 356 ILE A CA 1
ATOM 2815 C C . ILE A 1 356 ? 10.569 -1.379 -24.464 1.00 97.56 356 ILE A C 1
ATOM 2817 O O . ILE A 1 356 ? 10.740 -0.590 -25.388 1.00 97.56 356 ILE A O 1
ATOM 2821 N N . VAL A 1 357 ? 10.190 -2.643 -24.685 1.00 97.00 357 VAL A N 1
ATOM 2822 C CA . VAL A 1 357 ? 10.015 -3.164 -26.054 1.00 97.00 357 VAL A CA 1
ATOM 2823 C C . VAL A 1 357 ? 8.845 -2.517 -26.790 1.00 97.00 357 VAL A C 1
ATOM 2825 O O . VAL A 1 357 ? 8.898 -2.372 -28.010 1.00 97.00 357 VAL A O 1
ATOM 2828 N N . LYS A 1 358 ? 7.797 -2.104 -26.067 1.00 94.25 358 LYS A N 1
ATOM 2829 C CA . LYS A 1 358 ? 6.659 -1.387 -26.654 1.00 94.25 358 LYS A CA 1
ATOM 2830 C C . LYS A 1 358 ? 7.049 0.020 -27.080 1.00 94.25 358 LYS A C 1
ATOM 2832 O O . LYS A 1 358 ? 6.622 0.438 -28.150 1.00 94.25 358 LYS A O 1
ATOM 2837 N N . LEU A 1 359 ? 7.871 0.704 -26.283 1.00 94.94 359 LEU A N 1
ATOM 2838 C CA . LEU A 1 359 ? 8.427 2.012 -26.629 1.00 94.94 359 LEU A CA 1
ATOM 2839 C C . LEU A 1 359 ? 9.401 1.911 -27.809 1.00 94.94 359 LEU A C 1
ATOM 2841 O O . LEU A 1 359 ? 9.209 2.596 -28.804 1.00 94.94 359 LEU A O 1
ATOM 2845 N N . LEU A 1 360 ? 10.380 1.002 -27.754 1.00 96.19 360 LEU A N 1
ATOM 2846 C CA . LEU A 1 360 ? 11.362 0.797 -28.832 1.00 96.19 360 LEU A CA 1
ATOM 2847 C C . LEU A 1 360 ? 10.70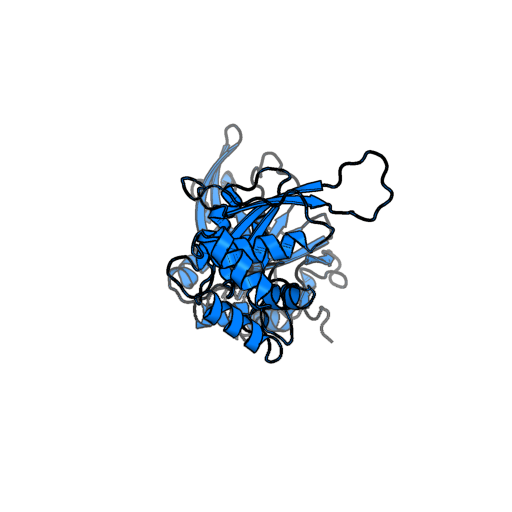9 0.474 -30.177 1.00 96.19 360 LEU A C 1
ATOM 2849 O O . LEU A 1 360 ? 11.147 0.939 -31.218 1.00 96.19 360 LEU A O 1
ATOM 2853 N N . ALA A 1 361 ? 9.636 -0.309 -30.168 1.00 93.50 361 ALA A N 1
ATOM 2854 C CA . ALA A 1 361 ? 8.916 -0.654 -31.384 1.00 93.50 361 ALA A CA 1
ATOM 2855 C C . ALA A 1 361 ? 8.177 0.516 -32.059 1.00 93.50 361 ALA A C 1
ATOM 2857 O O . ALA A 1 361 ? 7.609 0.320 -33.133 1.00 93.50 361 ALA A O 1
ATOM 2858 N N . GLN A 1 362 ? 8.101 1.680 -31.414 1.00 89.75 362 GLN A N 1
ATOM 2859 C CA . GLN A 1 362 ? 7.502 2.893 -31.975 1.00 89.75 362 GLN A CA 1
ATOM 2860 C C . GLN A 1 362 ? 8.543 3.817 -32.619 1.00 89.75 362 GLN A C 1
ATOM 2862 O O . GLN A 1 362 ? 8.174 4.883 -33.104 1.00 89.75 362 GLN A O 1
ATOM 2867 N N . THR A 1 363 ? 9.817 3.423 -32.634 1.00 94.06 363 THR A N 1
ATOM 2868 C CA . THR A 1 363 ? 10.934 4.243 -33.116 1.00 94.06 363 THR A CA 1
ATOM 2869 C C . THR A 1 363 ? 11.637 3.572 -34.293 1.00 94.06 363 THR A C 1
ATOM 2871 O O . THR A 1 363 ? 11.468 2.376 -34.536 1.00 94.06 363 THR A O 1
ATOM 2874 N N . GLU A 1 364 ? 12.477 4.315 -35.017 1.00 94.12 364 GLU A N 1
ATOM 2875 C CA . GLU A 1 364 ? 13.320 3.752 -36.081 1.00 94.12 364 GLU A CA 1
ATOM 2876 C C . GLU A 1 364 ? 14.452 2.830 -35.584 1.00 94.12 364 GLU A C 1
ATOM 2878 O O . GLU A 1 364 ? 15.188 2.258 -36.391 1.00 94.12 364 GLU A O 1
ATOM 2883 N N . LEU A 1 365 ? 14.614 2.660 -34.266 1.00 94.75 365 LEU A N 1
ATOM 2884 C CA . LEU A 1 365 ? 15.638 1.779 -33.693 1.00 94.75 365 LEU A CA 1
ATOM 2885 C C . LEU A 1 365 ? 15.310 0.294 -33.909 1.00 94.75 365 LEU A C 1
ATOM 2887 O O . LEU A 1 365 ? 16.197 -0.555 -33.782 1.00 94.75 365 LEU A O 1
ATOM 2891 N N . VAL A 1 366 ? 14.053 -0.017 -34.235 1.00 96.06 366 VAL A N 1
ATOM 2892 C CA . VAL A 1 366 ? 13.533 -1.373 -34.413 1.00 96.06 366 VAL A CA 1
ATOM 2893 C C . VAL A 1 366 ? 12.951 -1.549 -35.811 1.00 96.06 366 VAL A C 1
ATOM 2895 O O . VAL A 1 366 ? 12.147 -0.741 -36.266 1.00 96.06 366 VAL A O 1
ATOM 2898 N N . ASP A 1 367 ? 13.290 -2.666 -36.451 1.00 94.31 367 ASP A N 1
ATOM 2899 C CA . ASP A 1 367 ? 12.648 -3.153 -37.673 1.00 94.31 367 ASP A CA 1
ATOM 2900 C C . ASP A 1 367 ? 12.226 -4.615 -37.478 1.00 94.31 367 ASP A C 1
ATOM 2902 O O . ASP A 1 367 ? 12.977 -5.415 -36.923 1.00 94.31 367 ASP A O 1
ATOM 2906 N N . ASP A 1 368 ? 10.994 -4.950 -37.864 1.00 91.06 368 ASP A N 1
ATOM 2907 C CA . ASP A 1 368 ? 10.394 -6.289 -37.724 1.00 91.06 368 ASP A CA 1
ATOM 2908 C C . ASP A 1 368 ? 10.664 -6.983 -36.367 1.00 91.06 368 ASP A C 1
ATOM 2910 O O . ASP A 1 368 ? 11.125 -8.122 -36.290 1.00 91.06 368 ASP A O 1
ATOM 2914 N N . ARG A 1 369 ? 10.411 -6.267 -35.257 1.00 91.69 369 ARG A N 1
ATOM 2915 C CA . ARG A 1 369 ? 10.650 -6.744 -33.874 1.00 91.69 369 ARG A CA 1
ATOM 2916 C C . ARG A 1 369 ? 12.099 -7.141 -33.587 1.00 91.69 369 ARG A C 1
ATOM 2918 O O . ARG A 1 369 ? 12.350 -7.959 -32.705 1.00 91.69 369 ARG A O 1
ATOM 2925 N N . ARG A 1 370 ? 13.058 -6.531 -34.273 1.00 96.75 370 ARG A N 1
ATOM 2926 C CA . ARG A 1 370 ? 14.490 -6.693 -34.020 1.00 96.75 370 ARG A CA 1
ATOM 2927 C C . ARG A 1 370 ? 15.154 -5.331 -33.985 1.00 96.75 370 ARG A C 1
ATOM 2929 O O . ARG A 1 370 ? 14.701 -4.405 -34.651 1.00 96.75 370 ARG A O 1
ATOM 2936 N N . LEU A 1 371 ? 16.224 -5.190 -33.209 1.00 97.25 371 LEU A N 1
ATOM 2937 C CA . LEU A 1 371 ? 17.032 -3.975 -33.290 1.00 97.25 371 LEU A CA 1
ATOM 2938 C C . LEU A 1 371 ? 17.560 -3.830 -34.721 1.00 97.25 371 LEU A C 1
ATOM 2940 O O . LEU A 1 371 ? 17.871 -4.834 -35.363 1.00 97.25 371 LEU A O 1
ATOM 2944 N N . THR A 1 372 ? 17.703 -2.611 -35.224 1.00 97.56 372 THR A N 1
ATOM 2945 C CA . THR A 1 372 ? 18.380 -2.395 -36.509 1.00 97.56 372 THR A CA 1
ATOM 2946 C C . THR A 1 372 ? 19.880 -2.696 -36.396 1.00 97.56 372 THR A C 1
ATOM 2948 O O . THR A 1 372 ? 20.492 -2.594 -35.334 1.00 97.56 372 THR A O 1
ATOM 2951 N N . ASP A 1 373 ? 20.529 -3.093 -37.490 1.00 96.31 373 ASP A N 1
ATOM 2952 C CA . ASP A 1 373 ? 21.984 -3.323 -37.470 1.00 96.31 373 ASP A CA 1
ATOM 2953 C C . ASP A 1 373 ? 22.784 -2.029 -37.269 1.00 96.31 373 ASP A C 1
ATOM 2955 O O . ASP A 1 373 ? 23.907 -2.066 -36.769 1.00 96.31 373 ASP A O 1
ATOM 2959 N N . SER A 1 374 ? 22.223 -0.878 -37.655 1.00 95.94 374 SER A N 1
ATOM 2960 C CA . SER A 1 374 ? 22.814 0.431 -37.364 1.00 95.94 374 SER A CA 1
ATOM 2961 C C . SER A 1 374 ? 22.869 0.692 -35.867 1.00 95.94 374 SER A C 1
ATOM 2963 O O . SER A 1 374 ? 23.962 0.932 -35.369 1.00 95.94 374 SER A O 1
ATOM 2965 N N . VAL A 1 375 ? 21.748 0.549 -35.145 1.00 96.25 375 VAL A N 1
ATOM 2966 C CA . VAL A 1 375 ? 21.731 0.861 -33.708 1.00 96.25 375 VAL A CA 1
ATOM 2967 C C . VAL A 1 375 ? 22.673 -0.049 -32.925 1.00 96.25 375 VAL A C 1
ATOM 2969 O O . VAL A 1 375 ? 23.368 0.418 -32.030 1.00 96.25 375 VAL A O 1
ATOM 2972 N N . VAL A 1 376 ? 22.769 -1.332 -33.290 1.00 95.75 376 VAL A N 1
ATOM 2973 C CA . VAL A 1 376 ? 23.704 -2.246 -32.620 1.00 95.75 376 VAL A CA 1
ATOM 2974 C C . VAL A 1 376 ? 25.151 -1.816 -32.845 1.00 95.75 376 VAL A C 1
ATOM 2976 O O . VAL A 1 376 ? 25.885 -1.705 -31.871 1.00 95.75 376 VAL A O 1
ATOM 2979 N N . ARG A 1 377 ? 25.556 -1.489 -34.080 1.00 95.50 377 ARG A N 1
ATOM 2980 C CA . ARG A 1 377 ? 26.915 -0.976 -34.346 1.00 95.50 377 ARG A CA 1
ATOM 2981 C C . ARG A 1 377 ? 27.202 0.337 -33.623 1.00 95.50 377 ARG A C 1
ATOM 2983 O O . ARG A 1 377 ? 28.290 0.507 -33.083 1.00 95.50 377 ARG A O 1
ATOM 2990 N N . ASP A 1 378 ? 26.234 1.248 -33.577 1.00 95.38 378 ASP A N 1
ATOM 2991 C CA . ASP A 1 378 ? 26.396 2.523 -32.876 1.00 95.38 378 ASP A CA 1
ATOM 2992 C C . ASP A 1 378 ? 26.606 2.307 -31.368 1.00 95.38 378 ASP A C 1
ATOM 2994 O O . ASP A 1 378 ? 27.471 2.955 -30.775 1.00 95.38 378 ASP A O 1
ATOM 2998 N N . ILE A 1 379 ? 25.901 1.339 -30.764 1.00 94.69 379 ILE A N 1
ATOM 2999 C CA . ILE A 1 379 ? 26.120 0.916 -29.372 1.00 94.69 379 ILE A CA 1
ATOM 3000 C C . ILE A 1 379 ? 27.515 0.297 -29.196 1.00 94.69 379 ILE A C 1
ATOM 3002 O O . ILE A 1 379 ? 28.240 0.691 -28.284 1.00 94.69 379 ILE A O 1
ATOM 3006 N N . GLU A 1 380 ? 27.920 -0.652 -30.049 1.00 92.75 380 GLU A N 1
ATOM 3007 C CA . GLU A 1 380 ? 29.249 -1.285 -29.963 1.00 92.75 380 GLU A CA 1
ATOM 3008 C C . GLU A 1 380 ? 30.370 -0.241 -30.034 1.00 92.75 380 GLU A C 1
ATOM 3010 O O . GLU A 1 380 ? 31.302 -0.248 -29.224 1.00 92.75 380 GLU A O 1
ATOM 3015 N N . LYS A 1 381 ? 30.247 0.715 -30.957 1.00 91.50 381 LYS A N 1
ATOM 3016 C CA . LYS A 1 381 ? 31.189 1.820 -31.109 1.00 91.50 381 LYS A CA 1
ATOM 3017 C C . LYS A 1 381 ? 31.213 2.728 -29.881 1.00 91.50 381 LYS A C 1
ATOM 3019 O O . LYS A 1 381 ? 32.296 3.103 -29.433 1.00 91.50 381 LYS A O 1
ATOM 3024 N N . ALA A 1 382 ? 30.051 3.075 -29.328 1.00 87.94 382 ALA A N 1
ATOM 3025 C CA . ALA A 1 382 ? 29.956 3.940 -28.153 1.00 87.94 382 ALA A CA 1
ATOM 3026 C C . ALA A 1 382 ? 30.595 3.301 -26.907 1.00 87.94 382 ALA A C 1
ATOM 3028 O O . ALA A 1 382 ? 31.286 3.972 -26.144 1.00 87.94 382 ALA A O 1
ATOM 3029 N N . VAL A 1 383 ? 30.460 1.982 -26.764 1.00 86.19 383 VAL A N 1
ATOM 3030 C CA . VAL A 1 383 ? 31.043 1.193 -25.667 1.00 86.19 383 VAL A CA 1
ATOM 3031 C C . VAL A 1 383 ? 32.536 0.859 -25.905 1.00 86.19 383 VAL A C 1
ATOM 3033 O O . VAL A 1 383 ? 33.216 0.295 -25.037 1.00 86.19 383 VAL A O 1
ATOM 3036 N N . GLY A 1 384 ? 33.087 1.243 -27.063 1.00 79.31 384 GLY A N 1
ATOM 3037 C CA . GLY A 1 384 ? 34.492 1.050 -27.431 1.00 79.31 384 GLY A CA 1
ATOM 3038 C C . GLY A 1 384 ? 34.839 -0.389 -27.823 1.00 79.31 384 GLY A C 1
ATOM 3039 O O . GLY A 1 384 ? 35.921 -0.865 -27.482 1.00 79.31 384 GLY A O 1
ATOM 3040 N N . LEU A 1 385 ? 33.908 -1.099 -28.469 1.00 59.25 385 LEU A N 1
ATOM 3041 C CA . LEU A 1 385 ? 34.037 -2.504 -28.879 1.00 59.25 385 LEU A CA 1
ATOM 3042 C C . LEU A 1 385 ? 34.248 -2.703 -30.394 1.00 59.25 385 LEU A C 1
ATOM 3044 O O . LEU A 1 385 ? 34.540 -3.823 -30.809 1.00 59.25 385 LEU A O 1
ATOM 3048 N N . GLU A 1 386 ? 34.197 -1.638 -31.202 1.00 45.88 386 GLU A N 1
ATOM 3049 C CA . GLU A 1 386 ? 34.622 -1.640 -32.613 1.00 45.88 386 GLU A CA 1
ATOM 3050 C C . GLU A 1 386 ? 35.799 -0.661 -32.833 1.00 45.88 386 GLU A C 1
ATOM 3052 O O . GLU A 1 386 ? 35.674 0.533 -32.547 1.00 45.88 386 GLU A O 1
ATOM 3057 N N . GLU A 1 387 ? 36.935 -1.182 -33.329 1.00 39.03 387 GLU A N 1
ATOM 3058 C CA . GLU A 1 387 ? 37.995 -0.422 -34.030 1.00 39.03 387 GLU A CA 1
ATOM 3059 C C . GLU A 1 387 ? 37.659 -0.275 -35.519 1.00 39.03 387 GLU A C 1
ATOM 3061 O O . GLU A 1 387 ? 37.281 -1.300 -36.141 1.00 39.03 387 GLU A O 1
#

pLDDT: mean 89.04, std 10.92, range [39.03, 98.31]

Solvent-accessible surface area (backbone atoms only — not comparable to full-atom values): 21170 Å² total; per-residue (Å²): 130,77,89,44,76,66,58,51,43,51,73,43,75,34,40,40,53,93,52,57,93,66,15,56,45,59,35,34,71,20,60,92,45,96,50,36,54,68,98,65,72,44,54,40,48,32,35,18,84,88,81,67,46,56,50,26,36,37,39,43,48,66,69,73,72,58,51,95,91,38,86,73,78,66,46,78,40,63,65,69,12,42,32,42,40,68,42,69,34,43,61,88,30,50,86,44,29,58,70,22,65,41,33,35,50,55,51,50,50,39,60,66,8,64,75,65,69,38,42,83,73,39,46,46,31,43,35,32,34,29,82,47,94,52,38,35,27,33,68,28,46,24,44,81,74,47,80,46,82,46,78,49,73,57,90,92,48,60,32,37,27,42,40,36,34,30,37,26,32,47,42,67,52,47,46,44,63,26,54,56,41,20,31,75,67,71,50,89,62,71,66,43,69,31,54,53,44,25,46,76,71,66,49,81,42,55,18,45,80,57,59,89,74,50,64,57,64,76,78,25,38,49,55,85,88,41,38,58,29,53,51,39,50,56,61,76,44,66,58,99,56,26,53,62,44,45,47,48,53,51,49,55,52,43,69,72,36,87,37,43,43,75,75,43,75,50,59,93,80,78,47,85,62,41,48,32,38,31,34,37,37,79,52,71,87,56,93,60,83,88,70,82,55,63,32,46,36,42,24,32,69,41,75,44,86,61,70,47,51,44,69,60,53,52,49,42,45,76,68,46,52,94,77,40,35,30,39,37,39,30,62,22,34,60,37,66,64,24,47,51,54,33,74,77,74,38,72,57,48,82,36,25,24,24,50,50,46,58,54,43,65,74,40,87,56,34,52,95,54,25,71,32,73,64,54,52,51,53,38,37,44,74,75,67,72,59,134

Radius of gyration: 28.05 Å; Cα contacts (8 Å, |Δi|>4): 774; chains: 1; bounding box: 75×51×76 Å

Foldseek 3Di:
DFLADWWAFAQDKAFPDPPLSRHHPQNRLCGQPPQTWDSDDQWTFQAAPVPRAGQAIEGEAEPPQDDLFRPDHWDQDLQFQKTKDWQPFTLVCPPDQCSDPRQVNVVVLCVVDVVVVNLLSRHWYFYWYDHDPGMIGGNAIKDWDDKDWDWDDRPPGITITIITMIGHAQDRIATSVQSVCCSHPVDRPDGDPQSVCCSVPVDHHGRHPCLVVQDDQVRQAADPQLVLLLVQLCVLLDDPCSQLLQLLVVLVLQVQDQQWDPWDADDPPPPQAFGIKGKGAPCSPDPDDPDGRIAIETEGEEADADADELVSQVSQQVVADVRHAYEYYYLGYHDSRNSSCCVPPGRYDYRGNNNSSVSCVVDPQDDSSHGDPVSSVVSCVVVPNDD

InterPro domains:
  IPR007560 Restriction endonuclease type IV, Mrr [PF04471] (243-360)
  IPR011856 tRNA endonuclease-like domain superfamily [G3DSA:3.40.1350.10] (212-385)
  IPR041409 Restriction endonuclease AspBHI, N-terminal [PF18062] (8-209)

Organism: Halorubrum ezzemoulense (NCBI:txid337243)

Sequence (387 aa):
MPAYGDQYVVGETYRSSSDLKKDQFQAWLNGPIDNGIRNSGGIRAIVNSATGEREFLVFVSSQERGGPQNPWEDVINREEGIVRYWGDAKARDNPNPENANGNRWVKSDYCETYAQDAREDAPPVLLFEKPRSGEVTFQGLCILTEVSIERYKSGDDTVVNYLFDLAILDADTVDLEWIHRKARTGVDVGGPDAWNEWVDSGRVRRYSIYKDRIRPKDTQVPDSDYQPLLEDIRSRLDDPKKGEKMEYLIQFLLDTLPNFSQVEQTPTSGDRGVDLEGRIDLLPDAPLGSTDTGMEFKAQVKNIGSSVSGKELSRLASRVEDGEIGLFFTTSHYTKQAQGENLSAYPIRLFSGGDIVKLLAQTELVDDRRLTDSVVRDIEKAVGLEE

Secondary structure (DSSP, 8-state):
--SS-SEEETT-EEE--SSTTT-SSHHHHTTT-TT---SS-SEEEEE-TTT--EEEEEEEEE-S---TT-----EEETTTTEEEEE-S--GGGTT-GGGSHHHHHHHHHHHHTGGGT-GGGPPPEEEEEESSTTEEEEEEEEEEEEEEEEEEEETTEEEEEEEEEEEEBS-SEEEHHHHHHHHHH----S--HHHHHHHHH----B--TTGGG---GGGTS--TTTHHHHHHHHHHT-STTHHHHHHHHHHHHHHTSTTEEEEEEPPTTT-TT--EEEEEES-TTS--SS---EEEEEEEEE--SSPB-HHHHHHHHTTPPTT-EEEEEESS-B-HHHHHHHHHH--EEEE-HHHHHHHHTTSTTEETTEE-HHHHHHHHHHTT---

Nearest PDB structures (foldseek):
  4r28-assembly1_B  TM=4.782E-01  e=5.268E-25  Mycobacterium sp. JLS
  4oc8-assembly1_B  TM=4.601E-01  e=1.272E-23  Azoarcus olearius
  4oc8-assembly1_D  TM=7.515E-01  e=9.727E-13  Azoarcus olearius
  4rzl-assembly2_B  TM=7.526E-01  e=2.356E-12  Legionella pneumophila subsp. pneumophila str. Philadelphia 1
  5zmn-assembly1_A  TM=5.665E-01  e=9.529E-06  Streptomyces coelicolor A3(2)